Protein AF-A0A5E3WUZ2-F1 (afdb_monomer_lite)

Radius of gyration: 31.48 Å; chains: 1; bounding box: 68×45×105 Å

Secondary structure (DSSP, 8-state):
---------S----HHHHHHHHHH-HHHHHHHHHHHHHHHHHS--HHHHHHHHHSHHHHHHHTTTTGGGS-HHHHHHHHHTTHHHHHHHHHH-GGGGGS-HHHHHHHHHHHHHHHHHHHH-S-HHHHHHHHHHHTTHHHHHHHHTHHHHHHSTTHHHHHHHHHHHHHHHHHHHTTSS---HHHHHHHHHHHHHHHHHS-GGGS-THHHHHHHHHHTS-TTSS--HHHHHHHHSTT-HHHHHHHHHH-HHHHHHHHHHHHHHHHHHHHTT-S-HHHHHHHHHHHHHHHHHHHHHHTT-TTSTTHHHHHHHHHHHHHHHHHHHHTTSSPPPS-HHHHHHHHHTTSGGGHHHHHHHHHHHHHH--BTTB-THHHHS-HHHHHHHHHHHHHHHHHSTTT--HHHHHHHHHHHHHS-TTTS-HHHHHHHHHHHHHHHHHHHHHHHHHHHHHTTTSHHHHHHHHHHHHHHHHHHHTTHHHHHHSHHHHHHHHTTS-S-TTSHHHHT---SSPPEEPTTTS--EESSHHHHHHHHHHSSHHHHHTTS---

Sequence (543 aa):
MQTLQSTPTPYRTDYAAAIHEILTDPSAAVRLFANLYRAAIIAKDEPAYDLLRGCAVCVALEHVELGLSIRQAGIANLSATGLLGLLCGFFTEPQILDLPADIVDVAFAAIGKFAILIRNFGDDETKSQALNTIRTEPIRTLWNSRRHVLCAPSGPLLLRTLNLLTTYRRRFAVSQSDFSTAAVLEDVHIYFFCWIHMTEEQGTSEQPLNSLVELVRPKDEVWDGERVFALFSDDSQVMRMIIEEHGEEAILRRIRIATDVTASDIARGRHTILHACFDRSLMISTLIRLLALVHGSKKFSGVAGDLLCSQLRLQDMIRQCQRGSIQKPRNPTFEMIHRDMAYMSCWSSISTVLTTIYITDQQAGTPGTFLVLSPDRFSSVLKRGLELLFEELFLLSERHLEDLVTIFDQHPSTSAPGQFLTSFKDVVGLRLWSLSVAALRGLASKQKTSPAGALAGSLAQSLHDWGHASGLGALVANRSELDARIAHYCSWRGCAHFYREPTERALSTCRGCGQVWYCGKECQRLDWRQGGHREACRRLNGP

Foldseek 3Di:
DPDPPDPDDPAPPPLVVLLVVCVVPVLVLLVLLLVLVCCCQVVVDPVSLVVNCRGSLLSNLVPCVCVVVCPLVSLLSNLVSCSLLSLLVCLLDLSLLVHDLVSNLSSLSSQLSNLVVLVPHDDPVSNVSSLVSLQPRNLVSCVVSVVSLLVGPNNQSSLVSSLSSLLSNQVVCLVPPDDDPVSLLSSLLSLVSSLLRHDPVPVCSLVSVVSNVVSQQHPVRQGPLVSVCCCQPLPHPSLVVVCVVQNPVSLLVSLLVLVVVLLVCVVVVVDDVPPSCVSVVVSNVVSLSSVVSSVDDPVCRVVVSVLSVQLSVLVVVQVCCVVVVDPHDPDSVCSSLLVCLLDPVCLVSVLVVQVSQQVVDDDDLARSSPVRDDLLRVLSSVLSLLVCCLQCVVPDDLVSLVSLLSNLVSHALVRHPLSNLQSNCVRNHLVSLVSSLVSLCVQLVVPVPDSSSVSSVSNSVRSQRSCVSSVSNVCVVPVVNVCVQQQQAAPQPPDPRNRPDGHPDGFDADPQQSPGGHNDPVSVVCCCVPVCVVVVSVVRGPD

Structure (mmCIF, N/CA/C/O backbone):
data_AF-A0A5E3WUZ2-F1
#
_entry.id   AF-A0A5E3WUZ2-F1
#
loop_
_atom_site.group_PDB
_atom_site.id
_atom_site.type_symbol
_atom_site.label_atom_id
_atom_site.label_alt_id
_atom_site.label_comp_id
_atom_site.label_asym_id
_atom_site.label_entity_id
_atom_site.label_seq_id
_atom_site.pdbx_PDB_ins_code
_atom_site.Cartn_x
_atom_site.Cartn_y
_atom_site.Cartn_z
_atom_site.occupancy
_atom_site.B_iso_or_equiv
_atom_site.auth_seq_id
_atom_site.auth_comp_id
_atom_site.auth_asym_id
_atom_site.auth_atom_id
_atom_site.pdbx_PDB_model_num
ATOM 1 N N . MET A 1 1 ? -31.725 3.396 48.697 1.00 40.38 1 MET A N 1
ATOM 2 C CA . MET A 1 1 ? -30.279 3.100 48.823 1.00 40.38 1 MET A CA 1
ATOM 3 C C . MET A 1 1 ? -29.887 2.948 50.295 1.00 40.38 1 MET A C 1
ATOM 5 O O . MET A 1 1 ? -29.050 3.682 50.793 1.00 40.38 1 MET A O 1
ATOM 9 N N . GLN A 1 2 ? -30.490 1.997 51.005 1.00 39.25 2 GLN A N 1
ATOM 10 C CA . GLN A 1 2 ? -30.033 1.553 52.324 1.00 39.25 2 GLN A CA 1
ATOM 11 C C . GLN A 1 2 ? -30.062 0.022 52.299 1.00 39.25 2 GLN A C 1
ATOM 13 O O . GLN A 1 2 ? -30.941 -0.533 51.650 1.00 39.25 2 GLN A O 1
ATOM 18 N N . THR A 1 3 ? -29.056 -0.588 52.935 1.00 39.69 3 THR A N 1
ATOM 19 C CA . THR A 1 3 ? -28.674 -2.018 52.979 1.00 39.69 3 THR A CA 1
ATOM 20 C C . THR A 1 3 ? -27.962 -2.606 51.752 1.00 39.69 3 THR A C 1
ATOM 22 O O . THR A 1 3 ? -28.436 -3.548 51.130 1.00 39.69 3 THR A O 1
ATOM 25 N N . LEU A 1 4 ? -26.753 -2.104 51.484 1.00 36.62 4 LEU A N 1
ATOM 26 C CA . LEU A 1 4 ? -25.618 -2.900 50.993 1.00 36.62 4 LEU A CA 1
ATOM 27 C C . LEU A 1 4 ? -24.421 -2.591 51.909 1.00 36.62 4 LEU A C 1
ATOM 29 O O . LEU A 1 4 ? -23.546 -1.803 51.577 1.00 36.62 4 LEU A O 1
ATOM 33 N N . GLN A 1 5 ? -24.445 -3.137 53.127 1.00 35.53 5 GLN A N 1
ATOM 34 C CA . GLN A 1 5 ? -23.299 -3.152 54.043 1.00 35.53 5 GLN A CA 1
ATOM 35 C C . GLN A 1 5 ? -22.758 -4.582 54.103 1.00 35.53 5 GLN A C 1
ATOM 37 O O . GLN A 1 5 ? -22.911 -5.288 55.094 1.00 35.53 5 GLN A O 1
ATOM 42 N N . SER A 1 6 ? -22.158 -5.027 53.005 1.00 38.78 6 SER A N 1
ATOM 43 C CA . SER A 1 6 ? -21.204 -6.134 53.013 1.00 38.78 6 SER A CA 1
ATOM 44 C C . SER A 1 6 ? -19.863 -5.543 52.606 1.00 38.78 6 SER A C 1
ATOM 46 O O . SER A 1 6 ? -19.772 -4.880 51.575 1.00 38.78 6 SER A O 1
ATOM 48 N N . THR A 1 7 ? -18.854 -5.726 53.449 1.00 36.59 7 THR A N 1
ATOM 49 C CA . THR A 1 7 ? -17.474 -5.296 53.212 1.00 36.59 7 THR A CA 1
ATOM 50 C C . THR A 1 7 ? -16.989 -5.716 51.814 1.00 36.59 7 THR A C 1
ATOM 52 O O . THR A 1 7 ? -17.305 -6.828 51.383 1.00 36.59 7 THR A O 1
ATOM 55 N N . PRO A 1 8 ? -16.226 -4.871 51.092 1.00 39.47 8 PRO A N 1
ATOM 56 C CA . PRO A 1 8 ? -15.699 -5.237 49.785 1.00 39.47 8 PRO A CA 1
ATOM 57 C C . PRO A 1 8 ? -14.697 -6.382 49.960 1.00 39.47 8 PRO A C 1
ATOM 59 O O . PRO A 1 8 ? -13.639 -6.215 50.565 1.00 39.47 8 PRO A O 1
ATOM 62 N N . THR A 1 9 ? -15.046 -7.573 49.475 1.00 42.91 9 THR A N 1
ATOM 63 C CA . THR A 1 9 ? -14.107 -8.694 49.370 1.00 42.91 9 THR A CA 1
ATOM 64 C C . THR A 1 9 ? -13.031 -8.354 48.338 1.00 42.91 9 THR A C 1
ATOM 66 O O . THR A 1 9 ? -13.385 -7.889 47.251 1.00 42.91 9 THR A O 1
ATOM 69 N N . PRO A 1 10 ? -11.741 -8.595 48.629 1.00 41.47 10 PRO A N 1
ATOM 70 C CA . PRO A 1 10 ? -10.659 -8.296 47.702 1.00 41.47 10 PRO A CA 1
ATOM 71 C C . PRO A 1 10 ? -10.828 -9.158 46.448 1.00 41.47 10 PRO A C 1
ATOM 73 O O . PRO A 1 10 ? -10.849 -10.380 46.550 1.00 41.47 10 PRO A O 1
ATOM 76 N N . TYR A 1 11 ? -11.006 -8.495 45.301 1.00 50.78 11 TYR A N 1
ATOM 77 C CA . TYR A 1 11 ? -10.991 -9.021 43.932 1.00 50.78 11 TYR A CA 1
ATOM 78 C C . TYR A 1 11 ? -11.573 -10.435 43.759 1.00 50.78 11 TYR A C 1
ATOM 80 O O . TYR A 1 11 ? -10.875 -11.439 43.912 1.00 50.78 11 TYR A O 1
ATOM 88 N N . ARG A 1 12 ? -12.847 -10.525 43.344 1.00 53.69 12 ARG A N 1
ATOM 89 C CA . ARG A 1 12 ? -13.395 -11.764 42.772 1.00 53.69 12 ARG A CA 1
ATOM 90 C C . ARG A 1 12 ? -12.553 -12.162 41.552 1.00 53.69 12 ARG A C 1
ATOM 92 O O . ARG A 1 12 ? -12.786 -11.693 40.448 1.00 53.69 12 ARG A O 1
ATOM 99 N N . THR A 1 13 ? -11.597 -13.057 41.760 1.00 61.25 13 THR A N 1
ATOM 100 C CA . THR A 1 13 ? -10.906 -13.810 40.700 1.00 61.25 13 THR A CA 1
ATOM 101 C C . THR A 1 13 ? -11.731 -15.014 40.237 1.00 61.25 13 THR A C 1
ATOM 103 O O . THR A 1 13 ? -11.333 -15.736 39.328 1.00 61.25 13 THR A O 1
ATOM 106 N N . ASP A 1 14 ? -12.904 -15.235 40.838 1.00 79.38 14 ASP A N 1
ATOM 107 C CA . ASP A 1 14 ? -13.815 -16.305 40.451 1.00 79.38 14 ASP A CA 1
ATOM 108 C C . ASP A 1 14 ? -14.670 -15.893 39.241 1.00 79.38 14 ASP A C 1
ATOM 110 O O . ASP A 1 14 ? -15.811 -15.431 39.352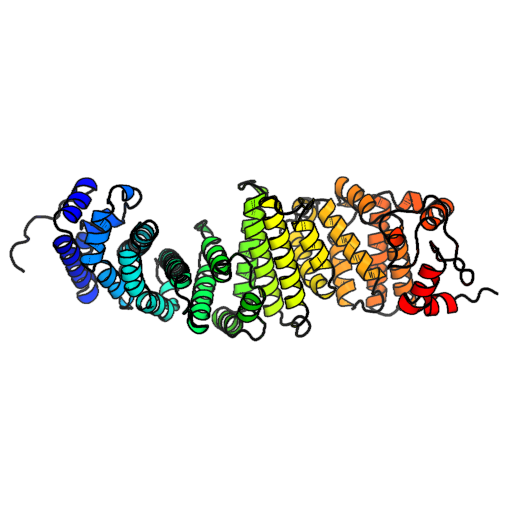 1.00 79.38 14 ASP A O 1
ATOM 114 N N . TYR A 1 15 ? -14.085 -16.060 38.055 1.00 78.38 15 TYR A N 1
ATOM 115 C CA . TYR A 1 15 ? -14.745 -15.826 36.769 1.00 78.38 15 TYR A CA 1
ATOM 116 C C . TYR A 1 15 ? -16.000 -16.682 36.584 1.00 78.38 15 TYR A C 1
ATOM 118 O O . TYR A 1 15 ? -16.967 -16.231 35.969 1.00 78.38 15 TYR A O 1
ATOM 126 N N . ALA A 1 16 ? -16.007 -17.907 37.119 1.00 79.94 16 ALA A N 1
ATOM 127 C CA . ALA A 1 16 ? -17.151 -18.802 37.003 1.00 79.94 16 ALA A CA 1
ATOM 128 C C . ALA A 1 16 ? -18.348 -18.248 37.783 1.00 79.94 16 ALA A C 1
ATOM 130 O O . ALA A 1 16 ? -19.467 -18.252 37.265 1.00 79.94 16 ALA A O 1
ATOM 131 N N . ALA A 1 17 ? -18.109 -17.687 38.972 1.00 84.12 17 ALA A N 1
ATOM 132 C CA . ALA A 1 17 ? -19.141 -17.006 39.748 1.00 84.12 17 ALA A CA 1
ATOM 133 C C . ALA A 1 17 ? -19.683 -15.755 39.033 1.00 84.12 17 ALA A C 1
ATOM 135 O O . ALA A 1 17 ? -20.897 -15.558 38.996 1.00 84.12 17 ALA A O 1
ATOM 136 N N . ALA A 1 18 ? -18.816 -14.940 38.421 1.00 81.25 18 ALA A N 1
ATOM 137 C CA . ALA A 1 18 ? -19.242 -13.758 37.662 1.00 81.25 18 ALA A CA 1
ATOM 138 C C . ALA A 1 18 ? -20.106 -14.128 36.442 1.00 81.25 18 ALA A C 1
ATOM 140 O O . ALA A 1 18 ? -21.169 -13.542 36.226 1.00 81.25 18 ALA A O 1
ATOM 141 N N . ILE A 1 19 ? -19.694 -15.143 35.674 1.00 79.94 19 ILE A N 1
ATOM 142 C CA . ILE A 1 19 ? -20.475 -15.655 34.539 1.00 79.94 19 ILE A CA 1
ATOM 143 C C . ILE A 1 19 ? -21.808 -16.229 35.026 1.00 79.94 19 ILE A C 1
ATOM 145 O O . ILE A 1 19 ? -22.848 -15.939 34.439 1.00 79.94 19 ILE A O 1
ATOM 149 N N . HIS A 1 20 ? -21.801 -17.009 36.109 1.00 86.06 20 HIS A N 1
ATOM 150 C CA . HIS A 1 20 ? -23.021 -17.566 36.686 1.00 86.06 20 HIS A CA 1
ATOM 151 C C . HIS A 1 20 ? -23.999 -16.464 37.117 1.00 86.06 20 HIS A C 1
ATOM 153 O O . HIS A 1 20 ? -25.190 -16.558 36.826 1.00 86.06 20 HIS A O 1
ATOM 159 N N . GLU A 1 21 ? -23.514 -15.404 37.767 1.00 85.31 21 GLU A N 1
ATOM 160 C CA . GLU A 1 21 ? -24.330 -14.255 38.175 1.00 85.31 21 GLU A CA 1
ATOM 161 C C . GLU A 1 21 ? -24.980 -13.561 36.971 1.00 85.31 21 GLU A C 1
ATOM 163 O O . GLU A 1 21 ? -26.196 -13.359 36.965 1.00 85.31 21 GLU A O 1
ATOM 168 N N . ILE A 1 22 ? -24.202 -13.296 35.914 1.00 84.56 22 ILE A N 1
ATOM 169 C CA . ILE A 1 22 ? -24.721 -12.721 34.665 1.00 84.56 22 ILE A CA 1
ATOM 170 C C . ILE A 1 22 ? -25.775 -13.626 34.034 1.00 84.56 22 ILE A C 1
ATOM 172 O O . ILE A 1 22 ? -26.795 -13.132 33.570 1.00 84.56 22 ILE A O 1
ATOM 176 N N . LEU A 1 23 ? -25.542 -14.938 33.982 1.00 84.38 23 LEU A N 1
ATOM 177 C CA . LEU A 1 23 ? -26.480 -15.873 33.359 1.00 84.38 23 LEU A CA 1
ATOM 178 C C . LEU A 1 23 ? -27.753 -16.073 34.193 1.00 84.38 23 LEU A C 1
ATOM 180 O O . LEU A 1 23 ? -28.793 -16.396 33.622 1.00 84.38 23 LEU A O 1
ATOM 184 N N . THR A 1 24 ? -27.679 -15.873 35.512 1.00 91.44 24 THR A N 1
ATOM 185 C CA . THR A 1 24 ? -28.819 -16.025 36.430 1.00 91.44 24 THR A CA 1
ATOM 186 C C . THR A 1 24 ? -29.769 -14.831 36.350 1.00 91.44 24 THR A C 1
ATOM 188 O O . THR A 1 24 ? -30.975 -15.027 36.224 1.00 91.44 24 THR A O 1
ATOM 191 N N . ASP A 1 25 ? -29.245 -13.601 36.392 1.00 92.25 25 ASP A N 1
ATOM 192 C CA . ASP A 1 25 ? -30.039 -12.380 36.202 1.00 92.25 25 ASP A CA 1
ATOM 193 C C . ASP A 1 25 ? -29.244 -11.323 35.409 1.00 92.25 25 ASP A C 1
ATOM 195 O O . ASP A 1 25 ? -28.655 -10.395 35.983 1.00 92.25 25 ASP A O 1
ATOM 199 N N . PRO A 1 26 ? -29.257 -11.423 34.065 1.00 89.06 26 PRO A N 1
ATOM 200 C CA . PRO A 1 26 ? -28.571 -10.479 33.189 1.00 89.06 26 PRO A CA 1
ATOM 201 C C . PRO A 1 26 ? -29.011 -9.031 33.436 1.00 89.06 26 PRO A C 1
ATOM 203 O O . PRO A 1 26 ? -28.208 -8.102 33.361 1.00 89.06 26 PRO A O 1
ATOM 206 N N . SER A 1 27 ? -30.292 -8.823 33.760 1.00 91.06 27 SER A N 1
ATOM 207 C CA . SER A 1 27 ? -30.853 -7.485 33.939 1.00 91.06 27 SER A CA 1
ATOM 208 C C . SER A 1 27 ? -30.369 -6.838 35.233 1.00 91.06 27 SER A C 1
ATOM 210 O O . SER A 1 27 ? -30.067 -5.644 35.239 1.00 91.06 27 SER A O 1
ATOM 212 N N . ALA A 1 28 ? -30.278 -7.591 36.334 1.00 91.06 28 ALA A N 1
ATOM 213 C CA . ALA A 1 28 ? -29.711 -7.079 37.580 1.00 91.06 28 ALA A CA 1
ATOM 214 C C . ALA A 1 28 ? -28.223 -6.758 37.438 1.00 91.06 28 ALA A C 1
ATOM 216 O O . ALA A 1 28 ? -27.813 -5.672 37.850 1.00 91.06 28 ALA A O 1
ATOM 217 N N . ALA A 1 29 ? -27.448 -7.641 36.800 1.00 89.62 29 ALA A N 1
ATOM 218 C CA . ALA A 1 29 ? -26.023 -7.422 36.567 1.00 89.62 29 ALA A CA 1
ATOM 219 C C . ALA A 1 29 ? -25.770 -6.143 35.746 1.00 89.62 29 ALA A C 1
ATOM 221 O O . ALA A 1 29 ? -24.947 -5.305 36.121 1.00 89.62 29 ALA A O 1
ATOM 222 N N . VAL A 1 30 ? -26.538 -5.938 34.671 1.00 90.00 30 VAL A N 1
ATOM 223 C CA . VAL A 1 30 ? -26.413 -4.756 33.803 1.00 90.00 30 VAL A CA 1
ATOM 224 C C . VAL A 1 30 ? -26.904 -3.482 34.490 1.00 90.00 30 VAL A C 1
ATOM 226 O O . VAL A 1 30 ? -26.260 -2.442 34.363 1.00 90.00 30 VAL A O 1
ATOM 229 N N . ARG A 1 31 ? -27.983 -3.541 35.285 1.00 91.69 31 ARG A N 1
ATOM 230 C CA . ARG A 1 31 ? -28.416 -2.399 36.114 1.00 91.69 31 ARG A CA 1
ATOM 231 C C . ARG A 1 31 ? -27.372 -2.020 37.163 1.00 91.69 31 ARG A C 1
ATOM 233 O O . ARG A 1 31 ? -27.152 -0.831 37.382 1.00 91.69 31 ARG A O 1
ATOM 240 N N . LEU A 1 32 ? -26.743 -3.001 37.814 1.00 91.50 32 LEU A N 1
ATOM 241 C CA . LEU A 1 32 ? -25.681 -2.752 38.789 1.00 91.50 32 LEU A CA 1
ATOM 242 C C . LEU A 1 32 ? -24.494 -2.061 38.116 1.00 91.50 32 LEU A C 1
ATOM 244 O O . LEU A 1 32 ? -24.075 -1.003 38.575 1.00 91.50 32 LEU A O 1
ATOM 248 N N . PHE A 1 33 ? -24.024 -2.607 36.994 1.00 90.12 33 PHE A N 1
ATOM 249 C CA . PHE A 1 33 ? -22.966 -2.004 36.188 1.00 90.12 33 PHE A CA 1
ATOM 250 C C . PHE A 1 33 ? -23.315 -0.568 35.757 1.00 90.12 33 PHE A C 1
ATOM 252 O O . PHE A 1 33 ? -22.515 0.340 35.961 1.00 90.12 33 PHE A O 1
ATOM 259 N N . ALA A 1 34 ? -24.538 -0.325 35.266 1.00 89.81 34 ALA A N 1
ATOM 260 C CA . ALA A 1 34 ? -25.011 1.012 34.895 1.00 89.81 34 ALA A CA 1
ATOM 261 C C . ALA A 1 34 ? -24.979 2.008 36.064 1.00 89.81 34 ALA A C 1
ATOM 263 O O . ALA A 1 34 ? -24.571 3.157 35.896 1.00 89.81 34 ALA A O 1
ATOM 264 N N . ASN A 1 35 ? -25.423 1.579 37.246 1.00 90.12 35 ASN A N 1
ATOM 265 C CA . ASN A 1 35 ? -25.467 2.428 38.434 1.00 90.12 35 ASN A CA 1
ATOM 266 C C . ASN A 1 35 ? -24.064 2.739 38.957 1.00 90.12 35 ASN A C 1
ATOM 268 O O . ASN A 1 35 ? -23.781 3.896 39.259 1.00 90.12 35 ASN A O 1
ATOM 272 N N . LEU A 1 36 ? -23.194 1.726 39.030 1.00 89.06 36 LEU A N 1
ATOM 273 C CA . LEU A 1 36 ? -21.798 1.891 39.436 1.00 89.06 36 LEU A CA 1
ATOM 274 C C . LEU A 1 36 ? -21.062 2.819 38.477 1.00 89.06 36 LEU A C 1
ATOM 276 O O . LEU A 1 36 ? -20.379 3.733 38.920 1.00 89.06 36 LEU A O 1
ATOM 280 N N . TYR A 1 37 ? -21.280 2.656 37.174 1.00 85.25 37 TYR A N 1
ATOM 281 C CA . TYR A 1 37 ? -20.710 3.540 36.170 1.00 85.25 37 TYR A CA 1
ATOM 282 C C . TYR A 1 37 ? -21.200 4.985 36.319 1.00 85.25 37 TYR A C 1
ATOM 284 O O . TYR A 1 37 ? -20.397 5.911 36.324 1.00 85.25 37 TYR A O 1
ATOM 292 N N . ARG A 1 38 ? -22.511 5.211 36.478 1.00 86.62 38 ARG A N 1
ATOM 293 C CA . ARG A 1 38 ? -23.041 6.572 36.674 1.00 86.62 38 ARG A CA 1
ATOM 294 C C . ARG A 1 38 ? -22.487 7.221 37.940 1.00 86.62 38 ARG A C 1
ATOM 296 O O . ARG A 1 38 ? -22.192 8.409 37.912 1.00 86.62 38 ARG A O 1
ATOM 303 N N . ALA A 1 39 ? -22.338 6.465 39.027 1.00 87.12 39 ALA A N 1
ATOM 304 C CA . ALA A 1 39 ? -21.715 6.962 40.253 1.00 87.12 39 ALA A CA 1
ATOM 305 C C . ALA A 1 39 ? -20.235 7.315 40.025 1.00 87.12 39 ALA A C 1
ATOM 307 O O . ALA A 1 39 ? -19.801 8.414 40.363 1.00 87.12 39 ALA A O 1
ATOM 308 N N . ALA A 1 40 ? -19.500 6.428 39.356 1.00 82.88 40 ALA A N 1
ATOM 309 C CA . ALA A 1 40 ? -18.113 6.630 38.964 1.00 82.88 40 ALA A CA 1
ATOM 310 C C . ALA A 1 40 ? -17.927 7.895 38.103 1.00 82.88 40 ALA A C 1
ATOM 312 O O . ALA A 1 40 ? -17.093 8.733 38.421 1.00 82.88 40 ALA A O 1
ATOM 313 N N . ILE A 1 41 ? -18.730 8.088 37.052 1.00 79.56 41 ILE A N 1
ATOM 314 C CA . ILE A 1 41 ? -18.558 9.215 36.119 1.00 79.56 41 ILE A CA 1
ATOM 315 C C . ILE A 1 41 ? -19.184 10.506 36.626 1.00 79.56 41 ILE A C 1
ATOM 317 O O . ILE A 1 41 ? -18.517 11.536 36.714 1.00 79.56 41 ILE A O 1
ATOM 321 N N . ILE A 1 42 ? -20.487 10.473 36.903 1.00 79.50 42 ILE A N 1
ATOM 322 C CA . ILE A 1 42 ? -21.269 11.693 37.126 1.00 79.50 42 ILE A CA 1
ATOM 323 C C . ILE A 1 42 ? -20.941 12.264 38.503 1.00 79.50 42 ILE A C 1
ATOM 325 O O . ILE A 1 42 ? -20.814 13.478 38.653 1.00 79.50 42 ILE A O 1
ATOM 329 N N . ALA A 1 43 ? -20.788 11.393 39.506 1.00 82.25 43 ALA A N 1
ATOM 330 C CA . ALA A 1 43 ? -20.494 11.812 40.872 1.00 82.25 43 ALA A CA 1
ATOM 331 C C . ALA A 1 43 ? -18.992 11.835 41.197 1.00 82.25 43 ALA A C 1
ATOM 333 O O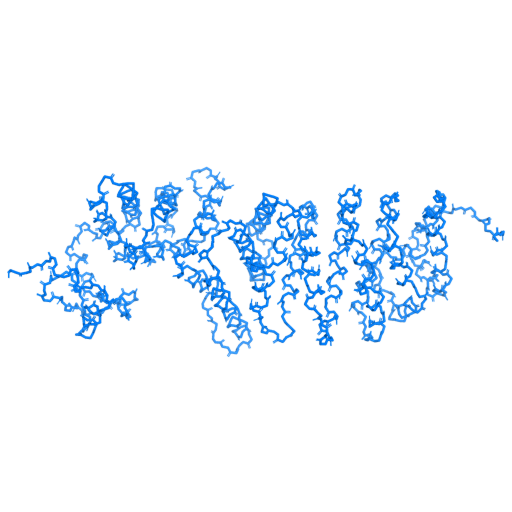 . ALA A 1 43 ? -18.634 12.351 42.254 1.00 82.25 43 ALA A O 1
ATOM 334 N N . LYS A 1 44 ? -18.125 11.322 40.305 1.00 82.69 44 LYS A N 1
ATOM 335 C CA . LYS A 1 44 ? -16.680 11.150 40.552 1.00 82.69 44 LYS A CA 1
ATOM 336 C C . LYS A 1 44 ? -16.403 10.396 41.863 1.00 82.69 44 LYS A C 1
ATOM 338 O O . LYS A 1 44 ? -15.488 10.745 42.604 1.00 82.69 44 LYS A O 1
ATOM 343 N N . ASP A 1 45 ? -17.234 9.397 42.164 1.00 87.31 45 ASP A N 1
ATOM 344 C CA . ASP A 1 45 ? -17.183 8.618 43.404 1.00 87.31 45 ASP A CA 1
ATOM 345 C C . ASP A 1 45 ? -16.096 7.535 43.311 1.00 87.31 45 ASP A C 1
ATOM 347 O O . ASP A 1 45 ? -16.291 6.510 42.659 1.00 87.31 45 ASP A O 1
ATOM 351 N N . GLU A 1 46 ? -14.938 7.764 43.939 1.00 85.69 46 GLU A N 1
ATOM 352 C CA . GLU A 1 46 ? -13.792 6.841 43.885 1.00 85.69 46 GLU A CA 1
ATOM 353 C C . GLU A 1 46 ? -14.130 5.392 44.296 1.00 85.69 46 GLU A C 1
ATOM 355 O O . GLU A 1 46 ? -13.813 4.474 43.537 1.00 85.69 46 GLU A O 1
ATOM 360 N N . PRO A 1 47 ? -14.838 5.143 45.416 1.00 90.31 47 PRO A N 1
ATOM 361 C CA . PRO A 1 47 ? -15.342 3.813 45.765 1.00 90.31 47 PRO A CA 1
ATOM 362 C C . PRO A 1 47 ? -16.150 3.115 44.664 1.00 90.31 47 PRO A C 1
ATOM 364 O O . PRO A 1 47 ? -16.130 1.884 44.561 1.00 90.31 47 PRO A O 1
ATOM 367 N N . ALA A 1 48 ? -16.875 3.870 43.833 1.00 87.06 48 ALA A N 1
ATOM 368 C CA . ALA A 1 48 ? -17.637 3.293 42.735 1.00 87.06 48 ALA A CA 1
ATOM 369 C C . ALA A 1 48 ? -16.724 2.722 41.641 1.00 87.06 48 ALA A C 1
ATOM 371 O O . ALA A 1 48 ? -17.131 1.768 40.978 1.00 87.06 48 ALA A O 1
ATOM 372 N N . TYR A 1 49 ? -15.494 3.226 41.481 1.00 83.50 49 TYR A N 1
ATOM 373 C CA . TYR A 1 49 ? -14.514 2.673 40.542 1.00 83.50 49 TYR A CA 1
ATOM 374 C C . TYR A 1 49 ? -14.074 1.262 40.935 1.00 83.50 49 TYR A C 1
ATOM 376 O O . TYR A 1 49 ? -14.104 0.353 40.101 1.00 83.50 49 TYR A O 1
ATOM 384 N N . ASP A 1 50 ? -13.748 1.053 42.211 1.00 85.50 50 ASP A N 1
ATOM 385 C CA . ASP A 1 50 ? -13.350 -0.263 42.721 1.00 85.50 50 ASP A CA 1
ATOM 386 C C . ASP A 1 50 ? -14.492 -1.279 42.589 1.00 85.50 50 ASP A C 1
ATOM 388 O O . ASP A 1 50 ? -14.296 -2.418 42.151 1.00 85.50 50 ASP A O 1
ATOM 392 N N . LEU A 1 51 ? -15.718 -0.850 42.906 1.00 89.00 51 LEU A N 1
ATOM 393 C CA . LEU A 1 51 ? -16.912 -1.677 42.748 1.00 89.00 51 LEU A CA 1
ATOM 394 C C . LEU A 1 51 ? -17.218 -1.975 41.277 1.00 89.00 51 LEU A C 1
ATOM 396 O O . LEU A 1 51 ? -17.610 -3.097 40.952 1.00 89.00 51 LEU A O 1
ATOM 400 N N . LEU A 1 52 ? -17.035 -0.997 40.386 1.00 86.06 52 LEU A N 1
ATOM 401 C CA . LEU A 1 52 ? -17.218 -1.174 38.948 1.00 86.06 52 LEU A CA 1
ATOM 402 C C . LEU A 1 52 ? -16.242 -2.223 38.416 1.00 86.06 52 LEU A C 1
ATOM 404 O O . LEU A 1 52 ? -16.664 -3.132 37.702 1.00 86.06 52 LEU A O 1
ATOM 408 N N . ARG A 1 53 ? -14.969 -2.155 38.815 1.00 84.00 53 ARG A N 1
ATOM 409 C CA . ARG A 1 53 ? -13.936 -3.126 38.432 1.00 84.00 53 ARG A CA 1
ATOM 410 C C . ARG A 1 53 ? -14.277 -4.544 38.888 1.00 84.00 53 ARG A C 1
ATOM 412 O O . ARG A 1 53 ? -14.112 -5.494 38.132 1.00 84.00 53 ARG A O 1
ATOM 419 N N . GLY A 1 54 ? -14.801 -4.682 40.106 1.00 85.56 54 GLY A N 1
ATOM 420 C CA . GLY A 1 54 ? -15.184 -5.973 40.680 1.00 85.56 54 GLY A CA 1
ATOM 421 C C . GLY A 1 54 ? -16.552 -6.507 40.243 1.00 85.56 54 GLY A C 1
ATOM 422 O O . GLY A 1 54 ? -16.902 -7.631 40.614 1.00 85.56 54 GLY A O 1
ATOM 423 N N . CYS A 1 55 ? -17.354 -5.735 39.504 1.00 88.31 55 CYS A N 1
ATOM 424 C CA . CYS A 1 55 ? -18.699 -6.172 39.143 1.00 88.31 55 CYS A CA 1
ATOM 425 C C . CYS A 1 55 ? -18.660 -7.311 38.113 1.00 88.31 55 CYS A C 1
ATOM 427 O O . CYS A 1 55 ? -17.763 -7.389 37.270 1.00 88.31 55 CYS A O 1
ATOM 429 N N . ALA A 1 56 ? -19.671 -8.184 38.151 1.00 86.38 56 ALA A N 1
ATOM 430 C CA . ALA A 1 56 ? -19.710 -9.381 37.315 1.00 86.38 56 ALA A CA 1
ATOM 431 C C . ALA A 1 56 ? -19.555 -9.066 35.816 1.00 86.38 56 ALA A C 1
ATOM 433 O O . ALA A 1 56 ? -18.842 -9.780 35.115 1.00 86.38 56 ALA A O 1
ATOM 434 N N . VAL A 1 57 ? -20.167 -7.970 35.343 1.00 84.75 57 VAL A N 1
ATOM 435 C CA . VAL A 1 57 ? -20.096 -7.517 33.943 1.00 84.75 57 VAL A CA 1
ATOM 436 C C . VAL A 1 57 ? -18.660 -7.175 33.536 1.00 84.75 57 VAL A C 1
ATOM 438 O O . VAL A 1 57 ? -18.195 -7.693 32.524 1.00 84.75 57 VAL A O 1
ATOM 441 N N . CYS A 1 58 ? -17.934 -6.372 34.323 1.00 83.31 58 CYS A N 1
ATOM 442 C CA . CYS A 1 58 ? -16.532 -6.040 34.040 1.00 83.31 58 CYS A CA 1
ATOM 443 C C . CYS A 1 58 ? -15.646 -7.285 34.049 1.00 83.31 58 CYS A C 1
ATOM 445 O O . CYS A 1 58 ? -14.943 -7.539 33.074 1.00 83.31 58 CYS A O 1
ATOM 447 N N . VAL A 1 59 ? -15.751 -8.107 35.097 1.00 84.06 59 VAL A N 1
ATOM 448 C CA . VAL A 1 59 ? -14.950 -9.331 35.255 1.00 84.06 59 VAL A CA 1
ATOM 449 C C . VAL A 1 59 ? -15.172 -10.305 34.089 1.00 84.06 59 VAL A C 1
ATOM 451 O O . VAL A 1 59 ? -14.219 -10.869 33.548 1.00 84.06 59 VAL A O 1
ATOM 454 N N . ALA A 1 60 ? -16.420 -10.480 33.644 1.00 79.25 60 ALA A N 1
ATOM 455 C CA . ALA A 1 60 ? -16.731 -11.333 32.498 1.00 79.25 60 ALA A CA 1
ATOM 456 C C . ALA A 1 60 ? -16.198 -10.762 31.173 1.00 79.25 60 ALA A C 1
ATOM 458 O O . ALA A 1 60 ? -15.725 -11.511 30.315 1.00 79.25 60 ALA A O 1
ATOM 459 N N . LEU A 1 61 ? -16.242 -9.438 31.006 1.00 74.75 61 LEU A N 1
ATOM 460 C CA . LEU A 1 61 ? -15.733 -8.756 29.816 1.00 74.75 61 LEU A CA 1
ATOM 461 C C . LEU A 1 61 ? -14.198 -8.692 29.787 1.00 74.75 61 LEU A C 1
ATOM 463 O O . LEU A 1 61 ? -13.599 -8.683 28.712 1.00 74.75 61 LEU A O 1
ATOM 467 N N . GLU A 1 62 ? -13.512 -8.736 30.925 1.00 76.94 62 GLU A N 1
ATOM 468 C CA . GLU A 1 62 ? -12.051 -8.855 30.974 1.00 76.94 62 GLU A CA 1
ATOM 469 C C . GLU A 1 62 ? -11.551 -10.213 30.435 1.00 76.94 62 GLU A C 1
ATOM 471 O O . GLU A 1 62 ? -10.482 -10.270 29.825 1.00 76.94 62 GLU A O 1
ATOM 476 N N . HIS A 1 63 ? -12.363 -11.273 30.487 1.00 75.69 63 HIS A N 1
ATOM 477 C CA . HIS A 1 63 ? -11.943 -12.644 30.156 1.00 75.69 63 HIS A CA 1
ATOM 478 C C . HIS A 1 63 ? -12.699 -13.289 28.986 1.00 75.69 63 HIS A C 1
ATOM 480 O O . HIS A 1 63 ? -13.054 -14.464 29.020 1.00 75.69 63 HIS A O 1
ATOM 486 N N . VAL A 1 64 ? -12.908 -12.559 27.890 1.00 57.78 64 VAL A N 1
ATOM 487 C CA . VAL A 1 64 ? -13.649 -13.083 26.722 1.00 57.78 64 VAL A CA 1
ATOM 488 C C . VAL A 1 64 ? -12.980 -14.264 26.003 1.00 57.78 64 VAL A C 1
ATOM 490 O O . VAL A 1 64 ? -13.675 -15.003 25.311 1.00 57.78 64 VAL A O 1
ATOM 493 N N . GLU A 1 65 ? -11.700 -14.563 26.241 1.00 57.44 65 GLU A N 1
ATOM 494 C CA . GLU A 1 65 ? -11.117 -15.846 25.802 1.00 57.44 65 GLU A CA 1
ATOM 495 C C . GLU A 1 65 ? -11.751 -17.062 26.513 1.00 57.44 65 GLU A C 1
ATOM 497 O O . GLU A 1 65 ? -11.881 -18.127 25.912 1.00 57.44 65 GLU A O 1
ATOM 502 N N . LEU A 1 66 ? -12.270 -16.889 27.736 1.00 54.06 66 LEU A N 1
ATOM 503 C CA . LEU A 1 66 ? -13.157 -17.853 28.405 1.00 54.06 66 LEU A CA 1
ATOM 504 C C . LEU A 1 66 ? -14.627 -17.697 27.964 1.00 54.06 66 LEU A C 1
ATOM 506 O O . LEU A 1 66 ? -15.443 -18.588 28.191 1.00 54.06 66 LEU A O 1
ATOM 510 N N . GLY A 1 67 ? -14.967 -16.602 27.280 1.00 50.47 67 GLY A N 1
ATOM 511 C CA . GLY A 1 67 ? -16.301 -16.225 26.796 1.00 50.47 67 GLY A CA 1
ATOM 512 C C . GLY A 1 67 ? -16.873 -17.087 25.667 1.00 50.47 67 GLY A C 1
ATOM 513 O O . GLY A 1 67 ? -18.064 -16.985 25.392 1.00 50.47 67 GLY A O 1
ATOM 514 N N . LEU A 1 68 ? -16.102 -18.021 25.094 1.00 53.31 68 LEU A N 1
ATOM 515 C CA . LEU A 1 68 ? -16.675 -19.135 24.315 1.00 53.31 68 LEU A CA 1
ATOM 516 C C . LEU A 1 68 ? -17.660 -19.982 25.151 1.00 53.31 68 LEU A C 1
ATOM 518 O O . LEU A 1 68 ? -18.476 -20.715 24.594 1.00 53.31 68 LEU A O 1
ATOM 522 N N . SER A 1 69 ? -17.610 -19.865 26.485 1.00 55.72 69 SER A N 1
ATOM 523 C CA . SER A 1 69 ? -18.570 -20.476 27.409 1.00 55.72 69 SER A CA 1
ATOM 524 C C . SER A 1 69 ? -19.865 -19.676 27.609 1.00 55.72 69 SER A C 1
ATOM 526 O O . SER A 1 69 ? -20.864 -20.265 28.034 1.00 55.72 69 SER A O 1
ATOM 528 N N . ILE A 1 70 ? -19.910 -18.382 27.248 1.00 65.56 70 ILE A N 1
ATOM 529 C CA . ILE A 1 70 ? -21.174 -17.641 27.142 1.00 65.56 70 ILE A CA 1
ATOM 530 C C . ILE A 1 70 ? -21.879 -18.194 25.903 1.00 65.56 70 ILE A C 1
ATOM 532 O O . ILE A 1 70 ? -21.657 -17.764 24.772 1.00 65.56 70 ILE A O 1
ATOM 536 N N . ARG A 1 71 ? -22.698 -19.228 26.127 1.00 66.75 71 ARG A N 1
ATOM 537 C CA . ARG A 1 71 ? -23.502 -19.882 25.089 1.00 66.75 71 ARG A CA 1
ATOM 538 C C . ARG A 1 71 ? -24.340 -18.848 24.346 1.00 66.75 71 ARG A C 1
ATOM 540 O O . ARG A 1 71 ? -24.620 -17.772 24.867 1.00 66.75 71 ARG A O 1
ATOM 547 N N . GLN A 1 72 ? -24.839 -19.225 23.171 1.00 66.56 72 GLN A N 1
ATOM 548 C CA . GLN A 1 72 ? -25.643 -18.333 22.337 1.00 66.56 72 GLN A CA 1
ATOM 549 C C . GLN A 1 72 ? -26.787 -17.622 23.097 1.00 66.56 72 GLN A C 1
ATOM 551 O O . GLN A 1 72 ? -27.016 -16.432 22.902 1.00 66.56 72 GLN A O 1
ATOM 556 N N . ALA A 1 73 ? -27.442 -18.317 24.031 1.00 65.31 73 ALA A N 1
ATOM 557 C CA . ALA A 1 73 ? -28.492 -17.744 24.874 1.00 65.31 73 ALA A CA 1
ATOM 558 C C . ALA A 1 73 ? -28.014 -16.570 25.756 1.00 65.31 73 ALA A C 1
ATOM 560 O O . ALA A 1 73 ? -28.767 -15.632 25.993 1.00 65.31 73 ALA A O 1
ATOM 561 N N . GLY A 1 74 ? -26.758 -16.581 26.214 1.00 79.00 74 GLY A N 1
ATOM 562 C CA . GLY A 1 74 ? -26.194 -15.513 27.040 1.00 79.00 74 GLY A CA 1
ATOM 563 C C . GLY A 1 74 ? -26.002 -14.204 26.274 1.00 79.00 74 GLY A C 1
ATOM 564 O O . GLY A 1 74 ? -26.294 -13.144 26.815 1.00 79.00 74 GLY A O 1
ATOM 565 N N . ILE A 1 75 ? -25.586 -14.266 25.002 1.00 78.50 75 ILE A N 1
ATOM 566 C CA . ILE A 1 75 ? -25.424 -13.067 24.160 1.00 78.50 75 ILE A CA 1
ATOM 567 C C . ILE A 1 75 ? -26.786 -12.444 23.847 1.00 78.50 75 ILE A C 1
ATOM 569 O O . ILE A 1 75 ? -26.939 -11.238 24.012 1.00 78.50 75 ILE A O 1
ATOM 573 N N . ALA A 1 76 ? -27.781 -13.249 23.459 1.00 79.75 76 ALA A N 1
ATOM 574 C CA . ALA A 1 76 ? -29.136 -12.752 23.205 1.00 79.75 76 ALA A CA 1
ATOM 575 C C . ALA A 1 76 ? -29.731 -12.077 24.452 1.00 79.75 76 ALA A C 1
ATOM 577 O O . ALA A 1 76 ? -30.243 -10.961 24.373 1.00 79.75 76 ALA A O 1
ATOM 578 N N . ASN A 1 77 ? -29.571 -12.704 25.623 1.00 83.00 77 ASN A N 1
ATOM 579 C CA . ASN A 1 77 ? -30.027 -12.140 26.890 1.00 83.00 77 ASN A CA 1
ATOM 580 C C . ASN A 1 77 ? -29.296 -10.833 27.233 1.00 83.00 77 ASN A C 1
ATOM 582 O O . ASN A 1 77 ? -29.941 -9.850 27.583 1.00 83.00 77 ASN A O 1
ATOM 586 N N . LEU A 1 78 ? -27.968 -10.780 27.093 1.00 82.50 78 LEU A N 1
ATOM 587 C CA . LEU A 1 78 ? -27.189 -9.561 27.329 1.00 82.50 78 LEU A CA 1
ATOM 588 C C . LEU A 1 78 ? -27.560 -8.436 26.356 1.00 82.50 78 LEU A C 1
ATOM 590 O O . LEU A 1 78 ? -27.706 -7.293 26.785 1.00 82.50 78 LEU A O 1
ATOM 594 N N . SER A 1 79 ? -27.783 -8.738 25.079 1.00 80.94 79 SER A N 1
ATOM 595 C CA . SER A 1 79 ? -28.287 -7.759 24.111 1.00 80.94 79 SER A CA 1
ATOM 596 C C . SER A 1 79 ? -29.670 -7.231 24.513 1.00 80.94 79 SER A C 1
ATOM 598 O O . SER A 1 79 ? -29.889 -6.019 24.496 1.00 80.94 79 SER A O 1
ATOM 600 N N . ALA A 1 80 ? -30.574 -8.109 24.967 1.00 84.88 80 ALA A N 1
ATOM 601 C CA . ALA A 1 80 ? -31.924 -7.740 25.400 1.00 84.88 80 ALA A CA 1
ATOM 602 C C . ALA A 1 80 ? -31.952 -6.851 26.659 1.00 84.88 80 ALA A C 1
ATOM 604 O O . ALA A 1 80 ? -32.868 -6.049 26.823 1.00 84.88 80 ALA A O 1
ATOM 605 N N . THR A 1 81 ? -30.941 -6.932 27.532 1.00 86.62 81 THR A N 1
ATOM 606 C CA . THR A 1 81 ? -30.845 -6.060 28.725 1.00 86.62 81 THR A CA 1
ATOM 607 C C . THR A 1 81 ? -30.510 -4.601 28.414 1.00 86.62 81 THR A C 1
ATOM 609 O O . THR A 1 81 ? -30.538 -3.761 29.315 1.00 86.62 81 THR A O 1
ATOM 612 N N . GLY A 1 82 ? -30.149 -4.285 27.167 1.00 85.00 82 GLY A N 1
ATOM 613 C CA . GLY A 1 82 ? -29.674 -2.956 26.799 1.00 85.00 82 GLY A CA 1
ATOM 614 C C . GLY A 1 82 ? -28.224 -2.679 27.206 1.00 85.00 82 GLY A C 1
ATOM 615 O O . GLY A 1 82 ? -27.810 -1.524 27.138 1.00 85.00 82 GLY A O 1
ATOM 616 N N . LEU A 1 83 ? -27.433 -3.701 27.578 1.00 85.44 83 LEU A N 1
ATOM 617 C CA . LEU A 1 83 ? -26.007 -3.540 27.900 1.00 85.44 83 LEU A CA 1
ATOM 618 C C . LEU A 1 83 ? -25.253 -2.820 26.782 1.00 85.44 83 LEU A C 1
ATOM 620 O O . LEU A 1 83 ? -24.459 -1.932 27.060 1.00 85.44 83 LEU A O 1
ATOM 624 N N . LEU A 1 84 ? -25.522 -3.156 25.520 1.00 81.38 84 LEU A N 1
ATOM 625 C CA . LEU A 1 84 ? -24.883 -2.471 24.403 1.00 81.38 84 LEU A CA 1
ATOM 626 C C . LEU A 1 84 ? -25.305 -1.007 24.300 1.00 81.38 84 LEU A C 1
ATOM 628 O O . LEU A 1 84 ? -24.461 -0.166 24.044 1.00 81.38 84 LEU A O 1
ATOM 632 N N . GLY A 1 85 ? -26.583 -0.688 24.517 1.00 83.81 85 GLY A N 1
ATOM 633 C CA . GLY A 1 85 ? -27.058 0.698 24.515 1.00 83.81 85 GLY A CA 1
ATOM 634 C C . GLY A 1 85 ? -26.420 1.514 25.633 1.00 83.81 85 GLY A C 1
ATOM 635 O O . GLY A 1 85 ? -26.001 2.644 25.409 1.00 83.81 85 GLY A O 1
ATOM 636 N N . LEU A 1 86 ? -26.277 0.906 26.809 1.00 84.62 86 LEU A N 1
ATOM 637 C CA . LEU A 1 86 ? -25.572 1.475 27.948 1.00 84.62 86 LEU A CA 1
ATOM 638 C C . LEU A 1 86 ? -24.089 1.705 27.625 1.00 84.62 86 LEU A C 1
ATOM 640 O O . LEU A 1 86 ? -23.612 2.830 27.734 1.00 84.62 86 LEU A O 1
ATOM 644 N N . LEU A 1 87 ? -23.397 0.660 27.163 1.00 83.25 87 LEU A N 1
ATOM 645 C CA . LEU A 1 87 ? -22.009 0.737 26.727 1.00 83.25 87 LEU A CA 1
ATOM 646 C C . LEU A 1 87 ? -21.846 1.778 25.622 1.00 83.25 87 LEU A C 1
ATOM 648 O O . LEU A 1 87 ? -20.909 2.538 25.676 1.00 83.25 87 LEU A O 1
ATOM 652 N N . CYS A 1 88 ? -22.742 1.887 24.646 1.00 80.50 88 CYS A N 1
ATOM 653 C CA . CYS A 1 88 ? -22.669 2.916 23.611 1.00 80.50 88 CYS A CA 1
ATOM 654 C C . CYS A 1 88 ? -22.914 4.326 24.171 1.00 80.50 88 CYS A C 1
ATOM 656 O O . CYS A 1 88 ? -22.204 5.252 23.785 1.00 80.50 88 CYS A O 1
ATOM 658 N N . GLY A 1 89 ? -23.859 4.489 25.103 1.00 80.81 89 GLY A N 1
ATOM 659 C CA . GLY A 1 89 ? -24.136 5.762 25.775 1.00 80.81 89 GLY A CA 1
ATOM 660 C C . GLY A 1 89 ? -22.917 6.311 26.517 1.00 80.81 89 GLY A C 1
ATOM 661 O O . GLY A 1 89 ? -22.647 7.506 26.470 1.00 80.81 89 GLY A O 1
ATOM 662 N N . PHE A 1 90 ? -22.095 5.429 27.078 1.00 79.12 90 PHE A N 1
ATOM 663 C CA . PHE A 1 90 ? -20.829 5.797 27.715 1.00 79.12 90 PHE A CA 1
ATOM 664 C C . PHE A 1 90 ? -19.872 6.538 26.776 1.00 79.12 90 PHE A C 1
ATOM 666 O O . PHE A 1 90 ? -19.129 7.416 27.192 1.00 79.12 90 PHE A O 1
ATOM 673 N N . PHE A 1 91 ? -19.916 6.218 25.487 1.00 72.81 91 PHE A N 1
ATOM 674 C CA . PHE A 1 91 ? -19.019 6.779 24.480 1.00 72.81 91 PHE A CA 1
ATOM 675 C C . PHE A 1 91 ? -19.583 8.069 23.903 1.00 72.81 91 PHE A C 1
ATOM 677 O O . PHE A 1 91 ? -18.848 8.804 23.252 1.00 72.81 91 PHE A O 1
ATOM 684 N N . THR A 1 92 ? -20.870 8.338 24.141 1.00 76.75 92 THR A N 1
ATOM 685 C CA . THR A 1 92 ? -21.507 9.608 23.788 1.00 76.75 92 THR A CA 1
ATOM 686 C C . THR A 1 92 ? -21.199 10.719 24.792 1.00 76.75 92 THR A C 1
ATOM 688 O O . THR A 1 92 ? -21.403 11.888 24.480 1.00 76.75 92 THR A O 1
ATOM 691 N N . GLU A 1 93 ? -20.653 10.382 25.966 1.00 82.62 93 GLU A N 1
ATOM 692 C CA . GLU A 1 93 ? -20.249 11.342 26.993 1.00 82.62 93 GLU A CA 1
ATOM 693 C C . GLU A 1 93 ? -18.740 11.635 26.886 1.00 82.62 93 GLU A C 1
ATOM 695 O O . GLU A 1 93 ? -17.921 10.775 27.212 1.00 82.62 93 GLU A O 1
ATOM 700 N N . PRO A 1 94 ? -18.317 12.848 26.469 1.00 74.62 94 PRO A N 1
ATOM 701 C CA . PRO A 1 94 ? -16.895 13.188 26.341 1.00 74.62 94 PRO A CA 1
ATOM 702 C C . PRO A 1 94 ? -16.103 13.029 27.647 1.00 74.62 94 PRO A C 1
ATOM 704 O O . PRO A 1 94 ? -14.902 12.776 27.607 1.00 74.62 94 PRO A O 1
ATOM 707 N N . GLN A 1 95 ? -16.791 13.133 28.791 1.00 83.62 95 GLN A N 1
ATOM 708 C CA . GLN A 1 95 ? -16.221 13.025 30.137 1.00 83.62 95 GLN A CA 1
ATOM 709 C C . GLN A 1 95 ? -15.648 11.639 30.443 1.00 83.62 95 GLN A C 1
ATOM 711 O O . GLN A 1 95 ? -14.852 11.511 31.369 1.00 83.62 95 GLN A O 1
ATOM 716 N N . ILE A 1 96 ? -15.999 10.601 29.671 1.00 82.19 96 ILE A N 1
ATOM 717 C CA . ILE A 1 96 ? -15.393 9.276 29.850 1.00 82.19 96 ILE A CA 1
ATOM 718 C C . ILE A 1 96 ? -13.871 9.324 29.671 1.00 82.19 96 ILE A C 1
ATOM 720 O O . ILE A 1 96 ? -13.154 8.565 30.312 1.00 82.19 96 ILE A O 1
ATOM 724 N N . LEU A 1 97 ? -13.368 10.238 28.834 1.00 82.25 97 LEU A N 1
ATOM 725 C CA . LEU A 1 97 ? -11.935 10.406 28.593 1.00 82.25 97 LEU A CA 1
ATOM 726 C C . LEU A 1 97 ? -11.211 11.107 29.755 1.00 82.25 97 LEU A C 1
ATOM 728 O O . LEU A 1 97 ? -9.984 11.069 29.796 1.00 82.25 97 LEU A O 1
ATOM 732 N N . ASP A 1 98 ? -11.953 11.704 30.694 1.00 82.88 98 ASP A N 1
ATOM 733 C CA . ASP A 1 98 ? -11.412 12.346 31.898 1.00 82.88 98 ASP A CA 1
ATOM 734 C C . ASP A 1 98 ? -11.264 11.365 33.077 1.00 82.88 98 ASP A C 1
ATOM 736 O O . ASP A 1 98 ? -10.779 11.744 34.147 1.00 82.88 98 ASP A O 1
ATOM 740 N N . LEU A 1 99 ? -11.708 10.114 32.918 1.00 82.38 99 LEU A N 1
ATOM 741 C CA . LEU A 1 99 ? -11.590 9.090 33.954 1.00 82.38 99 LEU A CA 1
ATOM 742 C C . LEU A 1 99 ? -10.162 8.544 34.075 1.00 82.38 99 LEU A C 1
ATOM 744 O O . LEU A 1 99 ? -9.380 8.611 33.121 1.00 82.38 99 LEU A O 1
ATOM 748 N N . PRO A 1 100 ? -9.830 7.915 35.219 1.00 84.38 100 PRO A N 1
ATOM 749 C CA . PRO A 1 100 ? -8.621 7.113 35.335 1.00 84.38 100 PRO A CA 1
ATOM 750 C C . PRO A 1 100 ? -8.510 6.074 34.207 1.00 84.38 100 PRO A C 1
ATOM 752 O O . PRO A 1 100 ? -9.490 5.429 33.822 1.00 84.38 100 PRO A O 1
ATOM 755 N N . ALA A 1 101 ? -7.293 5.930 33.679 1.00 83.06 101 ALA A N 1
ATOM 756 C CA . ALA A 1 101 ? -7.000 5.138 32.486 1.00 83.06 101 ALA A CA 1
ATOM 757 C C . ALA A 1 101 ? -7.457 3.678 32.600 1.00 83.06 101 ALA A C 1
ATOM 759 O O . ALA A 1 101 ? -7.927 3.102 31.627 1.00 83.06 101 ALA A O 1
ATOM 760 N N . ASP A 1 102 ? -7.387 3.086 33.791 1.00 79.88 102 ASP A N 1
ATOM 761 C CA . ASP A 1 102 ? -7.789 1.701 34.011 1.00 79.88 102 ASP A CA 1
ATOM 762 C C . ASP A 1 102 ? -9.302 1.480 33.859 1.00 79.88 102 ASP A C 1
ATOM 764 O O . ASP A 1 102 ? -9.717 0.432 33.370 1.00 79.88 102 ASP A O 1
ATOM 768 N N . ILE A 1 103 ? -10.139 2.465 34.188 1.00 79.38 103 ILE A N 1
ATOM 769 C CA . ILE A 1 103 ? -11.596 2.379 33.981 1.00 79.38 103 ILE A CA 1
ATOM 770 C C . ILE A 1 103 ? -11.948 2.559 32.509 1.00 79.38 103 ILE A C 1
ATOM 772 O O . ILE A 1 103 ? -12.776 1.815 31.972 1.00 79.38 103 ILE A O 1
ATOM 776 N N . VAL A 1 104 ? -11.307 3.534 31.855 1.00 82.75 104 VAL A N 1
ATOM 777 C CA . VAL A 1 104 ? -11.417 3.720 30.404 1.00 82.75 104 VAL A CA 1
ATOM 778 C C . VAL A 1 104 ? -11.026 2.418 29.714 1.00 82.75 104 VAL A C 1
ATOM 780 O O . VAL A 1 104 ? -11.763 1.916 28.866 1.00 82.75 104 VAL A O 1
ATOM 783 N N . ASP A 1 105 ? -9.935 1.796 30.146 1.00 82.06 105 ASP A N 1
ATOM 784 C CA . ASP A 1 105 ? -9.454 0.569 29.538 1.00 82.06 105 ASP A CA 1
ATOM 785 C C . ASP A 1 105 ? -10.448 -0.586 29.664 1.00 82.06 105 ASP A C 1
ATOM 787 O O . ASP A 1 105 ? -10.722 -1.278 28.678 1.00 82.06 105 ASP A O 1
ATOM 791 N N . VAL A 1 106 ? -11.060 -0.751 30.838 1.00 79.06 106 VAL A N 1
ATOM 792 C CA . VAL A 1 106 ? -12.095 -1.768 31.066 1.00 79.06 106 VAL A CA 1
ATOM 793 C C . VAL A 1 106 ? -13.315 -1.529 30.175 1.00 79.06 106 VAL A C 1
ATOM 795 O O . VAL A 1 106 ? -13.776 -2.463 29.515 1.00 79.06 106 VAL A O 1
ATOM 798 N N . ALA A 1 107 ? -13.815 -0.293 30.090 1.00 80.31 107 ALA A N 1
ATOM 799 C CA . ALA A 1 107 ? -14.988 0.038 29.278 1.00 80.31 107 ALA A CA 1
ATOM 800 C C . ALA A 1 107 ? -14.745 -0.183 27.771 1.00 80.31 107 ALA A C 1
ATOM 802 O O . ALA A 1 107 ? -15.603 -0.718 27.058 1.00 80.31 107 ALA A O 1
ATOM 803 N N . PHE A 1 108 ? -13.560 0.177 27.277 1.00 80.38 108 PHE A N 1
ATOM 804 C CA . PHE A 1 108 ? -13.196 0.014 25.868 1.00 80.38 108 PHE A CA 1
ATOM 805 C C . PHE A 1 108 ? -12.898 -1.442 25.509 1.00 80.38 108 PHE A C 1
ATOM 807 O O . PHE A 1 108 ? -13.379 -1.937 24.483 1.00 80.38 108 PHE A O 1
ATOM 814 N N . ALA A 1 109 ? -12.191 -2.166 26.381 1.00 79.44 109 ALA A N 1
ATOM 815 C CA . ALA A 1 109 ? -11.995 -3.602 26.228 1.00 79.44 109 ALA A CA 1
ATOM 816 C C . ALA A 1 109 ? -13.339 -4.346 26.214 1.00 79.44 109 ALA A C 1
ATOM 818 O O . ALA A 1 109 ? -13.541 -5.231 25.377 1.00 79.44 109 ALA A O 1
ATOM 819 N N . ALA A 1 110 ? -14.272 -3.950 27.084 1.00 79.94 110 ALA A N 1
ATOM 820 C CA . ALA A 1 110 ? -15.629 -4.473 27.141 1.00 79.94 110 ALA A CA 1
ATOM 821 C C . ALA A 1 110 ? -16.373 -4.327 25.811 1.00 79.94 110 ALA A C 1
ATOM 823 O O . ALA A 1 110 ? -16.854 -5.327 25.273 1.00 79.94 110 ALA A O 1
ATOM 824 N N . ILE A 1 111 ? -16.415 -3.121 25.237 1.00 81.81 111 ILE A N 1
ATOM 825 C CA . ILE A 1 111 ? -17.046 -2.905 23.929 1.00 81.81 111 ILE A CA 1
ATOM 826 C C . ILE A 1 111 ? -16.371 -3.720 22.840 1.00 81.81 111 ILE A C 1
ATOM 828 O O . ILE A 1 111 ? -17.056 -4.402 22.075 1.00 81.81 111 ILE A O 1
ATOM 832 N N . GLY A 1 112 ? -15.042 -3.645 22.744 1.00 78.81 112 GLY A N 1
ATOM 833 C CA . GLY A 1 112 ? -14.327 -4.311 21.665 1.00 78.81 112 GLY A CA 1
ATOM 834 C C . GLY A 1 112 ? -14.587 -5.815 21.674 1.00 78.81 112 GLY A C 1
ATOM 835 O O . GLY A 1 112 ? -14.895 -6.416 20.642 1.00 78.81 112 GLY A O 1
ATOM 836 N N . LYS A 1 113 ? -14.570 -6.419 22.862 1.00 80.69 113 LYS A N 1
ATOM 837 C CA . LYS A 1 113 ? -14.854 -7.841 23.029 1.00 80.69 113 LYS A CA 1
ATOM 838 C C . LYS A 1 113 ? -16.326 -8.185 22.820 1.00 80.69 113 LYS A C 1
ATOM 840 O O . LYS A 1 113 ? -16.611 -9.198 22.186 1.00 80.69 113 LYS A O 1
ATOM 845 N N . PHE A 1 114 ? -17.257 -7.346 23.269 1.00 80.06 114 PHE A N 1
ATOM 846 C CA . PHE A 1 114 ? -18.681 -7.546 23.000 1.00 80.06 114 PHE A CA 1
ATOM 847 C C . PHE A 1 114 ? -18.981 -7.487 21.493 1.00 80.06 114 PHE A C 1
ATOM 849 O O . PHE A 1 114 ? -19.696 -8.338 20.967 1.00 80.06 114 PHE A O 1
ATOM 856 N N . ALA A 1 115 ? -18.343 -6.569 20.763 1.00 78.44 115 ALA A N 1
ATOM 857 C CA . ALA A 1 115 ? -18.435 -6.500 19.308 1.00 78.44 115 ALA A CA 1
ATOM 858 C C . ALA A 1 115 ? -17.860 -7.762 18.628 1.00 78.44 115 ALA A C 1
ATOM 860 O O . ALA A 1 115 ? -18.442 -8.271 17.668 1.00 78.44 115 ALA A O 1
ATOM 861 N N . ILE A 1 116 ? -16.767 -8.328 19.161 1.00 79.44 116 ILE A N 1
ATOM 862 C CA . ILE A 1 116 ? -16.227 -9.633 18.732 1.00 79.44 116 ILE A CA 1
ATOM 863 C C . ILE A 1 116 ? -17.201 -10.783 18.999 1.00 79.44 116 ILE A C 1
ATOM 865 O O . ILE A 1 116 ? -17.370 -11.642 18.132 1.00 79.44 116 ILE A O 1
ATOM 869 N N . LEU A 1 117 ? -17.878 -10.798 20.146 1.00 79.50 117 LEU A N 1
ATOM 870 C CA . LEU A 1 117 ? -18.889 -11.812 20.452 1.00 79.50 117 LEU A CA 1
ATOM 871 C C . LEU A 1 117 ? -20.074 -11.736 19.482 1.00 79.50 117 LEU A C 1
ATOM 873 O O . LEU A 1 117 ? -20.451 -12.757 18.907 1.00 79.50 117 LEU A O 1
ATOM 877 N N . ILE A 1 118 ? -20.599 -10.534 19.222 1.00 78.50 118 ILE A N 1
ATOM 878 C CA . ILE A 1 118 ? -21.683 -10.317 18.247 1.00 78.50 118 ILE A CA 1
ATOM 879 C C . ILE A 1 118 ? -21.275 -10.796 16.850 1.00 78.50 118 ILE A C 1
ATOM 881 O O . ILE A 1 118 ? -22.069 -11.431 16.156 1.00 78.50 118 ILE A O 1
ATOM 885 N N . ARG A 1 119 ? -20.027 -10.541 16.432 1.00 77.88 119 ARG A N 1
ATOM 886 C CA . ARG A 1 119 ? -19.502 -10.998 15.133 1.00 77.88 119 ARG A CA 1
ATOM 887 C C . ARG A 1 119 ? -19.666 -12.491 14.927 1.00 77.88 119 ARG A C 1
ATOM 889 O O . ARG A 1 119 ? -20.045 -12.929 13.844 1.00 77.88 119 ARG A O 1
ATOM 896 N N . ASN A 1 120 ? -19.304 -13.244 15.957 1.00 79.62 120 ASN A N 1
ATOM 897 C CA . ASN A 1 120 ? -19.256 -14.696 15.920 1.00 79.62 120 ASN A CA 1
ATOM 898 C C . ASN A 1 120 ? -20.624 -15.314 16.248 1.00 79.62 120 ASN A C 1
ATOM 900 O O . ASN A 1 120 ? -20.769 -16.534 16.207 1.00 79.62 120 ASN A O 1
ATOM 904 N N . PHE A 1 121 ? -21.624 -14.488 16.568 1.00 80.81 121 PHE A N 1
ATOM 905 C CA . PHE A 1 121 ? -22.977 -14.935 16.847 1.00 80.81 121 PHE A CA 1
ATOM 906 C C . PHE A 1 121 ? -23.653 -15.483 15.583 1.00 80.81 121 PHE A C 1
ATOM 908 O O . PHE A 1 121 ? -23.313 -15.094 14.471 1.00 80.81 121 PHE A O 1
ATOM 915 N N . GLY A 1 122 ? -24.583 -16.427 15.722 1.00 80.19 122 GLY A N 1
ATOM 916 C CA . GLY A 1 122 ? -25.243 -17.064 14.573 1.00 80.19 122 GLY A CA 1
ATOM 917 C C . GLY A 1 122 ? -26.505 -16.345 14.100 1.00 80.19 122 GLY A C 1
ATOM 918 O O . GLY A 1 122 ? -26.853 -16.458 12.933 1.00 80.19 122 GLY A O 1
ATOM 919 N N . ASP A 1 123 ? -27.169 -15.604 14.987 1.00 85.44 123 ASP A N 1
ATOM 920 C CA . ASP A 1 123 ? -28.474 -15.000 14.722 1.00 85.44 123 ASP A CA 1
ATOM 921 C C . ASP A 1 123 ? -28.350 -13.581 14.143 1.00 85.44 123 ASP A C 1
ATOM 923 O O . ASP A 1 123 ? -27.716 -12.692 14.722 1.00 85.44 123 ASP A O 1
ATOM 927 N N . ASP A 1 124 ? -28.949 -13.394 12.969 1.00 84.38 124 ASP A N 1
ATOM 928 C CA . ASP A 1 124 ? -28.872 -12.165 12.183 1.00 84.38 124 ASP A CA 1
ATOM 929 C C . ASP A 1 124 ? -29.741 -11.036 12.755 1.00 84.38 124 ASP A C 1
ATOM 931 O O . ASP A 1 124 ? -29.409 -9.860 12.558 1.00 84.38 124 ASP A O 1
ATOM 935 N N . GLU A 1 125 ? -30.796 -11.356 13.514 1.00 84.94 125 GLU A N 1
ATOM 936 C CA . GLU A 1 125 ? -31.644 -10.352 14.165 1.00 84.94 125 GLU A CA 1
ATOM 937 C C . GLU A 1 125 ? -30.889 -9.659 15.304 1.00 84.94 125 GLU A C 1
ATOM 939 O O . GLU A 1 125 ? -30.728 -8.434 15.287 1.00 84.94 125 GLU A O 1
ATOM 944 N N . THR A 1 126 ? -30.321 -10.433 16.236 1.00 81.12 126 THR A N 1
ATOM 945 C CA . THR A 1 126 ? -29.512 -9.893 17.341 1.00 81.12 126 THR A CA 1
ATOM 946 C C . THR A 1 126 ? -28.304 -9.118 16.822 1.00 81.12 126 THR A C 1
ATOM 948 O O . THR A 1 126 ? -27.976 -8.054 17.353 1.00 81.12 126 THR A O 1
ATOM 951 N N . LYS A 1 127 ? -27.649 -9.606 15.756 1.00 82.81 127 LYS A N 1
ATOM 952 C CA . LYS A 1 127 ? -26.587 -8.851 15.074 1.00 82.81 127 LYS A CA 1
ATOM 953 C C . LYS A 1 127 ? -27.104 -7.509 14.578 1.00 82.81 127 LYS A C 1
ATOM 955 O O . LYS A 1 127 ? -26.509 -6.485 14.898 1.00 82.81 127 LYS A O 1
ATOM 960 N N . SER A 1 128 ? -28.202 -7.501 13.825 1.00 82.19 128 SER A N 1
ATOM 961 C CA . SER A 1 128 ? -28.784 -6.280 13.252 1.00 82.19 128 SER A CA 1
ATOM 962 C C . SER A 1 128 ? -29.171 -5.267 14.329 1.00 82.19 128 SER A C 1
ATOM 964 O O . SER A 1 128 ? -28.864 -4.080 14.197 1.00 82.19 128 SER A O 1
ATOM 966 N N . GLN A 1 129 ? -29.777 -5.729 15.425 1.00 80.38 129 GLN A N 1
ATOM 967 C CA . GLN A 1 129 ? -30.124 -4.882 16.564 1.00 80.38 129 GLN A CA 1
ATOM 968 C C . GLN A 1 129 ? -28.873 -4.283 17.212 1.00 80.38 129 GLN A C 1
ATOM 970 O O . GLN A 1 129 ? -28.803 -3.067 17.402 1.00 80.38 129 GLN A O 1
ATOM 975 N N . ALA A 1 130 ? -27.864 -5.114 17.480 1.00 78.25 130 ALA A N 1
ATOM 976 C CA . ALA A 1 130 ? -26.615 -4.655 18.063 1.00 78.25 130 ALA A CA 1
ATOM 977 C C . ALA A 1 130 ? -25.907 -3.619 17.176 1.00 78.25 130 ALA A C 1
ATOM 979 O O . ALA A 1 130 ? -25.373 -2.612 17.641 1.00 78.25 130 ALA A O 1
ATOM 980 N N . LEU A 1 131 ? -25.952 -3.825 15.865 1.00 74.62 131 LEU A N 1
ATOM 981 C CA . LEU A 1 131 ? -25.346 -2.914 14.907 1.00 74.62 131 LEU A CA 1
ATOM 982 C C . LEU A 1 131 ? -26.059 -1.585 14.827 1.00 74.62 131 LEU A C 1
ATOM 984 O O . LEU A 1 131 ? -25.378 -0.572 14.749 1.00 74.62 131 LEU A O 1
ATOM 988 N N . ASN A 1 132 ? -27.389 -1.568 14.880 1.00 78.69 132 ASN A N 1
ATOM 989 C CA . ASN A 1 132 ? -28.139 -0.318 14.946 1.00 78.69 132 ASN A CA 1
ATOM 990 C C . ASN A 1 132 ? -27.758 0.497 16.187 1.00 78.69 132 ASN A C 1
ATOM 992 O O . ASN A 1 132 ? -27.705 1.720 16.110 1.00 78.69 132 ASN A O 1
ATOM 996 N N . THR A 1 133 ? -27.413 -0.165 17.295 1.00 76.06 133 THR A N 1
ATOM 997 C CA . THR A 1 133 ? -26.895 0.507 18.494 1.00 76.06 133 THR A CA 1
ATOM 998 C C . THR A 1 133 ? -25.475 1.059 18.297 1.00 76.06 133 THR A C 1
ATOM 1000 O O . THR A 1 133 ? -25.188 2.174 18.725 1.00 76.06 133 THR A O 1
ATOM 1003 N N . ILE A 1 134 ? -24.592 0.329 17.603 1.00 73.19 134 ILE A N 1
ATOM 1004 C CA . ILE A 1 134 ? -23.197 0.749 17.344 1.00 73.19 134 ILE A CA 1
ATOM 1005 C C . ILE A 1 134 ? -23.094 1.791 16.208 1.00 73.19 134 ILE A C 1
ATOM 1007 O O . ILE A 1 134 ? -22.129 2.556 16.159 1.00 73.19 134 ILE A O 1
ATOM 1011 N N . ARG A 1 135 ? -24.062 1.824 15.279 1.00 68.38 135 ARG A N 1
ATOM 1012 C CA . ARG A 1 135 ? -23.895 2.332 13.902 1.00 68.38 135 ARG A CA 1
ATOM 1013 C C . ARG A 1 135 ? -23.414 3.774 13.773 1.00 68.38 135 ARG A C 1
ATOM 1015 O O . ARG A 1 135 ? -22.755 4.077 12.779 1.00 68.38 135 ARG A O 1
ATOM 1022 N N . THR A 1 136 ? -23.758 4.666 14.698 1.00 65.88 136 THR A N 1
ATOM 1023 C CA . THR A 1 136 ? -23.530 6.105 14.484 1.00 65.88 136 THR A CA 1
ATOM 1024 C C . THR A 1 136 ? -22.999 6.848 15.699 1.00 65.88 136 THR A C 1
ATOM 1026 O O . THR A 1 136 ? -21.973 7.507 15.579 1.00 65.88 136 THR A O 1
ATOM 1029 N N . GLU A 1 137 ? -23.634 6.750 16.861 1.00 73.38 137 GLU A N 1
ATOM 1030 C CA . GLU A 1 137 ? -23.330 7.654 17.982 1.00 73.38 137 GLU A CA 1
ATOM 1031 C C . GLU A 1 137 ? -21.950 7.428 18.641 1.00 73.38 137 GLU A C 1
ATOM 1033 O O . GLU A 1 137 ? -21.197 8.398 18.771 1.00 73.38 137 GLU A O 1
ATOM 1038 N N . PRO A 1 138 ? -21.527 6.190 18.979 1.00 78.12 138 PRO A N 1
ATOM 1039 C CA . PRO A 1 138 ? -20.234 5.966 19.638 1.00 78.12 138 PRO A CA 1
ATOM 1040 C C . PRO A 1 138 ? -19.046 6.313 18.744 1.00 78.12 138 PRO A C 1
ATOM 1042 O O . PRO A 1 138 ? -18.126 7.008 19.165 1.00 78.12 138 PRO A O 1
ATOM 1045 N N . ILE A 1 139 ? -19.073 5.849 17.489 1.00 82.12 139 ILE A N 1
ATOM 1046 C CA . ILE A 1 139 ? -17.989 6.082 16.527 1.00 82.12 139 ILE A CA 1
ATOM 1047 C C . ILE A 1 139 ? -17.862 7.578 16.249 1.00 82.12 139 ILE A C 1
ATOM 1049 O O . ILE A 1 139 ? -16.762 8.120 16.323 1.00 82.12 139 ILE A O 1
ATOM 1053 N N . ARG A 1 140 ? -18.986 8.261 15.997 1.00 82.19 140 ARG A N 1
ATOM 1054 C CA . ARG A 1 140 ? -18.993 9.698 15.720 1.00 82.19 140 ARG A CA 1
ATOM 1055 C C . ARG A 1 140 ? -18.552 10.513 16.930 1.00 82.19 140 ARG A C 1
ATOM 1057 O O . ARG A 1 140 ? -17.815 11.478 16.759 1.00 82.19 140 ARG A O 1
ATOM 1064 N N . THR A 1 141 ? -18.941 10.127 18.145 1.00 81.75 141 THR A N 1
ATOM 1065 C CA . THR A 1 141 ? -18.495 10.836 19.351 1.00 81.75 141 THR A CA 1
ATOM 1066 C C . THR A 1 141 ? -17.004 10.642 19.601 1.00 81.75 141 THR A C 1
ATOM 1068 O O . THR A 1 141 ? -16.295 11.630 19.788 1.00 81.75 141 THR A O 1
ATOM 1071 N N . LEU A 1 142 ? -16.495 9.408 19.513 1.00 81.06 142 LEU A N 1
ATOM 1072 C CA . LEU A 1 142 ? -15.055 9.144 19.593 1.00 81.06 142 LEU A CA 1
ATOM 1073 C C . LEU A 1 142 ? -14.278 9.927 18.534 1.00 81.06 142 LEU A C 1
ATOM 1075 O O . LEU A 1 142 ? -13.247 10.529 18.833 1.00 81.06 142 LEU A O 1
ATOM 1079 N N . TRP A 1 143 ? -14.795 9.953 17.307 1.00 86.94 143 TRP A N 1
ATOM 1080 C CA . TRP A 1 143 ? -14.201 10.678 16.193 1.00 86.94 143 TRP A CA 1
ATOM 1081 C C . TRP A 1 143 ? -14.200 12.199 16.401 1.00 86.94 143 TRP A C 1
ATOM 1083 O O . TRP A 1 143 ? -13.199 12.879 16.152 1.00 86.94 143 TRP A O 1
ATOM 1093 N N . ASN A 1 144 ? -15.295 12.756 16.914 1.00 85.38 144 ASN A N 1
ATOM 1094 C CA . ASN A 1 144 ? -15.378 14.176 17.256 1.00 85.38 144 ASN A CA 1
ATOM 1095 C C . ASN A 1 144 ? -14.437 14.530 18.421 1.00 85.38 144 ASN A C 1
ATOM 1097 O O . ASN A 1 144 ? -13.863 15.618 18.440 1.00 85.38 144 ASN A O 1
ATOM 1101 N N . SER A 1 145 ? -14.208 13.586 19.336 1.00 84.69 145 SER A N 1
ATOM 1102 C CA . SER A 1 145 ? -13.305 13.714 20.486 1.00 84.69 145 SER A CA 1
ATOM 1103 C C . SER A 1 145 ? -11.872 13.251 20.202 1.00 84.69 145 SER A C 1
ATOM 1105 O O . SER A 1 145 ? -11.062 13.157 21.123 1.00 84.69 145 SER A O 1
ATOM 1107 N N . ARG A 1 146 ? -11.508 12.996 18.940 1.00 88.94 146 ARG A N 1
ATOM 1108 C CA . ARG A 1 146 ? -10.239 12.343 18.574 1.00 88.94 146 ARG A CA 1
ATOM 1109 C C . ARG A 1 146 ? -8.973 13.051 19.071 1.00 88.94 146 ARG A C 1
ATOM 1111 O O . ARG A 1 146 ? -7.987 12.393 19.368 1.00 88.94 146 ARG A O 1
ATOM 1118 N N . ARG A 1 147 ? -8.990 14.378 19.247 1.00 85.75 147 ARG A N 1
ATOM 1119 C CA . ARG A 1 147 ? -7.862 15.103 19.871 1.00 85.75 147 ARG A CA 1
ATOM 1120 C C . ARG A 1 147 ? -7.654 14.702 21.334 1.00 85.75 147 ARG A C 1
ATOM 1122 O O . ARG A 1 147 ? -6.519 14.507 21.745 1.00 85.75 147 ARG A O 1
ATOM 1129 N N . HIS A 1 148 ? -8.737 14.531 22.091 1.00 83.38 148 HIS A N 1
ATOM 1130 C CA . HIS A 1 148 ? -8.675 14.037 23.467 1.00 83.38 148 HIS A CA 1
ATOM 1131 C C . HIS A 1 148 ? -8.226 12.575 23.499 1.00 83.38 148 HIS A C 1
ATOM 1133 O O . HIS A 1 148 ? -7.412 12.216 24.339 1.00 83.38 148 HIS A O 1
ATOM 1139 N N . VAL A 1 149 ? -8.668 11.762 22.529 1.00 85.06 149 VAL A N 1
ATOM 1140 C CA . VAL A 1 149 ? -8.210 10.372 22.369 1.00 85.06 149 VAL A CA 1
ATOM 1141 C C . VAL A 1 149 ? -6.685 10.286 22.240 1.00 85.06 149 VAL A C 1
ATOM 1143 O O . VAL A 1 149 ? -6.082 9.419 22.861 1.00 85.06 149 VAL A O 1
ATOM 1146 N N . LEU A 1 150 ? -6.050 11.185 21.479 1.00 84.44 150 LEU A N 1
ATOM 1147 C CA . LEU A 1 150 ? -4.588 11.190 21.320 1.00 84.44 150 LEU A CA 1
ATOM 1148 C C . LEU A 1 150 ? -3.836 11.614 22.582 1.00 84.44 150 LEU A C 1
ATOM 1150 O O . LEU A 1 150 ? -2.726 11.145 22.811 1.00 84.44 150 LEU A O 1
ATOM 1154 N N . CYS A 1 151 ? -4.422 12.505 23.379 1.00 85.19 151 CYS A N 1
ATOM 1155 C CA . CYS A 1 151 ? -3.805 13.004 24.607 1.00 85.19 151 CYS A CA 1
ATOM 1156 C C . CYS A 1 151 ? -4.087 12.114 25.827 1.00 85.19 151 CYS A C 1
ATOM 1158 O O . CYS A 1 151 ? -3.427 12.267 26.854 1.00 85.19 151 CYS A O 1
ATOM 1160 N N . ALA A 1 152 ? -5.071 11.216 25.742 1.00 84.12 152 ALA A N 1
ATOM 1161 C CA . ALA A 1 152 ? -5.443 10.338 26.839 1.00 84.12 152 ALA A CA 1
ATOM 1162 C C . ALA A 1 152 ? -4.349 9.282 27.095 1.00 84.12 152 ALA A C 1
ATOM 1164 O O . ALA A 1 152 ? -3.817 8.713 26.137 1.00 84.12 152 ALA A O 1
ATOM 1165 N N . PRO A 1 153 ? -4.063 8.927 28.363 1.00 84.75 153 PRO A N 1
ATOM 1166 C CA . PRO A 1 153 ? -3.143 7.832 28.684 1.00 84.75 153 PRO A CA 1
ATOM 1167 C C . PRO A 1 153 ? -3.534 6.503 28.010 1.00 84.75 153 PRO A C 1
ATOM 1169 O O . PRO A 1 153 ? -2.673 5.750 27.564 1.00 84.75 153 PRO A O 1
ATOM 1172 N N . SER A 1 154 ? -4.841 6.261 27.858 1.00 83.88 154 SER A N 1
ATOM 1173 C CA . SER A 1 154 ? -5.422 5.094 27.177 1.00 83.88 154 SER A CA 1
ATOM 1174 C C . SER A 1 154 ? -5.453 5.198 25.645 1.00 83.88 154 SER A C 1
ATOM 1176 O O . SER A 1 154 ? -6.009 4.320 24.979 1.00 83.88 154 SER A O 1
ATOM 1178 N N . GLY A 1 155 ? -4.870 6.247 25.053 1.00 87.06 155 GLY A N 1
ATOM 1179 C CA . GLY A 1 155 ? -4.922 6.553 23.617 1.00 87.06 155 GLY A CA 1
ATOM 1180 C C . GLY A 1 155 ? -4.753 5.346 22.684 1.00 87.06 155 GLY A C 1
ATOM 1181 O O . GLY A 1 155 ? -5.606 5.127 21.823 1.00 87.06 155 GLY A O 1
ATOM 1182 N N . PRO A 1 156 ? -3.737 4.483 22.864 1.00 86.81 156 PRO A N 1
ATOM 1183 C CA . PRO A 1 156 ? -3.564 3.310 22.008 1.00 86.81 156 PRO A CA 1
ATOM 1184 C C . PRO A 1 156 ? -4.739 2.316 22.038 1.00 86.81 156 PRO A C 1
ATOM 1186 O O . PRO A 1 156 ? -5.125 1.774 20.998 1.00 86.81 156 PRO A O 1
ATOM 1189 N N . LEU A 1 157 ? -5.342 2.077 23.206 1.00 83.50 157 LEU A N 1
ATOM 1190 C CA . LEU A 1 157 ? -6.508 1.200 23.331 1.00 83.50 157 LEU A CA 1
ATOM 1191 C C . LEU A 1 157 ? -7.762 1.843 22.726 1.00 83.50 157 LEU A C 1
ATOM 1193 O O . LEU A 1 157 ? -8.544 1.161 22.053 1.00 83.50 157 LEU A O 1
ATOM 1197 N N . LEU A 1 158 ? -7.923 3.155 22.912 1.00 85.06 158 LEU A N 1
ATOM 1198 C CA . LEU A 1 158 ? -8.990 3.941 22.292 1.00 85.06 158 LEU A CA 1
ATOM 1199 C C . LEU A 1 158 ? -8.915 3.843 20.759 1.00 85.06 158 LEU A C 1
ATOM 1201 O O . LEU A 1 158 ? -9.918 3.541 20.112 1.00 85.06 158 LEU A O 1
ATOM 1205 N N . LEU A 1 159 ? -7.719 4.002 20.179 1.00 87.81 159 LEU A N 1
ATOM 1206 C CA . LEU A 1 159 ? -7.484 3.869 18.736 1.00 87.81 159 LEU A CA 1
ATOM 1207 C C . LEU A 1 159 ? -7.778 2.453 18.224 1.00 87.81 159 LEU A C 1
ATOM 1209 O O . LEU A 1 159 ? -8.415 2.306 17.179 1.00 87.81 159 LEU A O 1
ATOM 1213 N N . ARG A 1 160 ? -7.370 1.408 18.958 1.00 84.62 160 ARG A N 1
ATOM 1214 C CA . ARG A 1 160 ? -7.693 0.009 18.616 1.00 84.62 160 ARG A CA 1
ATOM 1215 C C . ARG A 1 160 ? -9.196 -0.249 18.623 1.00 84.62 160 ARG A C 1
ATOM 1217 O O . ARG A 1 160 ? -9.711 -0.907 17.720 1.00 84.62 160 ARG A O 1
ATOM 1224 N N . THR A 1 161 ? -9.894 0.271 19.626 1.00 84.44 161 THR A N 1
ATOM 1225 C CA . THR A 1 161 ? -11.345 0.104 19.758 1.00 84.44 161 THR A CA 1
ATOM 1226 C C . THR A 1 161 ? -12.079 0.860 18.661 1.00 84.44 161 THR A C 1
ATOM 1228 O O . THR A 1 161 ? -12.972 0.298 18.032 1.00 84.44 161 THR A O 1
ATOM 1231 N N . LEU A 1 162 ? -11.660 2.093 18.367 1.00 87.31 162 LEU A N 1
ATOM 1232 C CA . LEU A 1 162 ? -12.198 2.886 17.267 1.00 87.31 162 LEU A CA 1
ATOM 1233 C C . LEU A 1 162 ? -12.015 2.165 15.921 1.00 87.31 162 LEU A C 1
ATOM 1235 O O . LEU A 1 162 ? -12.980 2.020 15.168 1.00 87.31 162 LEU A O 1
ATOM 1239 N N . ASN A 1 163 ? -10.821 1.625 15.659 1.00 86.56 163 ASN A N 1
ATOM 1240 C CA . ASN A 1 163 ? -10.550 0.812 14.474 1.00 86.56 163 ASN A CA 1
ATOM 1241 C C . ASN A 1 163 ? -11.490 -0.404 14.390 1.00 86.56 163 ASN A C 1
ATOM 1243 O O . ASN A 1 163 ? -12.148 -0.624 13.375 1.00 86.56 163 ASN A O 1
ATOM 1247 N N . LEU A 1 164 ? -11.600 -1.163 15.483 1.00 84.56 164 LEU A N 1
ATOM 1248 C CA . LEU A 1 164 ? -12.427 -2.365 15.562 1.00 84.56 164 LEU A CA 1
ATOM 1249 C C . LEU A 1 164 ? -13.917 -2.068 15.331 1.00 84.56 164 LEU A C 1
ATOM 1251 O O . LEU A 1 164 ? -14.575 -2.774 14.566 1.00 84.56 164 LEU A O 1
ATOM 1255 N N . LEU A 1 165 ? -14.449 -1.021 15.966 1.00 84.69 165 LEU A N 1
ATOM 1256 C CA . LEU A 1 165 ? -15.837 -0.588 15.799 1.00 84.69 165 LEU A CA 1
ATOM 1257 C C . LEU A 1 165 ? -16.129 -0.154 14.362 1.00 84.69 165 LEU A C 1
ATOM 1259 O O . LEU A 1 165 ? -17.173 -0.510 13.816 1.00 84.69 165 LEU A O 1
ATOM 1263 N N . THR A 1 166 ? -15.185 0.538 13.727 1.00 86.88 166 THR A N 1
ATOM 1264 C CA . THR A 1 166 ? -15.274 0.938 12.314 1.00 86.88 166 THR A CA 1
ATOM 1265 C C . THR A 1 166 ? -15.293 -0.293 11.400 1.00 86.88 166 THR A C 1
ATOM 1267 O O . THR A 1 166 ? -16.135 -0.398 10.503 1.00 86.88 166 THR A O 1
ATOM 1270 N N . THR A 1 167 ? -14.461 -1.303 11.686 1.00 84.31 167 THR A N 1
ATOM 1271 C CA . THR A 1 167 ? -14.477 -2.597 10.970 1.00 84.31 167 THR A CA 1
ATOM 1272 C C . THR A 1 167 ? -15.807 -3.312 11.109 1.00 84.31 167 THR A C 1
ATOM 1274 O O . THR A 1 167 ? -16.322 -3.859 10.126 1.00 84.31 167 THR A O 1
ATOM 1277 N N . TYR A 1 168 ? -16.405 -3.262 12.297 1.00 81.25 168 TYR A N 1
ATOM 1278 C CA . TYR A 1 168 ? -17.731 -3.816 12.517 1.00 81.25 168 TYR A CA 1
ATOM 1279 C C . TYR A 1 168 ? -18.813 -3.077 11.756 1.00 81.25 168 TYR A C 1
ATOM 1281 O O . TYR A 1 168 ? -19.534 -3.712 10.982 1.00 81.25 168 TYR A O 1
ATOM 1289 N N . ARG A 1 169 ? -18.890 -1.751 11.915 1.00 83.56 169 ARG A N 1
ATOM 1290 C CA . ARG A 1 169 ? -19.837 -0.903 11.185 1.00 83.56 169 ARG A CA 1
ATOM 1291 C C . ARG A 1 169 ? -19.830 -1.253 9.700 1.00 83.56 169 ARG A C 1
ATOM 1293 O O . ARG A 1 169 ? -20.891 -1.470 9.115 1.00 83.56 169 ARG A O 1
ATOM 1300 N N . ARG A 1 170 ? -18.637 -1.406 9.118 1.00 77.25 170 ARG A N 1
ATOM 1301 C CA . ARG A 1 170 ? -18.494 -1.730 7.703 1.00 77.25 170 ARG A CA 1
ATOM 1302 C C . ARG A 1 170 ? -18.997 -3.118 7.342 1.00 77.25 170 ARG A C 1
ATOM 1304 O O . ARG A 1 170 ? -19.894 -3.208 6.505 1.00 77.25 170 ARG A O 1
ATOM 1311 N N . ARG A 1 171 ? -18.420 -4.186 7.915 1.00 76.38 171 ARG A N 1
ATOM 1312 C CA . ARG A 1 171 ? -18.677 -5.579 7.479 1.00 76.38 171 ARG A CA 1
ATOM 1313 C C . ARG A 1 171 ? -20.162 -5.903 7.403 1.00 76.38 171 ARG A C 1
ATOM 1315 O O . ARG A 1 171 ? -20.594 -6.619 6.503 1.00 76.38 171 ARG A O 1
ATOM 1322 N N . PHE A 1 172 ? -20.939 -5.330 8.307 1.00 71.81 172 PHE A N 1
ATOM 1323 C CA . PHE A 1 172 ? -22.366 -5.566 8.339 1.00 71.81 172 PHE A CA 1
ATOM 1324 C C . PHE A 1 172 ? -23.176 -4.651 7.441 1.00 71.81 172 PHE A C 1
ATOM 1326 O O . PHE A 1 172 ? -24.134 -5.120 6.829 1.00 71.81 172 PHE A O 1
ATOM 1333 N N . ALA A 1 173 ? -22.800 -3.385 7.285 1.00 70.06 173 ALA A N 1
ATOM 1334 C CA . ALA A 1 173 ? -23.525 -2.531 6.361 1.00 70.06 173 ALA A CA 1
ATOM 1335 C C . ALA A 1 173 ? -23.203 -2.839 4.883 1.00 70.06 173 ALA A C 1
ATOM 1337 O O . ALA A 1 173 ? -23.962 -2.424 4.024 1.00 70.06 173 ALA A O 1
ATOM 1338 N N . VAL A 1 174 ? -22.220 -3.699 4.560 1.00 58.88 174 VAL A N 1
ATOM 1339 C CA . VAL A 1 174 ? -22.129 -4.332 3.219 1.00 58.88 174 VAL A CA 1
ATOM 1340 C C . VAL A 1 174 ? -23.279 -5.336 2.962 1.00 58.88 174 VAL A C 1
ATOM 1342 O O . VAL A 1 174 ? -23.489 -5.777 1.835 1.00 58.88 174 VAL A O 1
ATOM 1345 N N . SER A 1 175 ? -24.046 -5.749 3.980 1.00 60.72 175 SER A N 1
ATOM 1346 C CA . SER A 1 175 ? -25.274 -6.550 3.792 1.00 60.72 175 SER A CA 1
ATOM 1347 C C . SER A 1 175 ? -26.483 -5.756 3.322 1.00 60.72 175 SER A C 1
ATOM 1349 O O . SER A 1 175 ? -27.390 -6.350 2.748 1.00 60.72 175 SER A O 1
ATOM 1351 N N . GLN A 1 176 ? -26.455 -4.437 3.476 1.00 55.09 176 GLN A N 1
ATOM 1352 C CA . GLN A 1 176 ? -27.525 -3.546 3.058 1.00 55.09 176 GLN A CA 1
ATOM 1353 C C . GLN A 1 176 ? -26.986 -2.675 1.919 1.00 55.09 176 GLN A C 1
ATOM 1355 O O . GLN A 1 176 ? -25.872 -2.170 1.993 1.00 55.09 176 GLN A O 1
ATOM 1360 N N . SER A 1 177 ? -27.738 -2.499 0.839 1.00 56.72 177 SER A N 1
ATOM 1361 C CA . SER A 1 177 ? -27.339 -1.727 -0.353 1.00 56.72 177 SER A CA 1
ATOM 1362 C C . SER A 1 177 ? -27.044 -0.235 -0.103 1.00 56.72 177 SER A C 1
ATOM 1364 O O . SER A 1 177 ? -26.696 0.488 -1.033 1.00 56.72 177 SER A O 1
ATOM 1366 N N . ASP A 1 178 ? -27.137 0.232 1.143 1.00 54.50 178 ASP A N 1
ATOM 1367 C CA . ASP A 1 178 ? -27.403 1.628 1.489 1.00 54.50 178 ASP A CA 1
ATOM 1368 C C . ASP A 1 178 ? -26.238 2.295 2.231 1.00 54.50 178 ASP A C 1
ATOM 1370 O O . ASP A 1 178 ? -26.416 2.962 3.253 1.00 54.50 178 ASP A O 1
ATOM 1374 N N . PHE A 1 179 ? -25.012 2.147 1.727 1.00 61.78 179 PHE A N 1
ATOM 1375 C CA . PHE A 1 179 ? -23.930 3.017 2.185 1.00 61.78 179 PHE A CA 1
ATOM 1376 C C . PHE A 1 179 ? -23.917 4.308 1.374 1.00 61.78 179 PHE A C 1
ATOM 1378 O O . PHE A 1 179 ? -23.565 4.309 0.192 1.00 61.78 179 PHE A O 1
ATOM 1385 N N . SER A 1 180 ? -24.236 5.424 2.032 1.00 73.19 180 SER A N 1
ATOM 1386 C CA . SER A 1 180 ? -23.958 6.740 1.468 1.00 73.19 180 SER A CA 1
ATOM 1387 C C . SER A 1 180 ? -22.446 6.916 1.304 1.00 73.19 180 SER A C 1
ATOM 1389 O O . SER A 1 180 ? -21.653 6.455 2.131 1.00 73.19 180 SER A O 1
ATOM 1391 N N . THR A 1 181 ? -22.032 7.618 0.250 1.00 72.62 181 THR A N 1
ATOM 1392 C CA . THR A 1 181 ? -20.624 7.977 0.023 1.00 72.62 181 THR A CA 1
ATOM 1393 C C . THR A 1 181 ? -20.015 8.654 1.256 1.00 72.62 181 THR A C 1
ATOM 1395 O O . THR A 1 181 ? -18.879 8.368 1.610 1.00 72.62 181 THR A O 1
ATOM 1398 N N . ALA A 1 182 ? -20.795 9.471 1.971 1.00 76.38 182 ALA A N 1
ATOM 1399 C CA . ALA A 1 182 ? -20.361 10.170 3.179 1.00 76.38 182 ALA A CA 1
ATOM 1400 C C . ALA A 1 182 ? -19.921 9.229 4.316 1.00 76.38 182 ALA A C 1
ATOM 1402 O O . ALA A 1 182 ? -18.897 9.478 4.945 1.00 76.38 182 ALA A O 1
ATOM 1403 N N . ALA A 1 183 ? -20.647 8.136 4.565 1.00 78.38 183 ALA A N 1
ATOM 1404 C CA . ALA A 1 183 ? -20.293 7.211 5.642 1.00 78.38 183 ALA A CA 1
ATOM 1405 C C . ALA A 1 183 ? -19.041 6.378 5.305 1.00 78.38 183 ALA A C 1
ATOM 1407 O O . ALA A 1 183 ? -18.241 6.086 6.190 1.00 78.38 183 ALA A O 1
ATOM 1408 N N . VAL A 1 184 ? -18.821 6.070 4.020 1.00 80.50 184 VAL A N 1
ATOM 1409 C CA . VAL A 1 184 ? -17.568 5.443 3.564 1.00 80.50 184 VAL A CA 1
ATOM 1410 C C . VAL A 1 184 ? -16.385 6.396 3.741 1.00 80.50 184 VAL A C 1
ATOM 1412 O O . VAL A 1 184 ? -15.328 5.966 4.190 1.00 80.50 184 VAL A O 1
ATOM 1415 N N . LEU A 1 185 ? -16.554 7.685 3.424 1.00 81.06 185 LEU A N 1
ATOM 1416 C CA . LEU A 1 185 ? -15.508 8.697 3.617 1.00 81.06 185 LEU A CA 1
ATOM 1417 C C . LEU A 1 185 ? -15.124 8.841 5.098 1.00 81.06 185 LEU A C 1
ATOM 1419 O O . LEU A 1 185 ? -13.939 8.885 5.418 1.00 81.06 185 LEU A O 1
ATOM 1423 N N . GLU A 1 186 ? -16.113 8.850 5.995 1.00 84.75 186 GLU A N 1
ATOM 1424 C CA . GLU A 1 186 ? -15.876 8.878 7.443 1.00 84.75 186 GLU A CA 1
ATOM 1425 C C . GLU A 1 186 ? -15.122 7.623 7.922 1.00 84.75 186 GLU A C 1
ATOM 1427 O O . GLU A 1 186 ? -14.147 7.749 8.659 1.00 84.75 186 GLU A O 1
ATOM 1432 N N . ASP A 1 187 ? -15.510 6.423 7.461 1.00 86.00 187 ASP A N 1
ATOM 1433 C CA . ASP A 1 187 ? -14.777 5.181 7.759 1.00 86.00 187 ASP A CA 1
ATOM 1434 C C . ASP A 1 187 ? -13.309 5.266 7.302 1.00 86.00 187 ASP A C 1
ATOM 1436 O O . ASP A 1 187 ? -12.406 4.916 8.063 1.00 86.00 187 ASP A O 1
ATOM 1440 N N . VAL A 1 188 ? -13.055 5.748 6.075 1.00 83.00 188 VAL A N 1
ATOM 1441 C CA . VAL A 1 188 ? -11.689 5.928 5.548 1.00 83.00 188 VAL A CA 1
ATOM 1442 C C . VAL A 1 188 ? -10.879 6.848 6.461 1.00 83.00 188 VAL A C 1
ATOM 1444 O O . VAL A 1 188 ? -9.739 6.522 6.799 1.00 83.00 188 VAL A O 1
ATOM 1447 N N . HIS A 1 189 ? -11.457 7.977 6.880 1.00 83.75 189 HIS A N 1
ATOM 1448 C CA . HIS A 1 189 ? -10.782 8.912 7.780 1.00 83.75 189 HIS A CA 1
ATOM 1449 C C . HIS A 1 189 ? -10.445 8.296 9.123 1.00 83.75 189 HIS A C 1
ATOM 1451 O O . HIS A 1 189 ? -9.314 8.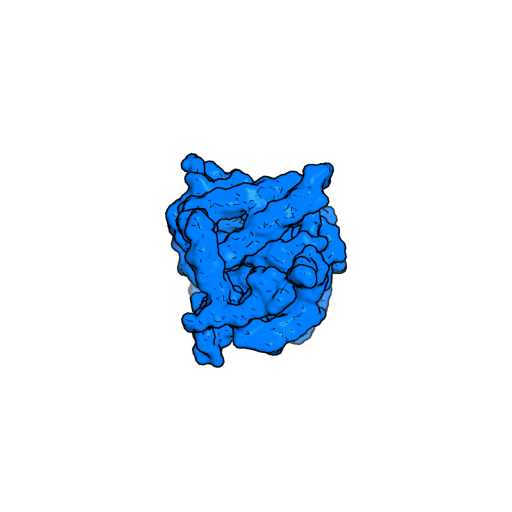448 9.583 1.00 83.75 189 HIS A O 1
ATOM 1457 N N . ILE A 1 190 ? -11.384 7.565 9.715 1.00 87.62 190 ILE A N 1
ATOM 1458 C CA . ILE A 1 190 ? -11.154 6.898 10.991 1.00 87.62 190 ILE A CA 1
ATOM 1459 C C . ILE A 1 190 ? -10.012 5.885 10.872 1.00 87.62 190 ILE A C 1
ATOM 1461 O O . ILE A 1 190 ? -9.098 5.896 11.698 1.00 87.62 190 ILE A O 1
ATOM 1465 N N . TYR A 1 191 ? -10.007 5.050 9.829 1.00 87.19 191 TYR A N 1
ATOM 1466 C CA . TYR A 1 191 ? -8.920 4.092 9.623 1.00 87.19 191 TYR A CA 1
ATOM 1467 C C . TYR A 1 191 ? -7.569 4.762 9.438 1.00 87.19 191 TYR A C 1
ATOM 1469 O O . TYR A 1 191 ? -6.578 4.306 10.010 1.00 87.19 191 TYR A O 1
ATOM 1477 N N . PHE A 1 192 ? -7.524 5.837 8.656 1.00 82.94 192 PHE A N 1
ATOM 1478 C CA . PHE A 1 192 ? -6.283 6.549 8.399 1.00 82.94 192 PHE A CA 1
ATOM 1479 C C . PHE A 1 192 ? -5.739 7.218 9.661 1.00 82.94 192 PHE A C 1
ATOM 1481 O O . PHE A 1 192 ? -4.551 7.118 9.961 1.00 82.94 192 PHE A O 1
ATOM 1488 N N . PHE A 1 193 ? -6.624 7.828 10.446 1.00 87.00 193 PHE A N 1
ATOM 1489 C CA . PHE A 1 193 ? -6.293 8.398 11.743 1.00 87.00 193 PHE A CA 1
ATOM 1490 C C . PHE A 1 193 ? -5.754 7.337 12.710 1.00 87.00 193 PHE A C 1
ATOM 1492 O O . PHE A 1 193 ? -4.675 7.509 13.278 1.00 87.00 193 PHE A O 1
ATOM 1499 N N . CYS A 1 194 ? -6.453 6.205 12.852 1.00 88.50 194 CYS A N 1
ATOM 1500 C CA . CYS A 1 194 ? -5.975 5.077 13.652 1.00 88.50 194 CYS A CA 1
ATOM 1501 C C . CYS A 1 194 ? -4.605 4.591 13.162 1.00 88.50 194 CYS A C 1
ATOM 1503 O O . CYS A 1 194 ? -3.703 4.368 13.966 1.00 88.50 194 CYS A O 1
ATOM 1505 N N . TRP A 1 195 ? -4.420 4.470 11.848 1.00 86.44 195 TRP A N 1
ATOM 1506 C CA . TRP A 1 195 ? -3.157 4.038 11.264 1.00 86.44 195 TRP A CA 1
ATOM 1507 C C . TRP A 1 195 ? -2.002 5.003 11.562 1.00 86.44 195 TRP A C 1
ATOM 1509 O O . TRP A 1 195 ? -0.921 4.531 11.923 1.00 86.44 195 TRP A O 1
ATOM 1519 N N . ILE A 1 196 ? -2.216 6.320 11.460 1.00 83.75 196 ILE A N 1
ATOM 1520 C CA . ILE A 1 196 ? -1.200 7.337 11.772 1.00 83.75 196 ILE A CA 1
ATOM 1521 C C . ILE A 1 196 ? -0.776 7.273 13.233 1.00 83.75 196 ILE A C 1
ATOM 1523 O O . ILE A 1 196 ? 0.421 7.298 13.520 1.00 83.75 196 ILE A O 1
ATOM 1527 N N . HIS A 1 197 ? -1.746 7.189 14.142 1.00 85.12 197 HIS A N 1
ATOM 1528 C CA . HIS A 1 197 ? -1.497 7.425 15.564 1.00 85.12 197 HIS A CA 1
ATOM 1529 C C . HIS A 1 197 ? -1.226 6.163 16.383 1.00 85.12 197 HIS A C 1
ATOM 1531 O O . HIS A 1 197 ? -0.750 6.259 17.512 1.00 85.12 197 HIS A O 1
ATOM 1537 N N . MET A 1 198 ? -1.487 4.965 15.854 1.00 84.94 198 MET A N 1
ATOM 1538 C CA . MET A 1 198 ? -1.143 3.728 16.563 1.00 84.94 198 MET A CA 1
ATOM 1539 C C . MET A 1 198 ? 0.379 3.524 16.620 1.00 84.94 198 MET A C 1
ATOM 1541 O O . MET A 1 198 ? 1.052 3.515 15.595 1.00 84.94 198 MET A O 1
ATOM 1545 N N . THR A 1 199 ? 0.950 3.316 17.804 1.00 72.19 199 THR A N 1
ATOM 1546 C CA . THR A 1 199 ? 2.402 3.125 17.966 1.00 72.19 199 THR A CA 1
ATOM 1547 C C . THR A 1 199 ? 2.882 1.756 17.461 1.00 72.19 199 THR A C 1
ATOM 1549 O O . THR A 1 199 ? 2.109 0.802 17.340 1.00 72.19 199 THR A O 1
ATOM 1552 N N . GLU A 1 200 ? 4.175 1.651 17.135 1.00 62.22 200 GLU A N 1
ATOM 1553 C CA . GLU A 1 200 ? 4.814 0.401 16.682 1.00 62.22 200 GLU A CA 1
ATOM 1554 C C . GLU A 1 200 ? 4.947 -0.657 17.781 1.00 62.22 200 GLU A C 1
ATOM 1556 O O . GLU A 1 200 ? 4.840 -1.848 17.488 1.00 62.22 200 GLU A O 1
ATOM 1561 N N . GLU A 1 201 ? 5.121 -0.238 19.042 1.00 57.78 201 GLU A N 1
ATOM 1562 C CA . GLU A 1 201 ? 5.332 -1.116 20.212 1.00 57.78 201 GLU A CA 1
ATOM 1563 C C . GLU A 1 201 ? 4.227 -2.165 20.401 1.00 57.78 201 GLU A C 1
ATOM 1565 O O . GLU A 1 201 ? 4.367 -3.134 21.141 1.00 57.78 201 GLU A O 1
ATOM 1570 N N . GLN A 1 202 ? 3.115 -1.982 19.704 1.00 55.16 202 GLN A N 1
ATOM 1571 C CA . GLN A 1 202 ? 1.909 -2.757 19.852 1.00 55.16 202 GLN A CA 1
ATOM 1572 C C . GLN A 1 202 ? 1.751 -3.910 18.858 1.00 55.16 202 GLN A C 1
ATOM 1574 O O . GLN A 1 202 ? 0.791 -4.665 19.003 1.00 55.16 202 GLN A O 1
ATOM 1579 N N . GLY A 1 203 ? 2.618 -4.046 17.843 1.00 59.25 203 GLY A N 1
ATOM 1580 C CA . GLY A 1 203 ? 2.515 -5.114 16.830 1.00 59.25 203 GLY A CA 1
ATOM 1581 C C . GLY A 1 203 ? 1.200 -5.116 16.028 1.00 59.25 203 GLY A C 1
ATOM 1582 O O . GLY A 1 203 ? 0.923 -6.054 15.290 1.00 59.25 203 GLY A O 1
ATOM 1583 N N . THR A 1 204 ? 0.374 -4.075 16.179 1.00 61.72 204 THR A N 1
ATOM 1584 C CA . THR A 1 204 ? -0.981 -3.964 15.613 1.00 61.72 204 THR A CA 1
ATOM 1585 C C . THR A 1 204 ? -1.107 -2.852 14.572 1.00 61.72 204 THR A C 1
ATOM 1587 O O . THR A 1 204 ? -2.217 -2.555 14.140 1.00 61.72 204 THR A O 1
ATOM 1590 N N . SER A 1 205 ? -0.006 -2.215 14.159 1.00 63.91 205 SER A N 1
ATOM 1591 C CA . SER A 1 205 ? -0.025 -1.109 13.184 1.00 63.91 205 SER A CA 1
ATOM 1592 C C . SER A 1 205 ? -0.546 -1.524 11.802 1.00 63.91 205 SER A C 1
ATOM 1594 O O . SER A 1 205 ? -1.080 -0.685 11.079 1.00 63.91 205 SER A O 1
ATOM 1596 N N . GLU A 1 206 ? -0.458 -2.811 11.451 1.00 67.06 206 GLU A N 1
ATOM 1597 C CA . GLU A 1 206 ? -1.000 -3.346 10.196 1.00 67.06 206 GLU A CA 1
ATOM 1598 C C . GLU A 1 206 ? -2.534 -3.446 10.208 1.00 67.06 206 GLU A C 1
ATOM 1600 O O . GLU A 1 206 ? -3.169 -3.373 9.157 1.00 67.06 206 GLU A O 1
ATOM 1605 N N . GLN A 1 207 ? -3.162 -3.590 11.380 1.00 75.69 207 GLN A N 1
ATOM 1606 C CA . GLN A 1 207 ? -4.592 -3.887 11.469 1.00 75.69 207 GLN A CA 1
ATOM 1607 C C . GLN A 1 207 ? -5.482 -2.764 10.903 1.00 75.69 207 GLN A C 1
ATOM 1609 O O . GLN A 1 207 ? -6.391 -3.090 10.133 1.00 75.69 207 GLN A O 1
ATOM 1614 N N . PRO A 1 208 ? -5.258 -1.467 11.203 1.00 76.62 208 PRO A N 1
ATOM 1615 C CA . PRO A 1 208 ? -6.050 -0.396 10.604 1.00 76.62 208 PRO A CA 1
ATOM 1616 C C . PRO A 1 208 ? -5.880 -0.299 9.096 1.00 76.62 208 PRO A C 1
ATOM 1618 O O . PRO A 1 208 ? -6.848 -0.051 8.384 1.00 76.62 208 PRO A O 1
ATOM 1621 N N . LEU A 1 209 ? -4.675 -0.559 8.589 1.00 72.19 209 LEU A N 1
ATOM 1622 C CA . LEU A 1 209 ? -4.430 -0.504 7.157 1.00 72.19 209 LEU A CA 1
ATOM 1623 C C . LEU A 1 209 ? -5.061 -1.692 6.422 1.00 72.19 209 LEU A C 1
ATOM 1625 O O . LEU A 1 209 ? -5.672 -1.510 5.374 1.00 72.19 209 LEU A O 1
ATOM 1629 N N . ASN A 1 210 ? -5.002 -2.892 7.001 1.00 72.69 210 ASN A N 1
ATOM 1630 C CA . ASN A 1 210 ? -5.734 -4.048 6.486 1.00 72.69 210 ASN A CA 1
ATOM 1631 C C . ASN A 1 210 ? -7.246 -3.791 6.501 1.00 72.69 210 ASN A C 1
ATOM 1633 O O . ASN A 1 210 ? -7.947 -4.149 5.560 1.00 72.69 210 ASN A O 1
ATOM 1637 N N . SER A 1 211 ? -7.746 -3.111 7.534 1.00 78.19 211 SER A N 1
ATOM 1638 C CA . SER A 1 211 ? -9.161 -2.737 7.633 1.00 78.19 211 SER A CA 1
ATOM 1639 C C . SER A 1 211 ? -9.547 -1.676 6.595 1.00 78.19 211 SER A C 1
ATOM 1641 O O . SER A 1 211 ? -10.619 -1.762 5.996 1.00 78.19 211 SER A O 1
ATOM 1643 N N . LEU A 1 212 ? -8.647 -0.730 6.306 1.00 75.94 212 LEU A N 1
ATOM 1644 C CA . LEU A 1 212 ? -8.794 0.223 5.209 1.00 75.94 212 LEU A CA 1
ATOM 1645 C C . LEU A 1 212 ? -8.833 -0.494 3.856 1.00 75.94 212 LEU A C 1
ATOM 1647 O O . LEU A 1 212 ? -9.702 -0.217 3.040 1.00 75.94 212 LEU A O 1
ATOM 1651 N N . VAL A 1 213 ? -7.942 -1.458 3.630 1.00 70.62 213 VAL A N 1
ATOM 1652 C CA . VAL A 1 213 ? -7.931 -2.309 2.432 1.00 70.62 213 VAL A CA 1
ATOM 1653 C C . VAL A 1 213 ? -9.226 -3.120 2.301 1.00 70.62 213 VAL A C 1
ATOM 1655 O O . VAL A 1 213 ? -9.773 -3.249 1.205 1.00 70.62 213 VAL A O 1
ATOM 1658 N N . GLU A 1 214 ? -9.743 -3.666 3.403 1.00 74.12 214 GLU A N 1
ATOM 1659 C CA . GLU A 1 214 ? -11.033 -4.360 3.412 1.00 74.12 214 GLU A CA 1
ATOM 1660 C C . GLU A 1 214 ? -12.193 -3.409 3.083 1.00 74.12 214 GLU A C 1
ATOM 1662 O O . GLU A 1 214 ? -13.124 -3.813 2.387 1.00 74.12 214 GLU A O 1
ATOM 1667 N N . LEU A 1 215 ? -12.141 -2.148 3.530 1.00 70.56 215 LEU A N 1
ATOM 1668 C CA . LEU A 1 215 ? -13.186 -1.146 3.288 1.00 70.56 215 LEU A CA 1
ATOM 1669 C C . LEU A 1 215 ? -13.420 -0.904 1.793 1.00 70.56 215 LEU A C 1
ATOM 1671 O O . LEU A 1 215 ? -14.573 -0.790 1.354 1.00 70.56 215 LEU A O 1
ATOM 1675 N N . VAL A 1 216 ? -12.330 -0.845 1.027 1.00 63.56 216 VAL A N 1
ATOM 1676 C CA . VAL A 1 216 ? -12.360 -0.607 -0.418 1.00 63.56 216 VAL A CA 1
ATOM 1677 C C . VAL A 1 216 ? -12.617 -1.857 -1.263 1.00 63.56 216 VAL A C 1
ATOM 1679 O O . VAL A 1 216 ? -12.820 -1.743 -2.470 1.00 63.56 216 VAL A O 1
ATOM 1682 N N . ARG A 1 217 ? -12.686 -3.044 -0.653 1.00 63.62 217 ARG A N 1
ATOM 1683 C CA . ARG A 1 217 ? -13.000 -4.296 -1.350 1.00 63.62 217 ARG A CA 1
ATOM 1684 C C . ARG A 1 217 ? -14.526 -4.448 -1.533 1.00 63.62 217 ARG A C 1
ATOM 1686 O O . ARG A 1 217 ? -15.238 -4.545 -0.532 1.00 63.62 217 ARG A O 1
ATOM 1693 N N . PRO A 1 218 ? -15.068 -4.508 -2.767 1.00 56.69 218 PRO A N 1
ATOM 1694 C CA . PRO A 1 218 ? -16.487 -4.795 -2.983 1.00 56.69 218 PRO A CA 1
ATOM 1695 C C . PRO A 1 218 ? -16.853 -6.225 -2.571 1.00 56.69 218 PRO A C 1
ATOM 1697 O O . PRO A 1 218 ? -16.004 -7.122 -2.541 1.00 56.69 218 PRO A O 1
ATOM 1700 N N . LYS A 1 219 ? -18.141 -6.433 -2.275 1.00 56.03 219 LYS A N 1
ATOM 1701 C CA . LYS A 1 219 ? -18.695 -7.712 -1.808 1.00 56.03 219 LYS A CA 1
ATOM 1702 C C . LYS A 1 219 ? -18.640 -8.823 -2.864 1.00 56.03 219 LYS A C 1
ATOM 1704 O O . LYS A 1 219 ? -18.523 -9.987 -2.500 1.00 56.03 219 LYS A O 1
ATOM 1709 N N . ASP A 1 220 ? -18.634 -8.448 -4.142 1.00 56.81 220 ASP A N 1
ATOM 1710 C CA . ASP A 1 220 ? -18.761 -9.363 -5.286 1.00 56.81 220 ASP A CA 1
ATOM 1711 C C . ASP A 1 220 ? -17.396 -9.810 -5.845 1.00 56.81 220 ASP A C 1
ATOM 1713 O O . ASP A 1 220 ? -17.265 -10.191 -7.003 1.00 56.81 220 ASP A O 1
ATOM 1717 N N . GLU A 1 221 ? -16.356 -9.746 -5.008 1.00 53.88 221 GLU A N 1
ATOM 1718 C CA . GLU A 1 221 ? -14.973 -10.185 -5.255 1.00 53.88 221 GLU A CA 1
ATOM 1719 C C . GLU A 1 221 ? -14.190 -9.476 -6.373 1.00 53.88 221 GLU A C 1
ATOM 1721 O O . GLU A 1 221 ? -12.954 -9.544 -6.365 1.00 53.88 221 GLU A O 1
ATOM 1726 N N . VAL A 1 222 ? -14.857 -8.749 -7.269 1.00 53.72 222 VAL A N 1
ATOM 1727 C CA . VAL A 1 222 ? -14.217 -7.874 -8.253 1.00 53.72 222 VAL A CA 1
ATOM 1728 C C . VAL A 1 222 ? -13.874 -6.560 -7.568 1.00 53.72 222 VAL A C 1
ATOM 1730 O O . VAL A 1 222 ? -14.742 -5.837 -7.087 1.00 53.72 222 VAL A O 1
ATOM 1733 N N . TRP A 1 223 ? -12.581 -6.272 -7.477 1.00 55.03 223 TRP A N 1
ATOM 1734 C CA . TRP A 1 223 ? -12.092 -5.002 -6.962 1.00 55.03 223 TRP A CA 1
ATOM 1735 C C . TRP A 1 223 ? -12.547 -3.847 -7.855 1.00 55.03 223 TRP A C 1
ATOM 1737 O O . TRP A 1 223 ? -12.265 -3.839 -9.051 1.00 55.03 223 TRP A O 1
ATOM 1747 N N . ASP A 1 224 ? -13.181 -2.846 -7.251 1.00 57.47 224 ASP A N 1
ATOM 1748 C CA . ASP A 1 224 ? -13.549 -1.599 -7.912 1.00 57.47 224 ASP A CA 1
ATOM 1749 C C . ASP A 1 224 ? -12.450 -0.563 -7.654 1.00 57.47 224 ASP A C 1
ATOM 1751 O O . ASP A 1 224 ? -12.504 0.244 -6.722 1.00 57.47 224 ASP A O 1
ATOM 1755 N N . GLY A 1 225 ? -11.390 -0.649 -8.459 1.00 54.47 225 GLY A N 1
ATOM 1756 C CA . GLY A 1 225 ? -10.268 0.283 -8.390 1.00 54.47 225 GLY A CA 1
ATOM 1757 C C . GLY A 1 225 ? -10.672 1.730 -8.597 1.00 54.47 225 GLY A C 1
ATOM 1758 O O . GLY A 1 225 ? -10.094 2.610 -7.968 1.00 54.47 225 GLY A O 1
ATOM 1759 N N . GLU A 1 226 ? -11.681 1.990 -9.423 1.00 56.41 226 GLU A N 1
ATOM 1760 C CA . GLU A 1 226 ? -12.157 3.348 -9.677 1.00 56.41 226 GLU A CA 1
ATOM 1761 C C . GLU A 1 226 ? -12.736 3.974 -8.409 1.00 56.41 226 GLU A C 1
ATOM 1763 O O . GLU A 1 226 ? -12.484 5.144 -8.131 1.00 56.41 226 GLU A O 1
ATOM 1768 N N . ARG A 1 227 ? -13.418 3.188 -7.572 1.00 62.25 227 ARG A N 1
ATOM 1769 C CA . ARG A 1 227 ? -13.957 3.662 -6.291 1.00 62.25 227 ARG A CA 1
ATOM 1770 C C . ARG A 1 227 ? -12.869 3.967 -5.263 1.00 62.25 227 ARG A C 1
ATOM 1772 O O . ARG A 1 227 ? -12.969 4.960 -4.546 1.00 62.25 227 ARG A O 1
ATOM 1779 N N . VAL A 1 228 ? -11.806 3.163 -5.218 1.00 59.44 228 VAL A N 1
ATOM 1780 C CA . VAL A 1 228 ? -10.610 3.444 -4.395 1.00 59.44 228 VAL A CA 1
ATOM 1781 C C . VAL A 1 228 ? -9.894 4.688 -4.898 1.00 59.44 228 VAL A C 1
ATOM 1783 O O . VAL A 1 228 ? -9.525 5.560 -4.117 1.00 59.44 228 VAL A O 1
ATOM 1786 N N . PHE A 1 229 ? -9.726 4.790 -6.214 1.00 57.34 229 PHE A N 1
ATOM 1787 C CA . PHE A 1 229 ? -9.117 5.943 -6.855 1.00 57.34 229 PHE A CA 1
ATOM 1788 C C . PHE A 1 229 ? -9.918 7.214 -6.580 1.00 57.34 229 PHE A C 1
ATOM 1790 O O . PHE A 1 229 ? -9.335 8.220 -6.206 1.00 57.34 229 PHE A O 1
ATOM 1797 N N . ALA A 1 230 ? -11.246 7.168 -6.659 1.00 66.69 230 ALA A N 1
ATOM 1798 C CA . ALA A 1 230 ? -12.098 8.299 -6.315 1.00 66.69 230 ALA A CA 1
ATOM 1799 C C . ALA A 1 230 ? -11.911 8.733 -4.849 1.00 66.69 230 ALA A C 1
ATOM 1801 O O . ALA A 1 230 ? -11.839 9.931 -4.571 1.00 66.69 230 ALA A O 1
ATOM 1802 N N . LEU A 1 231 ? -11.762 7.772 -3.927 1.00 64.38 231 LEU A N 1
ATOM 1803 C CA . LEU A 1 231 ? -11.535 8.034 -2.500 1.00 64.38 231 LEU A CA 1
ATOM 1804 C C . LEU A 1 231 ? -10.161 8.640 -2.190 1.00 64.38 231 LEU A C 1
ATOM 1806 O O . LEU A 1 231 ? -10.063 9.379 -1.216 1.00 64.38 231 LEU A O 1
ATOM 1810 N N . PHE A 1 232 ? -9.133 8.349 -2.992 1.00 63.53 232 PHE A N 1
ATOM 1811 C CA . PHE A 1 232 ? -7.752 8.795 -2.752 1.00 63.53 232 PHE A CA 1
ATOM 1812 C C . PHE A 1 232 ? -7.167 9.680 -3.860 1.00 63.53 232 PHE A C 1
ATOM 1814 O O . PHE A 1 232 ? -5.979 9.956 -3.840 1.00 63.53 232 PHE A O 1
ATOM 1821 N N . SER A 1 233 ? -7.949 10.124 -4.841 1.00 66.31 233 SER A N 1
ATOM 1822 C CA . SER A 1 233 ? -7.463 11.011 -5.908 1.00 66.31 233 SER A CA 1
ATOM 1823 C C . SER A 1 233 ? -6.932 12.340 -5.349 1.00 66.31 233 SER A C 1
ATOM 1825 O O . SER A 1 233 ? -7.260 12.719 -4.222 1.00 66.31 233 SER A O 1
ATOM 1827 N N . ASP A 1 234 ? -6.144 13.072 -6.143 1.00 53.22 234 ASP A N 1
ATOM 1828 C CA . ASP A 1 234 ? -5.641 14.415 -5.790 1.00 53.22 234 ASP A CA 1
ATOM 1829 C C . ASP A 1 234 ? -6.785 15.388 -5.434 1.00 53.22 234 ASP A C 1
ATOM 1831 O O . ASP A 1 234 ? -6.638 16.278 -4.596 1.00 53.22 234 ASP A O 1
ATOM 1835 N N . ASP A 1 235 ? -7.962 15.177 -6.032 1.00 59.38 235 ASP A N 1
ATOM 1836 C CA . ASP A 1 235 ? -9.181 15.934 -5.747 1.00 59.38 235 ASP A CA 1
ATOM 1837 C C . ASP A 1 235 ? -10.026 15.345 -4.615 1.00 59.38 235 ASP A C 1
ATOM 1839 O O . ASP A 1 235 ? -11.059 15.922 -4.245 1.00 59.38 235 ASP A O 1
ATOM 1843 N N . SER A 1 236 ? -9.604 14.218 -4.037 1.00 70.12 236 SER A N 1
ATOM 1844 C CA . SER A 1 236 ? -10.344 13.584 -2.961 1.00 70.12 236 SER A CA 1
ATOM 1845 C C . SER A 1 236 ? -10.343 14.485 -1.734 1.00 70.12 236 SER A C 1
ATOM 1847 O O . SER A 1 236 ? -9.318 14.902 -1.186 1.00 70.12 236 SER A O 1
ATOM 1849 N N . GLN A 1 237 ? -11.553 14.777 -1.272 1.00 74.25 237 GLN A N 1
ATOM 1850 C CA . GLN A 1 237 ? -11.781 15.464 -0.009 1.00 74.25 237 GLN A CA 1
ATOM 1851 C C . GLN A 1 237 ? -11.074 14.746 1.151 1.00 74.25 237 GLN A C 1
ATOM 1853 O O . GLN A 1 237 ? -10.615 15.396 2.084 1.00 74.25 237 GLN A O 1
ATOM 1858 N N . VAL A 1 238 ? -10.936 13.419 1.058 1.00 71.56 238 VAL A N 1
ATOM 1859 C CA . VAL A 1 238 ? -10.278 12.592 2.067 1.00 71.56 238 VAL A CA 1
ATOM 1860 C C . VAL A 1 238 ? -8.817 12.978 2.236 1.00 71.56 238 VAL A C 1
ATOM 1862 O O . VAL A 1 238 ? -8.405 13.269 3.357 1.00 71.56 238 VAL A O 1
ATOM 1865 N N . MET A 1 239 ? -8.054 13.000 1.138 1.00 71.50 239 MET A N 1
ATOM 1866 C CA . MET A 1 239 ? -6.618 13.269 1.180 1.00 71.50 239 MET A CA 1
ATOM 1867 C C . MET A 1 239 ? -6.310 14.695 1.600 1.00 71.50 239 MET A C 1
ATOM 1869 O O . MET A 1 239 ? -5.417 14.893 2.418 1.00 71.50 239 MET A O 1
ATOM 1873 N N . ARG A 1 240 ? -7.085 15.675 1.118 1.00 76.00 240 ARG A N 1
ATOM 1874 C CA . ARG A 1 240 ? -6.951 17.061 1.585 1.00 76.00 240 ARG A CA 1
ATOM 1875 C C . ARG A 1 240 ? -7.156 17.158 3.091 1.00 76.00 240 ARG A C 1
ATOM 1877 O O . ARG A 1 240 ? -6.287 17.678 3.772 1.00 76.00 240 ARG A O 1
ATOM 1884 N N . MET A 1 241 ? -8.230 16.567 3.613 1.00 77.25 241 MET A N 1
ATOM 1885 C CA . MET A 1 241 ? -8.498 16.575 5.054 1.00 77.25 241 MET A CA 1
ATOM 1886 C C . MET A 1 241 ? -7.396 15.877 5.861 1.00 77.25 241 MET A C 1
ATOM 1888 O O . MET A 1 241 ? -6.995 16.373 6.907 1.00 77.25 241 MET A O 1
ATOM 1892 N N . ILE A 1 242 ? -6.870 14.755 5.366 1.00 77.00 242 ILE A N 1
ATOM 1893 C CA . ILE A 1 242 ? -5.760 14.031 5.997 1.00 77.00 242 ILE A CA 1
ATOM 1894 C C . ILE A 1 242 ? -4.486 14.889 6.050 1.00 77.00 242 ILE A C 1
ATOM 1896 O O . ILE A 1 242 ? -3.834 14.961 7.092 1.00 77.00 242 ILE A O 1
ATOM 1900 N N . ILE A 1 243 ? -4.123 15.523 4.931 1.00 77.44 243 ILE A N 1
ATOM 1901 C CA . ILE A 1 243 ? -2.922 16.361 4.821 1.00 77.44 243 ILE A CA 1
ATOM 1902 C C . ILE A 1 243 ? -3.080 17.626 5.667 1.00 77.44 243 ILE A C 1
ATOM 1904 O O . ILE A 1 243 ? -2.149 18.000 6.373 1.00 77.44 243 ILE A O 1
ATOM 1908 N N . GLU A 1 244 ? -4.255 18.255 5.643 1.00 81.62 244 GLU A N 1
ATOM 1909 C CA . GLU A 1 244 ? -4.581 19.414 6.477 1.00 81.62 244 GLU A CA 1
ATOM 1910 C C . GLU A 1 244 ? -4.516 19.078 7.973 1.00 81.62 244 GLU A C 1
ATOM 1912 O O . GLU A 1 244 ? -4.043 19.894 8.763 1.00 81.62 244 GLU A O 1
ATOM 1917 N N . GLU A 1 245 ? -4.967 17.884 8.377 1.00 81.75 245 GLU A N 1
ATOM 1918 C CA . GLU A 1 245 ? -5.009 17.493 9.789 1.00 81.75 245 GLU A CA 1
ATOM 1919 C C . GLU A 1 245 ? -3.649 17.032 10.335 1.00 81.75 245 GLU A C 1
ATOM 1921 O O . GLU A 1 245 ? -3.325 17.320 11.489 1.00 81.75 245 GLU A O 1
ATOM 1926 N N . HIS A 1 246 ? -2.851 16.313 9.541 1.00 81.06 246 HIS A N 1
ATOM 1927 C CA . HIS A 1 246 ? -1.623 15.671 10.029 1.00 81.06 246 HIS A CA 1
ATOM 1928 C C . HIS A 1 246 ? -0.332 16.282 9.480 1.00 81.06 246 HIS A C 1
ATOM 1930 O O . HIS A 1 246 ? 0.729 16.106 10.079 1.00 81.06 246 HIS A O 1
ATOM 1936 N N . GLY A 1 247 ? -0.409 17.020 8.375 1.00 81.06 247 GLY A N 1
ATOM 1937 C CA . GLY A 1 247 ? 0.751 17.481 7.628 1.00 81.06 247 GLY A CA 1
ATOM 1938 C C . GLY A 1 247 ? 1.390 16.371 6.789 1.00 81.06 247 GLY A C 1
ATOM 1939 O O . GLY A 1 247 ? 1.412 15.196 7.159 1.00 81.06 247 GLY A O 1
ATOM 1940 N N . GLU A 1 248 ? 1.955 16.768 5.650 1.00 76.50 248 GLU A N 1
ATOM 1941 C CA . GLU A 1 248 ? 2.677 15.893 4.716 1.00 76.50 248 GLU A CA 1
ATOM 1942 C C . GLU A 1 248 ? 3.792 15.103 5.422 1.00 76.50 248 GLU A C 1
ATOM 1944 O O . GLU A 1 248 ? 3.816 13.877 5.359 1.00 76.50 248 GLU A O 1
ATOM 1949 N N . GLU A 1 249 ? 4.638 15.773 6.203 1.00 72.06 249 GLU A N 1
ATOM 1950 C CA . GLU A 1 249 ? 5.795 15.150 6.859 1.00 72.06 249 GLU A CA 1
ATOM 1951 C C . GLU A 1 249 ? 5.421 14.019 7.835 1.00 72.06 249 GLU A C 1
ATOM 1953 O O . GLU A 1 249 ? 6.114 13.001 7.920 1.00 72.06 249 GLU A O 1
ATOM 1958 N N . ALA A 1 250 ? 4.310 14.154 8.569 1.00 75.94 250 ALA A N 1
ATOM 1959 C CA . ALA A 1 250 ? 3.856 13.109 9.487 1.00 75.94 250 ALA A CA 1
ATOM 1960 C C . ALA A 1 250 ? 3.397 11.858 8.724 1.00 75.94 250 ALA A C 1
ATOM 1962 O O . ALA A 1 250 ? 3.693 10.732 9.135 1.00 75.94 250 ALA A O 1
ATOM 1963 N N . ILE A 1 251 ? 2.729 12.059 7.585 1.00 74.94 251 ILE A N 1
ATOM 1964 C CA . ILE A 1 251 ? 2.298 10.984 6.688 1.00 74.94 251 ILE A CA 1
ATOM 1965 C C . ILE A 1 251 ? 3.526 10.281 6.100 1.00 74.94 251 ILE A C 1
ATOM 1967 O O . ILE A 1 251 ? 3.614 9.056 6.179 1.00 74.94 251 ILE A O 1
ATOM 1971 N N . LEU A 1 252 ? 4.507 11.036 5.591 1.00 68.81 252 LEU A N 1
ATOM 1972 C CA . LEU A 1 252 ? 5.764 10.495 5.051 1.00 68.81 252 LEU A CA 1
ATOM 1973 C C . LEU A 1 252 ? 6.511 9.652 6.089 1.00 68.81 252 LEU A C 1
ATOM 1975 O O . LEU A 1 252 ? 6.898 8.509 5.824 1.00 68.81 252 LEU A O 1
ATOM 1979 N N . ARG A 1 253 ? 6.663 10.189 7.305 1.00 75.69 253 ARG A N 1
ATOM 1980 C CA . ARG A 1 253 ? 7.297 9.480 8.420 1.00 75.69 253 ARG A CA 1
ATOM 1981 C C . ARG A 1 253 ? 6.581 8.167 8.714 1.00 75.69 253 ARG A C 1
ATOM 1983 O O . ARG A 1 253 ? 7.233 7.142 8.913 1.00 75.69 253 ARG A O 1
ATOM 1990 N N . ARG A 1 254 ? 5.248 8.180 8.715 1.00 77.75 254 ARG A N 1
ATOM 1991 C CA . ARG A 1 254 ? 4.454 6.983 8.992 1.00 77.75 254 ARG A CA 1
ATOM 1992 C C . ARG A 1 254 ? 4.553 5.937 7.886 1.00 77.75 254 ARG A C 1
ATOM 1994 O O . ARG A 1 254 ? 4.660 4.747 8.178 1.00 77.75 254 ARG A O 1
ATOM 2001 N N . ILE A 1 255 ? 4.561 6.379 6.632 1.00 70.62 255 ILE A N 1
ATOM 2002 C CA . ILE A 1 255 ? 4.792 5.527 5.463 1.00 70.62 255 ILE A CA 1
ATOM 2003 C C . ILE A 1 255 ? 6.138 4.809 5.582 1.00 70.62 255 ILE A C 1
ATOM 2005 O O . ILE A 1 255 ? 6.208 3.590 5.396 1.00 70.62 255 ILE A O 1
ATOM 2009 N N . ARG A 1 256 ? 7.191 5.550 5.939 1.00 67.44 256 ARG A N 1
ATOM 2010 C CA . ARG A 1 256 ? 8.533 4.997 6.137 1.00 67.44 256 ARG A CA 1
ATOM 2011 C C . ARG A 1 256 ? 8.541 3.923 7.222 1.00 67.44 256 ARG A C 1
ATOM 2013 O O . ARG A 1 256 ? 8.942 2.801 6.948 1.00 67.44 256 ARG A O 1
ATOM 2020 N N . ILE A 1 257 ? 7.978 4.231 8.389 1.00 71.88 257 ILE A N 1
ATOM 2021 C CA . ILE A 1 257 ? 7.811 3.284 9.501 1.00 71.88 257 ILE A CA 1
ATOM 2022 C C . ILE A 1 257 ? 7.131 1.982 9.049 1.00 71.88 257 ILE A C 1
ATOM 2024 O O . ILE A 1 257 ? 7.643 0.888 9.286 1.00 71.88 257 ILE A O 1
ATOM 2028 N N . ALA A 1 258 ? 5.986 2.078 8.366 1.00 69.38 258 ALA A N 1
ATOM 2029 C CA . ALA A 1 258 ? 5.243 0.899 7.918 1.00 69.38 258 ALA A CA 1
ATOM 2030 C C . ALA A 1 258 ? 6.047 0.053 6.910 1.00 69.38 258 ALA A C 1
ATOM 2032 O O . ALA A 1 258 ? 5.965 -1.182 6.908 1.00 69.38 258 ALA A O 1
ATOM 2033 N N . THR A 1 259 ? 6.852 0.718 6.080 1.00 64.94 259 THR A N 1
ATOM 2034 C CA . THR A 1 259 ? 7.747 0.078 5.108 1.00 64.94 259 THR A CA 1
ATOM 2035 C C . THR A 1 259 ? 8.910 -0.631 5.805 1.00 64.94 259 THR A C 1
ATOM 2037 O O . THR A 1 259 ? 9.199 -1.783 5.479 1.00 64.94 259 THR A O 1
ATOM 2040 N N . ASP A 1 260 ? 9.516 -0.001 6.812 1.00 65.44 260 ASP A N 1
ATOM 2041 C CA . ASP A 1 260 ? 10.639 -0.555 7.575 1.00 65.44 260 ASP A CA 1
ATOM 2042 C C . ASP A 1 260 ? 10.208 -1.786 8.393 1.00 65.44 260 ASP A C 1
ATOM 2044 O O . ASP A 1 260 ? 10.869 -2.828 8.353 1.00 65.44 260 ASP A O 1
ATOM 2048 N N . VAL A 1 261 ? 9.048 -1.722 9.064 1.00 67.44 261 VAL A N 1
ATOM 2049 C CA . VAL A 1 261 ? 8.454 -2.871 9.780 1.00 67.44 261 VAL A CA 1
ATOM 2050 C C . VAL A 1 261 ? 8.215 -4.038 8.822 1.00 67.44 261 VAL A C 1
ATOM 2052 O O . VAL A 1 261 ? 8.598 -5.178 9.100 1.00 67.44 261 VAL A O 1
ATOM 2055 N N . THR A 1 262 ? 7.649 -3.742 7.651 1.00 63.34 262 THR A N 1
ATOM 2056 C CA . THR A 1 262 ? 7.407 -4.730 6.596 1.00 63.34 262 THR A CA 1
ATOM 2057 C C . THR A 1 262 ? 8.691 -5.397 6.128 1.00 63.34 262 THR A C 1
ATOM 2059 O O . THR A 1 262 ? 8.745 -6.628 6.049 1.00 63.34 262 THR A O 1
ATOM 2062 N N . ALA A 1 263 ? 9.719 -4.602 5.827 1.00 59.06 263 ALA A N 1
ATOM 2063 C CA . ALA A 1 263 ? 11.017 -5.096 5.392 1.00 59.06 263 ALA A CA 1
ATOM 2064 C C . ALA A 1 263 ? 11.656 -5.983 6.471 1.00 59.06 263 ALA A C 1
ATOM 2066 O O . ALA A 1 263 ? 12.121 -7.086 6.177 1.00 59.06 263 ALA A O 1
ATOM 2067 N N . SER A 1 264 ? 11.588 -5.553 7.733 1.00 63.97 264 SER A N 1
ATOM 2068 C CA . SER A 1 264 ? 12.118 -6.293 8.879 1.00 63.97 264 SER A CA 1
ATOM 2069 C C . SER A 1 264 ? 11.433 -7.649 9.075 1.00 63.97 264 SER A C 1
ATOM 2071 O O . SER A 1 264 ? 12.088 -8.664 9.314 1.00 63.97 264 SER A O 1
ATOM 2073 N N . ASP A 1 265 ? 10.111 -7.709 8.934 1.00 60.81 265 ASP A N 1
ATOM 2074 C CA . ASP A 1 265 ? 9.364 -8.962 9.049 1.00 60.81 265 ASP A CA 1
ATOM 2075 C C . ASP A 1 265 ? 9.602 -9.923 7.881 1.00 60.81 265 ASP A C 1
ATOM 2077 O O . ASP A 1 265 ? 9.637 -11.138 8.097 1.00 60.81 265 ASP A O 1
ATOM 2081 N N . ILE A 1 266 ? 9.796 -9.390 6.667 1.00 57.72 266 ILE A N 1
ATOM 2082 C CA . ILE A 1 266 ? 10.223 -10.179 5.502 1.00 57.72 266 ILE A CA 1
ATOM 2083 C C . ILE A 1 266 ? 11.596 -10.795 5.781 1.00 57.72 266 ILE A C 1
ATOM 2085 O O . ILE A 1 266 ? 11.764 -12.003 5.617 1.00 57.72 266 ILE A O 1
ATOM 2089 N N . ALA A 1 267 ? 12.548 -9.996 6.274 1.00 60.47 267 ALA A N 1
ATOM 2090 C CA . ALA A 1 267 ? 13.894 -10.460 6.601 1.00 60.47 267 ALA A CA 1
ATOM 2091 C C . ALA A 1 267 ? 13.900 -11.548 7.692 1.00 60.47 267 ALA A C 1
ATOM 2093 O O . ALA A 1 267 ? 14.689 -12.487 7.627 1.00 60.47 267 ALA A O 1
ATOM 2094 N N . ARG A 1 268 ? 12.990 -11.467 8.673 1.00 71.12 268 ARG A N 1
ATOM 2095 C CA . ARG A 1 268 ? 12.856 -12.463 9.754 1.00 71.12 268 ARG A CA 1
ATOM 2096 C C . ARG A 1 268 ? 12.080 -13.727 9.355 1.00 71.12 268 ARG A C 1
ATOM 2098 O O . ARG A 1 268 ? 11.916 -14.609 10.195 1.00 71.12 268 ARG A O 1
ATOM 2105 N N . GLY A 1 269 ? 11.553 -13.817 8.131 1.00 64.19 269 GLY A N 1
ATOM 2106 C CA . GLY A 1 269 ? 10.813 -14.992 7.655 1.00 64.19 269 GLY A CA 1
ATOM 2107 C C . GLY A 1 269 ? 9.539 -15.308 8.451 1.00 64.19 269 GLY A C 1
ATOM 2108 O O . GLY A 1 269 ? 9.072 -16.445 8.431 1.00 64.19 269 GLY A O 1
ATOM 2109 N N . ARG A 1 270 ? 8.961 -14.326 9.163 1.00 58.47 270 ARG A N 1
ATOM 2110 C CA . ARG A 1 270 ? 7.834 -14.543 10.095 1.00 58.47 270 ARG A CA 1
ATOM 2111 C C . ARG A 1 270 ? 6.485 -14.818 9.419 1.00 58.47 270 ARG A C 1
ATOM 2113 O O . ARG A 1 270 ? 5.489 -15.005 10.109 1.00 58.47 270 ARG A O 1
ATOM 2120 N N . HIS A 1 271 ? 6.444 -14.906 8.089 1.00 51.25 271 HIS A N 1
ATOM 2121 C CA . HIS A 1 271 ? 5.225 -15.183 7.337 1.00 51.25 271 HIS A CA 1
ATOM 2122 C C . HIS A 1 271 ? 5.460 -16.145 6.173 1.00 51.25 271 HIS A C 1
ATOM 2124 O O . HIS A 1 271 ? 6.488 -16.102 5.497 1.00 51.25 271 HIS A O 1
ATOM 2130 N N . THR A 1 272 ? 4.460 -16.980 5.880 1.00 47.53 272 THR A N 1
ATOM 2131 C CA . THR A 1 272 ? 4.408 -17.722 4.620 1.00 47.53 272 THR A CA 1
ATOM 2132 C C . THR A 1 272 ? 4.335 -16.725 3.462 1.00 47.53 272 THR A C 1
ATOM 2134 O O . THR A 1 272 ? 3.431 -15.893 3.379 1.00 47.53 272 THR A O 1
ATOM 2137 N N . ILE A 1 273 ? 5.326 -16.813 2.571 1.00 45.22 273 ILE A N 1
ATOM 2138 C CA . ILE A 1 273 ? 5.686 -15.809 1.555 1.00 45.22 273 ILE A CA 1
ATOM 2139 C C . ILE A 1 273 ? 4.490 -15.328 0.715 1.00 45.22 273 ILE A C 1
ATOM 2141 O O . ILE A 1 273 ? 4.464 -14.178 0.299 1.00 45.22 273 ILE A O 1
ATOM 2145 N N . LEU A 1 274 ? 3.466 -16.156 0.477 1.00 37.19 274 LEU A N 1
ATOM 2146 C CA . LEU A 1 274 ? 2.357 -15.758 -0.391 1.00 37.19 274 LEU A CA 1
ATOM 2147 C C . LEU A 1 274 ? 1.389 -14.748 0.242 1.00 37.19 274 LEU A C 1
ATOM 2149 O O . LEU A 1 274 ? 1.147 -13.718 -0.374 1.00 37.19 274 LEU A O 1
ATOM 2153 N N . HIS A 1 275 ? 0.828 -14.996 1.429 1.00 43.12 275 HIS A N 1
ATOM 2154 C CA . HIS A 1 275 ? -0.221 -14.116 1.976 1.00 43.12 275 HIS A CA 1
ATOM 2155 C C . HIS A 1 275 ? 0.328 -12.750 2.415 1.00 43.12 275 HIS A C 1
ATOM 2157 O O . HIS A 1 275 ? -0.255 -11.722 2.077 1.00 43.12 275 HIS A O 1
ATOM 2163 N N . ALA A 1 276 ? 1.499 -12.727 3.059 1.00 44.16 276 ALA A N 1
ATOM 2164 C CA . ALA A 1 276 ? 2.131 -11.481 3.491 1.00 44.16 276 ALA A CA 1
ATOM 2165 C C . ALA A 1 276 ? 2.624 -10.619 2.319 1.00 44.16 276 ALA A C 1
ATOM 2167 O O . ALA A 1 276 ? 2.573 -9.397 2.407 1.00 44.16 276 ALA A O 1
ATOM 2168 N N . CYS A 1 277 ? 3.051 -11.210 1.195 1.00 42.22 277 CYS A N 1
ATOM 2169 C CA . CYS A 1 277 ? 3.431 -10.416 0.026 1.00 42.22 277 CYS A CA 1
ATOM 2170 C C . CYS A 1 277 ? 2.233 -9.708 -0.623 1.00 42.22 277 CYS A C 1
ATOM 2172 O O . CYS A 1 277 ? 2.413 -8.603 -1.127 1.00 42.22 277 CYS A O 1
ATOM 2174 N N . PHE A 1 278 ? 1.027 -10.288 -0.609 1.00 47.53 278 PHE A N 1
ATOM 2175 C CA . PHE A 1 278 ? -0.144 -9.666 -1.241 1.00 47.53 278 PHE A CA 1
ATOM 2176 C C . PHE A 1 278 ? -0.672 -8.470 -0.446 1.00 47.53 278 PHE A C 1
ATOM 2178 O O . PHE A 1 278 ? -0.745 -7.377 -1.011 1.00 47.53 278 PHE A O 1
ATOM 2185 N N . ASP A 1 279 ? -0.945 -8.637 0.849 1.00 50.91 279 ASP A N 1
ATOM 2186 C CA . ASP A 1 279 ? -1.468 -7.549 1.689 1.00 50.91 279 ASP A CA 1
ATOM 2187 C C . ASP A 1 279 ? -0.435 -6.421 1.847 1.00 50.91 279 ASP A C 1
ATOM 2189 O O . ASP A 1 279 ? -0.768 -5.237 1.761 1.00 50.91 279 ASP A O 1
ATOM 2193 N N . ARG A 1 280 ? 0.858 -6.767 1.929 1.00 54.12 280 ARG A N 1
ATOM 2194 C CA . ARG A 1 280 ? 1.926 -5.767 2.045 1.00 54.12 280 ARG A CA 1
ATOM 2195 C C . ARG A 1 280 ? 2.301 -5.102 0.725 1.00 54.12 280 ARG A C 1
ATOM 2197 O O . ARG A 1 280 ? 2.665 -3.935 0.740 1.00 54.12 280 ARG A O 1
ATOM 2204 N N . SER A 1 281 ? 2.172 -5.773 -0.423 1.00 51.50 281 SER A N 1
ATOM 2205 C CA . SER A 1 281 ? 2.328 -5.107 -1.731 1.00 51.50 281 SER A CA 1
ATOM 2206 C C . SER A 1 281 ? 1.235 -4.070 -1.973 1.00 51.50 281 SER A C 1
ATOM 2208 O O . SER A 1 281 ? 1.500 -3.017 -2.548 1.00 51.50 281 SER A O 1
ATOM 2210 N N . LEU A 1 282 ? 0.022 -4.342 -1.485 1.00 52.09 282 LEU A N 1
ATOM 2211 C CA . LEU A 1 282 ? -1.096 -3.416 -1.556 1.00 52.09 282 LEU A CA 1
ATOM 2212 C C . LEU A 1 282 ? -0.903 -2.244 -0.590 1.00 52.09 282 LEU A C 1
ATOM 2214 O O . LEU A 1 282 ? -1.136 -1.103 -0.982 1.00 52.09 282 LEU A O 1
ATOM 2218 N N . MET A 1 283 ? -0.400 -2.508 0.621 1.00 55.28 283 MET A N 1
ATOM 2219 C CA . MET A 1 283 ? 0.066 -1.466 1.537 1.00 55.28 283 MET A CA 1
ATOM 2220 C C . MET A 1 283 ? 1.137 -0.609 0.869 1.00 55.28 283 MET A C 1
ATOM 2222 O O . MET A 1 283 ? 0.920 0.578 0.704 1.00 55.28 283 MET A O 1
ATOM 2226 N N . ILE A 1 284 ? 2.239 -1.192 0.401 1.00 53.41 284 ILE A N 1
ATOM 2227 C CA . ILE A 1 284 ? 3.338 -0.461 -0.243 1.00 53.41 284 ILE A CA 1
ATOM 2228 C C . ILE A 1 284 ? 2.834 0.336 -1.455 1.00 53.41 284 ILE A C 1
ATOM 2230 O O . ILE A 1 284 ? 3.194 1.496 -1.596 1.00 53.41 284 ILE A O 1
ATOM 2234 N N . SER A 1 285 ? 1.945 -0.218 -2.285 1.00 55.75 285 SER A N 1
ATOM 2235 C CA . SER A 1 285 ? 1.316 0.510 -3.401 1.00 55.75 285 SER A CA 1
ATOM 2236 C C . SER A 1 285 ? 0.445 1.676 -2.918 1.00 55.75 285 SER A C 1
ATOM 2238 O O . SER A 1 285 ? 0.529 2.776 -3.460 1.00 55.75 285 SER A O 1
ATOM 2240 N N . THR A 1 286 ? -0.349 1.475 -1.865 1.00 58.12 286 THR A N 1
ATOM 2241 C CA . THR A 1 286 ? -1.167 2.525 -1.235 1.00 58.12 286 THR A CA 1
ATOM 2242 C C . THR A 1 286 ? -0.282 3.624 -0.654 1.00 58.12 286 THR A C 1
ATOM 2244 O O . THR A 1 286 ? -0.528 4.799 -0.898 1.00 58.12 286 THR A O 1
ATOM 2247 N N . LEU A 1 287 ? 0.799 3.255 0.031 1.00 56.88 287 LEU A N 1
ATOM 2248 C CA . LEU A 1 287 ? 1.786 4.178 0.576 1.00 56.88 287 LEU A CA 1
ATOM 2249 C C . LEU A 1 287 ? 2.499 4.950 -0.545 1.00 56.88 287 LEU A C 1
ATOM 2251 O O . LEU A 1 287 ? 2.559 6.168 -0.480 1.00 56.88 287 LEU A O 1
ATOM 2255 N N . ILE A 1 288 ? 2.942 4.289 -1.619 1.00 57.47 288 ILE A N 1
ATOM 2256 C CA . ILE A 1 288 ? 3.555 4.932 -2.797 1.00 57.47 288 ILE A CA 1
ATOM 2257 C C . ILE A 1 288 ? 2.583 5.908 -3.474 1.00 57.47 288 ILE A C 1
ATOM 2259 O O . ILE A 1 288 ? 3.000 6.976 -3.917 1.00 57.47 288 ILE A O 1
ATOM 2263 N N . ARG A 1 289 ? 1.288 5.581 -3.537 1.00 58.50 289 ARG A N 1
ATOM 2264 C CA . ARG A 1 289 ? 0.252 6.496 -4.042 1.00 58.50 289 ARG A CA 1
ATOM 2265 C C . ARG A 1 289 ? 0.087 7.700 -3.125 1.00 58.50 289 ARG A C 1
ATOM 2267 O O . ARG A 1 289 ? 0.095 8.814 -3.628 1.00 58.50 289 ARG A O 1
ATOM 2274 N N . LEU A 1 290 ? 0.006 7.493 -1.809 1.00 53.25 290 LEU A N 1
ATOM 2275 C CA . LEU A 1 290 ? -0.036 8.580 -0.825 1.00 53.25 290 LEU A CA 1
ATOM 2276 C C . LEU A 1 290 ? 1.180 9.502 -0.980 1.00 53.25 290 LEU A C 1
ATOM 2278 O O . LEU A 1 290 ? 0.995 10.708 -1.047 1.00 53.25 290 LEU A O 1
ATOM 2282 N N . LEU A 1 291 ? 2.387 8.947 -1.148 1.00 54.50 291 LEU A N 1
ATOM 2283 C CA . LEU A 1 291 ? 3.608 9.709 -1.449 1.00 54.50 291 LEU A CA 1
ATOM 2284 C C . LEU A 1 291 ? 3.493 10.511 -2.756 1.00 54.50 291 LEU A C 1
ATOM 2286 O O . LEU A 1 291 ? 3.872 11.678 -2.802 1.00 54.50 291 LEU A O 1
ATOM 2290 N N . ALA A 1 292 ? 2.979 9.895 -3.824 1.00 56.00 292 ALA A N 1
ATOM 2291 C CA . ALA A 1 292 ? 2.855 10.530 -5.136 1.00 56.00 292 ALA A CA 1
ATOM 2292 C C . ALA A 1 292 ? 1.820 11.671 -5.160 1.00 56.00 292 ALA A C 1
ATOM 2294 O O . ALA A 1 292 ? 2.062 12.689 -5.809 1.00 56.00 292 ALA A O 1
ATOM 2295 N N . LEU A 1 293 ? 0.703 11.503 -4.442 1.00 53.25 293 LEU A N 1
ATOM 2296 C CA . LEU A 1 293 ? -0.357 12.506 -4.272 1.00 53.25 293 LEU A CA 1
ATOM 2297 C C . LEU A 1 293 ? 0.136 13.682 -3.418 1.00 53.25 293 LEU A C 1
ATOM 2299 O O . LEU A 1 293 ? -0.006 14.843 -3.791 1.00 53.25 293 LEU A O 1
ATOM 2303 N N . VAL A 1 294 ? 0.780 13.371 -2.289 1.00 51.78 294 VAL A N 1
ATOM 2304 C CA . VAL A 1 294 ? 1.354 14.350 -1.357 1.00 51.78 294 VAL A CA 1
ATOM 2305 C C . VAL A 1 294 ? 2.411 15.224 -2.050 1.00 51.78 294 VAL A C 1
ATOM 2307 O O . VAL A 1 294 ? 2.381 16.442 -1.916 1.00 51.78 294 VAL A O 1
ATOM 2310 N N . HIS A 1 295 ? 3.252 14.642 -2.911 1.00 52.94 295 HIS A N 1
ATOM 2311 C CA . HIS A 1 295 ? 4.255 15.390 -3.680 1.00 52.94 295 HIS A CA 1
ATOM 2312 C C . HIS A 1 295 ? 3.730 16.088 -4.955 1.00 52.94 295 HIS A C 1
ATOM 2314 O O . HIS A 1 295 ? 4.519 16.663 -5.713 1.00 52.94 295 HIS A O 1
ATOM 2320 N N . GLY A 1 296 ? 2.414 16.087 -5.204 1.00 49.31 296 GLY A N 1
ATOM 2321 C CA . GLY A 1 296 ? 1.755 17.105 -6.030 1.00 49.31 296 GLY A CA 1
ATOM 2322 C C . GLY A 1 296 ? 2.207 17.210 -7.490 1.00 49.31 296 GLY A C 1
ATOM 2323 O O . GLY A 1 296 ? 2.233 18.305 -8.062 1.00 49.31 296 GLY A O 1
ATOM 2324 N N . SER A 1 297 ? 2.551 16.106 -8.149 1.00 46.91 297 SER A N 1
ATOM 2325 C CA . SER A 1 297 ? 2.811 16.166 -9.587 1.00 46.91 297 SER A CA 1
ATOM 2326 C C . SER A 1 297 ? 1.489 16.122 -10.366 1.00 46.91 297 SER A C 1
ATOM 2328 O O . SER A 1 297 ? 0.961 15.057 -10.681 1.00 46.91 297 SER A O 1
ATOM 2330 N N . LYS A 1 298 ? 0.995 17.306 -10.768 1.00 43.66 298 LYS A N 1
ATOM 2331 C CA . LYS A 1 298 ? -0.174 17.524 -11.659 1.00 43.66 298 LYS A CA 1
ATOM 2332 C C . LYS A 1 298 ? -0.163 16.709 -12.972 1.00 43.66 298 LYS A C 1
ATOM 2334 O O . LYS A 1 298 ? -1.128 16.761 -13.726 1.00 43.66 298 LYS A O 1
ATOM 2339 N N . LYS A 1 299 ? 0.920 15.985 -13.283 1.00 45.75 299 LYS A N 1
ATOM 2340 C CA . LYS A 1 299 ? 1.060 15.108 -14.456 1.00 45.75 299 LYS A CA 1
ATOM 2341 C C . LYS A 1 299 ? 0.651 13.644 -14.212 1.00 45.75 299 LYS A C 1
ATOM 2343 O O . LYS A 1 299 ? 0.610 12.892 -15.180 1.00 45.75 299 LYS A O 1
ATOM 2348 N N . PHE A 1 300 ? 0.351 13.223 -12.978 1.00 45.56 300 PHE A N 1
ATOM 2349 C CA . PHE A 1 300 ? 0.018 11.816 -12.675 1.00 45.56 300 PHE A CA 1
ATOM 2350 C C . PHE A 1 300 ? -1.475 11.467 -12.722 1.00 45.56 300 PHE A C 1
ATOM 2352 O O . PHE A 1 300 ? -1.807 10.282 -12.788 1.00 45.56 300 PHE A O 1
ATOM 2359 N N . SER A 1 301 ? -2.372 12.457 -12.737 1.00 46.19 301 SER A N 1
ATOM 2360 C CA . SER A 1 301 ? -3.817 12.254 -12.536 1.00 46.19 301 SER A CA 1
ATOM 2361 C C . SER A 1 301 ? -4.508 11.388 -13.602 1.00 46.19 301 SER A C 1
ATOM 2363 O O . SER A 1 301 ? -5.520 10.763 -13.303 1.00 46.19 301 SER A O 1
ATOM 2365 N N . GLY A 1 302 ? -3.948 11.279 -14.814 1.00 41.56 302 GLY A N 1
ATOM 2366 C CA . GLY A 1 302 ? -4.462 10.393 -15.872 1.00 41.56 302 GLY A CA 1
ATOM 2367 C C . GLY A 1 302 ? -3.860 8.980 -15.892 1.00 41.56 302 GLY A C 1
ATOM 2368 O O . GLY A 1 302 ? -4.527 8.033 -16.287 1.00 41.56 302 GLY A O 1
ATOM 2369 N N . VAL A 1 303 ? -2.611 8.811 -15.445 1.00 37.78 303 VAL A N 1
ATOM 2370 C CA . VAL A 1 303 ? -1.852 7.547 -15.586 1.00 37.78 303 VAL A CA 1
ATOM 2371 C C . VAL A 1 303 ? -2.016 6.641 -14.357 1.00 37.78 303 VAL A C 1
ATOM 2373 O O . VAL A 1 303 ? -1.967 5.417 -14.464 1.00 37.78 303 VAL A O 1
ATOM 2376 N N . ALA A 1 304 ? -2.292 7.221 -13.185 1.00 40.34 304 ALA A N 1
ATOM 2377 C CA . ALA A 1 304 ? -2.513 6.476 -11.944 1.00 40.34 304 ALA A CA 1
ATOM 2378 C C . ALA A 1 304 ? -3.793 5.604 -11.955 1.00 40.34 304 ALA A C 1
ATOM 2380 O O . ALA A 1 304 ? -3.847 4.585 -11.256 1.00 40.34 304 ALA A O 1
ATOM 2381 N N . GLY A 1 305 ? -4.798 5.968 -12.764 1.00 38.12 305 GLY A N 1
ATOM 2382 C CA . GLY A 1 305 ? -6.027 5.188 -12.962 1.00 38.12 305 GLY A CA 1
ATOM 2383 C C . GLY A 1 305 ? -5.798 3.909 -13.777 1.00 38.12 305 GLY A C 1
ATOM 2384 O O . GLY A 1 305 ? -6.195 2.823 -13.350 1.00 38.12 305 GLY A O 1
ATOM 2385 N N . ASP A 1 306 ? -5.065 4.009 -14.890 1.00 38.50 306 ASP A N 1
ATOM 2386 C CA . ASP A 1 306 ? -4.735 2.867 -15.758 1.00 38.50 306 ASP A CA 1
ATOM 2387 C C . ASP A 1 306 ? -3.802 1.862 -15.078 1.00 38.50 306 ASP A C 1
ATOM 2389 O O . ASP A 1 306 ? -3.965 0.650 -15.248 1.00 38.50 306 ASP A O 1
ATOM 2393 N N . LEU A 1 307 ? -2.872 2.354 -14.253 1.00 38.72 307 LEU A N 1
ATOM 2394 C CA . LEU A 1 307 ? -1.969 1.546 -13.433 1.00 38.72 307 LEU A CA 1
ATO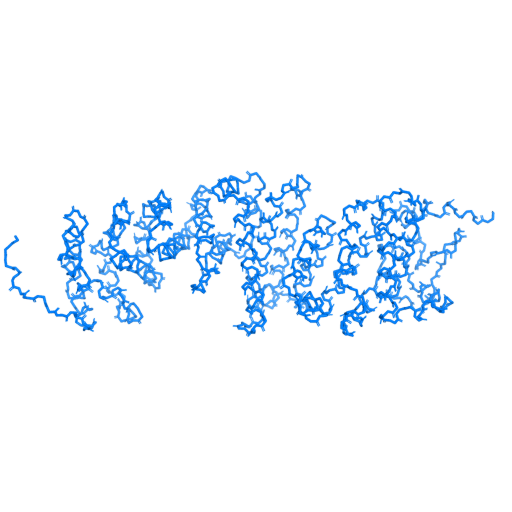M 2395 C C . LEU A 1 307 ? -2.743 0.701 -12.411 1.00 38.72 307 LEU A C 1
ATOM 2397 O O . LEU A 1 307 ? -2.532 -0.503 -12.287 1.00 38.72 307 LEU A O 1
ATOM 2401 N N . LEU A 1 308 ? -3.715 1.312 -11.724 1.00 39.38 308 LEU A N 1
ATOM 2402 C CA . LEU A 1 308 ? -4.588 0.622 -10.774 1.00 39.38 308 LEU A CA 1
ATOM 2403 C C . LEU A 1 308 ? -5.477 -0.416 -11.463 1.00 39.38 308 LEU A C 1
ATOM 2405 O O . LEU A 1 308 ? -5.549 -1.556 -11.012 1.00 39.38 308 LEU A O 1
ATOM 2409 N N . CYS A 1 309 ? -6.118 -0.052 -12.573 1.00 40.47 309 CYS A N 1
ATOM 2410 C CA . CYS A 1 309 ? -6.989 -0.953 -13.326 1.00 40.47 309 CYS A CA 1
ATOM 2411 C C . CYS A 1 309 ? -6.195 -2.159 -13.871 1.00 40.47 309 CYS A C 1
ATOM 2413 O O . CYS A 1 309 ? -6.631 -3.312 -13.810 1.00 40.47 309 CYS A O 1
ATOM 2415 N N . SER A 1 310 ? -4.961 -1.907 -14.302 1.00 40.59 310 SER A N 1
ATOM 2416 C CA . SER A 1 310 ? -3.974 -2.901 -14.717 1.00 40.59 310 SER A CA 1
ATOM 2417 C C . SER A 1 310 ? -3.513 -3.838 -13.596 1.00 40.59 310 SER A C 1
ATOM 2419 O O . SER A 1 310 ? -3.392 -5.046 -13.820 1.00 40.59 310 SER A O 1
ATOM 2421 N N . GLN A 1 311 ? -3.271 -3.299 -12.405 1.00 42.06 311 GLN A N 1
ATOM 2422 C CA . GLN A 1 311 ? -2.797 -4.011 -11.217 1.00 42.06 311 GLN A CA 1
ATOM 2423 C C . GLN A 1 311 ? -3.917 -4.851 -10.576 1.00 42.06 311 GLN A C 1
ATOM 2425 O O . GLN A 1 311 ? -3.686 -5.982 -10.146 1.00 42.06 311 GLN A O 1
ATOM 2430 N N . LEU A 1 312 ? -5.161 -4.366 -10.620 1.00 44.47 312 LEU A N 1
ATOM 2431 C CA . LEU A 1 312 ? -6.347 -5.082 -10.140 1.00 44.47 312 LEU A CA 1
ATOM 2432 C C . LEU A 1 312 ? -6.815 -6.181 -11.100 1.00 44.47 312 LEU A C 1
ATOM 2434 O O . LEU A 1 312 ? -7.146 -7.274 -10.643 1.00 44.47 312 LEU A O 1
ATOM 2438 N N . ARG A 1 313 ? -6.748 -5.960 -12.422 1.00 43.94 313 ARG A N 1
ATOM 2439 C CA . ARG A 1 313 ? -6.944 -7.030 -13.425 1.00 43.94 313 ARG A CA 1
ATOM 2440 C C . ARG A 1 313 ? -5.931 -8.156 -13.254 1.00 43.94 313 ARG A C 1
ATOM 2442 O O . ARG A 1 313 ? -6.261 -9.325 -13.423 1.00 43.94 313 ARG A O 1
ATOM 2449 N N . LEU A 1 314 ? -4.696 -7.810 -12.900 1.00 39.22 314 LEU A N 1
ATOM 2450 C CA . LEU A 1 314 ? -3.657 -8.792 -12.630 1.00 39.22 314 LEU A CA 1
ATOM 2451 C C . LEU A 1 314 ? -3.947 -9.570 -11.333 1.00 39.22 314 LEU A C 1
ATOM 2453 O O . LEU A 1 314 ? -3.832 -10.793 -11.335 1.00 39.22 314 LEU A O 1
ATOM 2457 N N . GLN A 1 315 ? -4.407 -8.906 -10.264 1.00 43.78 315 GLN A N 1
ATOM 2458 C CA . GLN A 1 315 ? -4.894 -9.566 -9.039 1.00 43.78 315 GLN A CA 1
ATOM 2459 C C . GLN A 1 315 ? -6.072 -10.516 -9.283 1.00 43.78 315 GLN A C 1
ATOM 2461 O O . GLN A 1 315 ? -6.082 -11.620 -8.733 1.00 43.78 315 GLN A O 1
ATOM 2466 N N . ASP A 1 316 ? -7.027 -10.129 -10.127 1.00 45.06 316 ASP A N 1
ATOM 2467 C CA . ASP A 1 316 ? -8.138 -10.994 -10.527 1.00 45.06 316 ASP A CA 1
ATOM 2468 C C . ASP A 1 316 ? -7.639 -12.222 -11.309 1.00 45.06 316 ASP A C 1
ATOM 2470 O O . ASP A 1 316 ? -7.937 -13.358 -10.938 1.00 45.06 316 ASP A O 1
ATOM 2474 N N . MET A 1 317 ? -6.740 -12.030 -12.283 1.00 41.22 317 MET A N 1
ATOM 2475 C CA . MET A 1 317 ? -6.122 -13.137 -13.027 1.00 41.22 317 MET A CA 1
ATOM 2476 C C . MET A 1 317 ? -5.378 -14.136 -12.121 1.00 41.22 317 MET A C 1
ATOM 2478 O O . MET A 1 317 ? -5.427 -15.349 -12.334 1.00 41.22 317 MET A O 1
ATOM 2482 N N . ILE A 1 318 ? -4.702 -13.652 -11.078 1.00 39.88 318 ILE A N 1
ATOM 2483 C CA . ILE A 1 318 ? -3.978 -14.497 -10.112 1.00 39.88 318 ILE A CA 1
ATOM 2484 C C . ILE A 1 318 ? -4.937 -15.308 -9.255 1.00 39.88 318 ILE A C 1
ATOM 2486 O O . ILE A 1 318 ? -4.688 -16.487 -9.000 1.00 39.88 318 ILE A O 1
ATOM 2490 N N . ARG A 1 319 ? -6.039 -14.693 -8.820 1.00 46.03 319 ARG A N 1
ATOM 2491 C CA . ARG A 1 319 ? -7.062 -15.362 -8.013 1.00 46.03 319 ARG A CA 1
ATOM 2492 C C . ARG A 1 319 ? -7.825 -16.389 -8.834 1.00 46.03 319 ARG A C 1
ATOM 2494 O O . ARG A 1 319 ? -8.039 -17.498 -8.352 1.00 46.03 319 ARG A O 1
ATOM 2501 N N . GLN A 1 320 ? -8.160 -16.073 -10.080 1.00 44.97 320 GLN A N 1
ATOM 2502 C CA . GLN A 1 320 ? -8.706 -17.046 -11.020 1.00 44.97 320 GLN A CA 1
ATOM 2503 C C . GLN A 1 320 ? -7.709 -18.202 -11.257 1.00 44.97 320 GLN A C 1
ATOM 2505 O O . GLN A 1 320 ? -8.113 -19.360 -11.305 1.00 44.97 320 GLN A O 1
ATOM 2510 N N . CYS A 1 321 ? -6.394 -17.948 -11.279 1.00 40.53 321 CYS A N 1
ATOM 2511 C CA . CYS A 1 321 ? -5.391 -19.020 -11.344 1.00 40.53 321 CYS A CA 1
ATOM 2512 C C . CYS A 1 321 ? -5.305 -19.875 -10.075 1.00 40.53 321 CYS A C 1
ATOM 2514 O O . CYS A 1 321 ? -5.091 -21.084 -10.153 1.00 40.53 321 CYS A O 1
ATOM 2516 N N . GLN A 1 322 ? -5.471 -19.273 -8.896 1.00 42.56 322 GLN A N 1
ATOM 2517 C CA . GLN A 1 322 ? -5.508 -19.997 -7.620 1.00 42.56 322 GLN A CA 1
ATOM 2518 C C . GLN A 1 322 ? -6.754 -20.882 -7.492 1.00 42.56 322 GLN A C 1
ATOM 2520 O O . GLN A 1 322 ? -6.677 -21.948 -6.888 1.00 42.56 322 GLN A O 1
ATOM 2525 N N . ARG A 1 323 ? -7.868 -20.480 -8.112 1.00 50.62 323 ARG A N 1
ATOM 2526 C CA . ARG A 1 323 ? -9.107 -21.269 -8.212 1.00 50.62 323 ARG A CA 1
ATOM 2527 C C . ARG A 1 323 ? -9.066 -22.341 -9.312 1.00 50.62 323 ARG A C 1
ATOM 2529 O O . ARG A 1 323 ? -10.057 -23.031 -9.520 1.00 50.62 323 ARG A O 1
ATOM 2536 N N . GLY A 1 324 ? -7.950 -22.464 -10.038 1.00 56.72 324 GLY A N 1
ATOM 2537 C CA . GLY A 1 324 ? -7.820 -23.362 -11.192 1.00 56.72 324 GLY A CA 1
ATOM 2538 C C . GLY A 1 324 ? -8.616 -22.918 -12.426 1.00 56.72 324 GLY A C 1
ATOM 2539 O O . GLY A 1 324 ? -8.726 -23.676 -13.383 1.00 56.72 324 GLY A O 1
ATOM 2540 N N . SER A 1 325 ? -9.166 -21.701 -12.415 1.00 48.97 325 SER A N 1
ATOM 2541 C CA . SER A 1 325 ? -9.997 -21.133 -13.482 1.00 48.97 325 SER A CA 1
ATOM 2542 C C . SER A 1 325 ? -9.176 -20.663 -14.690 1.00 48.97 325 SER A C 1
ATOM 2544 O O . SER A 1 325 ? -9.710 -20.567 -15.789 1.00 48.97 325 SER A O 1
ATOM 2546 N N . ILE A 1 326 ? -7.879 -20.397 -14.501 1.00 43.81 326 ILE A N 1
ATOM 2547 C CA . ILE A 1 326 ? -6.896 -20.132 -15.564 1.00 43.81 326 ILE A CA 1
ATOM 2548 C C . ILE A 1 326 ? -5.511 -20.680 -15.182 1.00 43.81 326 ILE A C 1
ATOM 2550 O O . ILE A 1 326 ? -5.247 -21.029 -14.031 1.00 43.81 326 ILE A O 1
ATOM 2554 N N . GLN A 1 327 ? -4.622 -20.809 -16.167 1.00 43.78 327 GLN A N 1
ATOM 2555 C CA . GLN A 1 327 ? -3.289 -21.395 -16.004 1.00 43.78 327 GLN A CA 1
ATOM 2556 C C . GLN A 1 327 ? -2.355 -20.457 -15.212 1.00 43.78 327 GLN A C 1
ATOM 2558 O O . GLN A 1 327 ? -2.187 -19.299 -15.588 1.00 43.78 327 GLN A O 1
ATOM 2563 N N . LYS A 1 328 ? -1.725 -20.957 -14.132 1.00 38.66 328 LYS A N 1
ATOM 2564 C CA . LYS A 1 328 ? -0.861 -20.180 -13.214 1.00 38.66 328 LYS A CA 1
ATOM 2565 C C . LYS A 1 328 ? 0.174 -19.311 -13.959 1.00 38.66 328 LYS A C 1
ATOM 2567 O O . LYS A 1 328 ? 1.066 -19.879 -14.595 1.00 38.66 328 LYS A O 1
ATOM 2572 N N . PRO A 1 329 ? 0.158 -17.968 -13.820 1.00 40.34 329 PRO A N 1
ATOM 2573 C CA . PRO A 1 329 ? 1.266 -17.135 -14.263 1.00 40.34 329 PRO A CA 1
ATOM 2574 C C . PRO A 1 329 ? 2.504 -17.459 -13.425 1.00 40.34 329 PRO A C 1
ATOM 2576 O O . PRO A 1 329 ? 2.412 -17.680 -12.216 1.00 40.34 329 PRO A O 1
ATOM 2579 N N . ARG A 1 330 ? 3.677 -17.485 -14.068 1.00 43.88 330 ARG A N 1
ATOM 2580 C CA . ARG A 1 330 ? 4.936 -17.893 -13.423 1.00 43.88 330 ARG A CA 1
ATOM 2581 C C . ARG A 1 330 ? 5.347 -16.980 -12.261 1.00 43.88 330 ARG A C 1
ATOM 2583 O O . ARG A 1 330 ? 5.992 -17.477 -11.344 1.00 43.88 330 ARG A O 1
ATOM 2590 N N . ASN A 1 331 ? 4.960 -15.697 -12.251 1.00 48.25 331 ASN A N 1
ATOM 2591 C CA . ASN A 1 331 ? 5.130 -14.813 -11.092 1.00 48.25 331 ASN A CA 1
ATOM 2592 C C . ASN A 1 331 ? 4.302 -13.510 -11.222 1.00 48.25 331 ASN A C 1
ATOM 2594 O O . ASN A 1 331 ? 4.586 -12.690 -12.090 1.00 48.25 331 ASN A O 1
ATOM 2598 N N . PRO A 1 332 ? 3.298 -13.269 -10.372 1.00 40.88 332 PRO A N 1
ATOM 2599 C CA . PRO A 1 332 ? 2.451 -12.087 -10.505 1.00 40.88 332 PRO A CA 1
ATOM 2600 C C . PRO A 1 332 ? 3.008 -10.755 -10.010 1.00 40.88 332 PRO A C 1
ATOM 2602 O O . PRO A 1 332 ? 2.650 -9.707 -10.539 1.00 40.88 332 PRO A O 1
ATOM 2605 N N . THR A 1 333 ? 3.891 -10.769 -9.013 1.00 41.09 333 THR A N 1
ATOM 2606 C CA . THR A 1 333 ? 4.580 -9.552 -8.562 1.00 41.09 333 THR A CA 1
ATOM 2607 C C . THR A 1 333 ? 5.493 -9.018 -9.669 1.00 41.09 333 THR A C 1
ATOM 2609 O O . THR A 1 333 ? 5.666 -7.811 -9.799 1.00 41.09 333 THR A O 1
ATOM 2612 N N . PHE A 1 334 ? 6.026 -9.915 -10.505 1.00 42.81 334 PHE A N 1
ATOM 2613 C CA . PHE A 1 334 ? 6.804 -9.577 -11.694 1.00 42.81 334 PHE A CA 1
ATOM 2614 C C . PHE A 1 334 ? 5.951 -8.903 -12.773 1.00 42.81 334 PHE A C 1
ATOM 2616 O O . PHE A 1 334 ? 6.340 -7.844 -13.240 1.00 42.81 334 PHE A O 1
ATOM 2623 N N . GLU A 1 335 ? 4.775 -9.436 -13.119 1.00 45.84 335 GLU A N 1
ATOM 2624 C CA . GLU A 1 335 ? 3.870 -8.790 -14.090 1.00 45.84 335 GLU A CA 1
ATOM 2625 C C . GLU A 1 335 ? 3.389 -7.416 -13.604 1.00 45.84 335 GLU A C 1
ATOM 2627 O O . GLU A 1 335 ? 3.222 -6.506 -14.405 1.00 45.84 335 GLU A O 1
ATOM 2632 N N . MET A 1 336 ? 3.223 -7.237 -12.291 1.00 45.38 336 MET A N 1
ATOM 2633 C CA . MET A 1 336 ? 2.832 -5.964 -11.687 1.00 45.38 336 MET A CA 1
ATOM 2634 C C . MET A 1 336 ? 3.952 -4.932 -11.785 1.00 45.38 336 MET A C 1
ATOM 2636 O O . MET A 1 336 ? 3.749 -3.856 -12.324 1.00 45.38 336 MET A O 1
ATOM 2640 N N . ILE A 1 337 ? 5.152 -5.283 -11.317 1.00 45.91 337 ILE A N 1
ATOM 2641 C CA . ILE A 1 337 ? 6.324 -4.409 -11.389 1.00 45.91 337 ILE A CA 1
ATOM 2642 C C . ILE A 1 337 ? 6.674 -4.119 -12.854 1.00 45.91 337 ILE A C 1
ATOM 2644 O O . ILE A 1 337 ? 6.916 -2.974 -13.200 1.00 45.91 337 ILE A O 1
ATOM 2648 N N . HIS A 1 338 ? 6.627 -5.115 -13.738 1.00 47.22 338 HIS A N 1
ATOM 2649 C CA . HIS A 1 338 ? 6.894 -4.956 -15.168 1.00 47.22 338 HIS A CA 1
ATOM 2650 C C . HIS A 1 338 ? 5.838 -4.087 -15.872 1.00 47.22 338 HIS A C 1
ATOM 2652 O O . HIS A 1 338 ? 6.186 -3.277 -16.730 1.00 47.22 338 HIS A O 1
ATOM 2658 N N . ARG A 1 339 ? 4.550 -4.236 -15.528 1.00 48.41 339 ARG A N 1
ATOM 2659 C CA . ARG A 1 339 ? 3.462 -3.419 -16.089 1.00 48.41 339 ARG A CA 1
ATOM 2660 C C . ARG A 1 339 ? 3.474 -2.000 -15.519 1.00 48.41 339 ARG A C 1
ATOM 2662 O O . ARG A 1 339 ? 3.249 -1.062 -16.274 1.00 48.41 339 ARG A O 1
ATOM 2669 N N . ASP A 1 340 ? 3.823 -1.828 -14.248 1.00 49.56 340 ASP A N 1
ATOM 2670 C CA . ASP A 1 340 ? 3.896 -0.512 -13.617 1.00 49.56 340 ASP A CA 1
ATOM 2671 C C . ASP A 1 340 ? 5.163 0.258 -14.037 1.00 49.56 340 ASP A C 1
ATOM 2673 O O . ASP A 1 340 ? 5.122 1.464 -14.270 1.00 49.56 340 ASP A O 1
ATOM 2677 N N . MET A 1 341 ? 6.272 -0.454 -14.264 1.00 50.38 341 MET A N 1
ATOM 2678 C CA . MET A 1 341 ? 7.500 0.072 -14.881 1.00 50.38 341 MET A CA 1
ATOM 2679 C C . MET A 1 341 ? 7.357 0.357 -16.380 1.00 50.38 341 MET A C 1
ATOM 2681 O O . MET A 1 341 ? 8.275 0.905 -16.993 1.00 50.38 341 MET A O 1
ATOM 2685 N N . ALA A 1 342 ? 6.233 -0.005 -17.005 1.00 46.50 342 ALA A N 1
ATOM 2686 C CA . ALA A 1 342 ? 5.983 0.349 -18.397 1.00 46.50 342 ALA A CA 1
ATOM 2687 C C . ALA A 1 342 ? 5.770 1.860 -18.577 1.00 46.50 342 ALA A C 1
ATOM 2689 O O . ALA A 1 342 ? 6.050 2.372 -19.660 1.00 46.50 342 ALA A O 1
ATOM 2690 N N . TYR A 1 343 ? 5.336 2.563 -17.525 1.00 56.94 343 TYR A N 1
ATOM 2691 C CA . TYR A 1 343 ? 5.028 3.988 -17.563 1.00 56.94 343 TYR A CA 1
ATOM 2692 C C . TYR A 1 343 ? 6.209 4.822 -17.050 1.00 56.94 343 TYR A C 1
ATOM 2694 O O . TYR A 1 343 ? 6.589 4.727 -15.883 1.00 56.94 343 TYR A O 1
ATOM 2702 N N . MET A 1 344 ? 6.754 5.699 -17.906 1.00 53.28 344 MET A N 1
ATOM 2703 C CA . MET A 1 344 ? 7.844 6.638 -17.568 1.00 53.28 344 MET A CA 1
ATOM 2704 C C . MET A 1 344 ? 7.586 7.437 -16.283 1.00 53.28 344 MET A C 1
ATOM 2706 O O . MET A 1 344 ? 8.520 7.757 -15.553 1.00 53.28 344 MET A O 1
ATOM 2710 N N . SER A 1 345 ? 6.321 7.726 -15.973 1.00 56.44 345 SER A N 1
ATOM 2711 C CA . SER A 1 345 ? 5.922 8.467 -14.778 1.00 56.44 345 SER A CA 1
ATOM 2712 C C . SER A 1 345 ? 6.282 7.747 -13.473 1.00 56.44 345 SER A C 1
ATOM 2714 O O . SER A 1 345 ? 6.569 8.398 -12.479 1.00 56.44 345 SER A O 1
ATOM 2716 N N . CYS A 1 346 ? 6.329 6.415 -13.446 1.00 56.62 346 CYS A N 1
ATOM 2717 C CA . CYS A 1 346 ? 6.628 5.666 -12.222 1.00 56.62 346 CYS A CA 1
ATOM 2718 C C . CYS A 1 346 ? 8.123 5.662 -11.865 1.00 56.62 346 CYS A C 1
ATOM 2720 O O . CYS A 1 346 ? 8.488 5.249 -10.761 1.00 56.62 346 CYS A O 1
ATOM 2722 N N . TRP A 1 347 ? 8.990 6.137 -12.767 1.00 64.56 347 TRP A N 1
ATOM 2723 C CA . TRP A 1 347 ? 10.438 6.066 -12.592 1.00 64.56 347 TRP A CA 1
ATOM 2724 C C . TRP A 1 347 ? 10.938 6.858 -11.380 1.00 64.56 347 TRP A C 1
ATOM 2726 O O . TRP A 1 347 ? 11.726 6.330 -10.601 1.00 64.56 347 TRP A O 1
ATOM 2736 N N . SER A 1 348 ? 10.421 8.068 -11.147 1.00 60.34 348 SER A N 1
ATOM 2737 C CA . SER A 1 348 ? 10.811 8.881 -9.985 1.00 60.34 348 SER A CA 1
ATOM 2738 C C . SER A 1 348 ? 10.456 8.205 -8.658 1.00 60.34 348 SER A C 1
ATOM 2740 O O . SER A 1 348 ? 11.207 8.281 -7.688 1.00 60.34 348 SER A O 1
ATOM 2742 N N . SER A 1 349 ? 9.321 7.503 -8.608 1.00 57.03 349 SER A N 1
ATOM 2743 C CA . SER A 1 349 ? 8.895 6.753 -7.423 1.00 57.03 349 SER A CA 1
ATOM 2744 C C . SER A 1 349 ? 9.772 5.524 -7.197 1.00 57.03 349 SER A C 1
ATOM 2746 O O . SER A 1 349 ? 10.162 5.251 -6.067 1.00 57.03 349 SER A O 1
ATOM 2748 N N . ILE A 1 350 ? 10.133 4.811 -8.267 1.00 63.56 350 ILE A N 1
ATOM 2749 C CA . ILE A 1 350 ? 11.044 3.660 -8.194 1.00 63.56 350 ILE A CA 1
ATOM 2750 C C . ILE A 1 350 ? 12.435 4.109 -7.748 1.00 63.56 350 ILE A C 1
ATOM 2752 O O . ILE A 1 350 ? 12.995 3.502 -6.841 1.00 63.56 350 ILE A O 1
ATOM 2756 N N . SER A 1 351 ? 12.953 5.189 -8.335 1.00 67.00 351 SER A N 1
ATOM 2757 C CA . SER A 1 351 ? 14.211 5.826 -7.936 1.00 67.00 351 SER A CA 1
ATOM 2758 C C . SER A 1 351 ? 14.199 6.160 -6.448 1.00 67.00 351 SER A C 1
ATOM 2760 O O . SER A 1 351 ? 15.049 5.688 -5.699 1.00 67.00 351 SER A O 1
ATOM 2762 N N . THR A 1 352 ? 13.146 6.837 -5.982 1.00 62.31 352 THR A N 1
ATOM 2763 C CA . THR A 1 352 ? 12.981 7.197 -4.567 1.00 62.31 352 THR A CA 1
ATOM 2764 C C . THR A 1 352 ? 12.968 5.968 -3.658 1.00 62.31 352 THR A C 1
ATOM 2766 O O . THR A 1 352 ? 13.621 5.974 -2.616 1.00 62.31 352 THR A O 1
ATOM 2769 N N . VAL A 1 353 ? 12.270 4.895 -4.041 1.00 58.97 353 VAL A N 1
ATOM 2770 C CA . VAL A 1 353 ? 12.231 3.646 -3.263 1.00 58.97 353 VAL A CA 1
ATOM 2771 C C . VAL A 1 353 ? 13.611 2.990 -3.213 1.00 58.97 353 VAL A C 1
ATOM 2773 O O . VAL A 1 353 ? 14.072 2.640 -2.129 1.00 58.97 353 VAL A O 1
ATOM 2776 N N . LEU A 1 354 ? 14.294 2.860 -4.353 1.00 66.44 354 LEU A N 1
ATOM 2777 C CA . LEU A 1 354 ? 15.635 2.272 -4.423 1.00 66.44 354 LEU A CA 1
ATOM 2778 C C . LEU A 1 354 ? 16.650 3.082 -3.609 1.00 66.44 354 LEU A C 1
ATOM 2780 O O . LEU A 1 354 ? 17.416 2.504 -2.843 1.00 66.44 354 LEU A O 1
ATOM 2784 N N . THR A 1 355 ? 16.615 4.409 -3.716 1.00 65.88 355 THR A N 1
ATOM 2785 C CA . THR A 1 355 ? 17.471 5.308 -2.936 1.00 65.88 355 THR A CA 1
ATOM 2786 C C . THR A 1 355 ? 17.136 5.267 -1.448 1.00 65.88 355 THR A C 1
ATOM 2788 O O . THR A 1 355 ? 18.043 5.276 -0.621 1.00 65.88 355 THR A O 1
ATOM 2791 N N . THR A 1 356 ? 15.859 5.161 -1.078 1.00 57.84 356 THR A N 1
ATOM 2792 C CA . THR A 1 356 ? 15.465 5.022 0.333 1.00 57.84 356 THR A CA 1
ATOM 2793 C C . THR A 1 356 ? 16.014 3.726 0.915 1.00 57.84 356 THR A C 1
ATOM 2795 O O . THR A 1 356 ? 16.681 3.777 1.944 1.00 57.84 356 THR A O 1
ATOM 2798 N N . ILE A 1 357 ? 15.820 2.598 0.219 1.00 57.53 357 ILE A N 1
ATOM 2799 C CA . ILE A 1 357 ? 16.361 1.292 0.625 1.00 57.53 357 ILE A CA 1
ATOM 2800 C C . ILE A 1 357 ? 17.889 1.364 0.766 1.00 57.53 357 ILE A C 1
ATOM 2802 O O . ILE A 1 357 ? 18.444 0.869 1.748 1.00 57.53 357 ILE A O 1
ATOM 2806 N N . TYR A 1 358 ? 18.565 2.014 -0.187 1.00 66.31 358 TYR A N 1
ATOM 2807 C CA . TYR A 1 358 ? 20.009 2.230 -0.145 1.00 66.31 358 TYR A CA 1
ATOM 2808 C C . TYR A 1 358 ? 20.451 2.995 1.112 1.00 66.31 358 TYR A C 1
ATOM 2810 O O . TYR A 1 358 ? 21.388 2.572 1.785 1.00 66.31 358 TYR A O 1
ATOM 2818 N N . ILE A 1 359 ? 19.768 4.096 1.449 1.00 64.88 359 ILE A N 1
ATOM 2819 C CA . ILE A 1 359 ? 20.080 4.924 2.625 1.00 64.88 359 ILE A CA 1
ATOM 2820 C C . ILE A 1 359 ? 19.817 4.162 3.931 1.00 64.88 359 ILE A C 1
ATOM 2822 O O . ILE A 1 359 ? 20.569 4.318 4.891 1.00 64.88 359 ILE A O 1
ATOM 2826 N N . THR A 1 360 ? 18.754 3.357 3.992 1.00 49.53 360 THR A N 1
ATOM 2827 C CA . THR A 1 360 ? 18.347 2.664 5.224 1.00 49.53 360 THR A CA 1
ATOM 2828 C C . THR A 1 360 ? 19.178 1.431 5.552 1.00 49.53 360 THR A C 1
ATOM 2830 O O . THR A 1 360 ? 19.290 1.090 6.725 1.00 49.53 360 THR A O 1
ATOM 2833 N N . ASP A 1 361 ? 19.748 0.761 4.550 1.00 60.12 361 ASP A N 1
ATOM 2834 C CA . ASP A 1 361 ? 20.355 -0.565 4.718 1.00 60.12 361 ASP A CA 1
ATOM 2835 C C . ASP A 1 361 ? 21.817 -0.610 4.235 1.00 60.12 361 ASP A C 1
ATOM 2837 O O . ASP A 1 361 ? 22.279 -1.576 3.631 1.00 60.12 361 ASP A O 1
ATOM 2841 N N . GLN A 1 362 ? 22.586 0.452 4.504 1.00 61.00 362 GLN A N 1
ATOM 2842 C CA . GLN A 1 362 ? 24.039 0.404 4.323 1.00 61.00 362 GLN A CA 1
ATOM 2843 C C . GLN A 1 362 ? 24.676 -0.548 5.344 1.00 61.00 362 GLN A C 1
ATOM 2845 O O . GLN A 1 362 ? 25.021 -0.161 6.461 1.00 61.00 362 GLN A O 1
ATOM 2850 N N . GLN A 1 363 ? 24.894 -1.795 4.936 1.00 54.53 363 GLN A N 1
ATOM 2851 C CA . GLN A 1 363 ? 25.747 -2.738 5.653 1.00 54.53 363 GLN A CA 1
ATOM 2852 C C . GLN A 1 363 ? 27.090 -2.874 4.928 1.00 54.53 363 GLN A C 1
ATOM 2854 O O . GLN A 1 363 ? 27.132 -3.057 3.715 1.00 54.53 363 GLN A O 1
ATOM 2859 N N . ALA A 1 364 ? 28.186 -2.754 5.687 1.00 51.75 364 ALA A N 1
ATOM 2860 C CA . ALA A 1 364 ? 29.587 -3.036 5.336 1.00 51.75 364 ALA A CA 1
ATOM 2861 C C . ALA A 1 364 ? 29.898 -3.317 3.841 1.00 51.75 364 ALA A C 1
ATOM 2863 O O . ALA A 1 364 ? 30.270 -4.427 3.466 1.00 51.75 364 ALA A O 1
ATOM 2864 N N . GLY A 1 365 ? 29.786 -2.293 2.986 1.00 63.97 365 GLY A N 1
ATOM 2865 C CA . GLY A 1 365 ? 30.277 -2.327 1.602 1.00 63.97 365 GLY A CA 1
ATOM 2866 C C . GLY A 1 365 ? 29.367 -2.973 0.550 1.00 63.97 365 GLY A C 1
ATOM 2867 O O . GLY A 1 365 ? 29.772 -3.025 -0.609 1.00 63.97 365 GLY A O 1
ATOM 2868 N N . THR A 1 366 ? 28.155 -3.420 0.899 1.00 65.56 366 THR A N 1
ATOM 2869 C CA . THR A 1 366 ? 27.148 -3.868 -0.084 1.00 65.56 366 THR A CA 1
ATOM 2870 C C . THR A 1 366 ? 25.919 -2.957 -0.014 1.00 65.56 366 THR A C 1
ATOM 2872 O O . THR A 1 366 ? 25.335 -2.829 1.061 1.00 65.56 366 THR A O 1
ATOM 2875 N N . PRO A 1 367 ? 25.500 -2.322 -1.124 1.00 70.31 367 PRO A N 1
ATOM 2876 C CA . PRO A 1 367 ? 24.247 -1.574 -1.179 1.00 70.31 367 PRO A CA 1
ATOM 2877 C C . PRO A 1 367 ? 23.059 -2.412 -0.678 1.00 70.31 367 PRO A C 1
ATOM 2879 O O . PRO A 1 367 ? 22.806 -3.497 -1.204 1.00 70.31 367 PRO A O 1
ATOM 2882 N N . GLY A 1 368 ? 22.308 -1.911 0.307 1.00 63.75 368 GLY A N 1
ATOM 2883 C CA . GLY A 1 368 ? 21.195 -2.646 0.930 1.00 63.75 368 GLY A CA 1
ATOM 2884 C C . GLY A 1 368 ? 20.073 -3.054 -0.029 1.00 63.75 368 GLY A C 1
ATOM 2885 O O . GLY A 1 368 ? 19.385 -4.053 0.161 1.00 63.75 368 GLY A O 1
ATOM 2886 N N . THR A 1 369 ? 19.938 -2.373 -1.165 1.00 66.69 369 THR A N 1
ATOM 2887 C CA . THR A 1 369 ? 19.024 -2.792 -2.241 1.00 66.69 369 THR A CA 1
ATOM 2888 C C . THR A 1 369 ? 19.337 -4.181 -2.797 1.00 66.69 369 THR A C 1
ATOM 2890 O O . THR A 1 369 ? 18.404 -4.876 -3.196 1.00 66.69 369 THR A O 1
ATOM 2893 N N . PHE A 1 370 ? 20.602 -4.618 -2.798 1.00 72.69 370 PHE A N 1
ATOM 2894 C CA . PHE A 1 370 ? 20.976 -5.974 -3.206 1.00 72.69 370 PHE A CA 1
ATOM 2895 C C . PHE A 1 370 ? 20.583 -7.029 -2.166 1.00 72.69 370 PHE A C 1
ATOM 2897 O O . PHE A 1 370 ? 20.485 -8.208 -2.505 1.00 72.69 370 PHE A O 1
ATOM 2904 N N . LEU A 1 371 ? 20.355 -6.624 -0.913 1.00 63.78 371 LEU A N 1
ATOM 2905 C CA . LEU A 1 371 ? 19.836 -7.494 0.144 1.00 63.78 371 LEU A CA 1
ATOM 2906 C C . LEU A 1 371 ? 18.306 -7.589 0.073 1.00 63.78 371 LEU A C 1
ATOM 2908 O O . LEU A 1 371 ? 17.737 -8.657 0.296 1.00 63.78 371 LEU A O 1
ATOM 2912 N N . VAL A 1 372 ? 17.643 -6.483 -0.276 1.00 61.91 372 VAL A N 1
ATOM 2913 C CA . VAL A 1 372 ? 16.176 -6.379 -0.300 1.00 61.91 372 VAL A CA 1
ATOM 2914 C C . VAL A 1 372 ? 15.559 -6.898 -1.604 1.00 61.91 372 VAL A C 1
ATOM 2916 O O . VAL A 1 372 ? 14.491 -7.519 -1.589 1.00 61.91 372 VAL A O 1
ATOM 2919 N N . LEU A 1 373 ? 16.195 -6.654 -2.753 1.00 67.12 373 LEU A N 1
ATOM 2920 C CA . LEU A 1 373 ? 15.699 -7.098 -4.056 1.00 67.12 373 LEU A CA 1
ATOM 2921 C C . LEU A 1 373 ? 16.382 -8.391 -4.485 1.00 67.12 373 LEU A C 1
ATOM 2923 O O . LEU A 1 373 ? 17.583 -8.547 -4.335 1.00 67.12 373 LEU A O 1
ATOM 2927 N N . SER A 1 374 ? 15.636 -9.316 -5.090 1.00 75.25 374 SER A N 1
ATOM 2928 C CA . SER A 1 374 ? 16.264 -10.472 -5.731 1.00 75.25 374 SER A CA 1
ATOM 2929 C C . SER A 1 374 ? 17.019 -10.047 -7.004 1.00 75.25 374 SER A C 1
ATOM 2931 O O . SER A 1 374 ? 16.605 -9.075 -7.651 1.00 75.25 374 SER A O 1
ATOM 2933 N N . PRO A 1 375 ? 18.060 -10.793 -7.425 1.00 77.19 375 PRO A N 1
ATOM 2934 C CA . PRO A 1 375 ? 18.825 -10.510 -8.644 1.00 77.19 375 PRO A CA 1
ATOM 2935 C C . PRO A 1 375 ? 17.951 -10.257 -9.875 1.00 77.19 375 PRO A C 1
ATOM 2937 O O . PRO A 1 375 ? 18.046 -9.196 -10.490 1.00 77.19 375 PRO A O 1
ATOM 2940 N N . ASP A 1 376 ? 17.013 -11.167 -10.152 1.00 70.75 376 ASP A N 1
ATOM 2941 C CA . ASP A 1 376 ? 16.095 -11.067 -11.294 1.00 70.75 376 ASP A CA 1
ATOM 2942 C C . ASP A 1 376 ? 15.264 -9.779 -11.273 1.00 70.75 376 ASP A C 1
ATOM 2944 O O . ASP A 1 376 ? 14.997 -9.178 -12.317 1.00 70.75 376 ASP A O 1
ATOM 2948 N N . ARG A 1 377 ? 14.851 -9.331 -10.078 1.00 71.31 377 ARG A N 1
ATOM 2949 C CA . ARG A 1 377 ? 14.019 -8.133 -9.915 1.00 71.31 377 ARG A CA 1
ATOM 2950 C C . ARG A 1 377 ? 14.827 -6.885 -10.205 1.00 71.31 377 ARG A C 1
ATOM 2952 O O . ARG A 1 377 ? 14.391 -6.077 -11.018 1.00 71.31 377 ARG A O 1
ATOM 2959 N N . PHE A 1 378 ? 16.002 -6.757 -9.595 1.00 78.94 378 PHE A N 1
ATOM 2960 C CA . PHE A 1 378 ? 16.887 -5.621 -9.834 1.00 78.94 378 PHE A CA 1
ATOM 2961 C C . PHE A 1 378 ? 17.279 -5.522 -11.314 1.00 78.94 378 PHE A C 1
ATOM 2963 O O . PHE A 1 378 ? 17.133 -4.465 -11.925 1.00 78.94 378 PHE A O 1
ATOM 2970 N N . SER A 1 379 ? 17.674 -6.636 -11.935 1.00 78.56 379 SER A N 1
ATOM 2971 C CA . SER A 1 379 ? 18.033 -6.649 -13.357 1.00 78.56 379 SER A CA 1
ATOM 2972 C C . SER A 1 379 ? 16.849 -6.346 -14.274 1.00 78.56 379 SER A C 1
ATOM 2974 O O . SER A 1 379 ? 17.042 -5.719 -15.312 1.00 78.56 379 SER A O 1
ATOM 2976 N N . SER A 1 380 ? 15.626 -6.722 -13.893 1.00 74.50 380 SER A N 1
ATOM 2977 C CA . SER A 1 380 ? 14.414 -6.353 -14.637 1.00 74.50 380 SER A CA 1
ATOM 2978 C C . SER A 1 380 ? 14.109 -4.858 -14.540 1.00 74.50 380 SER A C 1
ATOM 2980 O O . SER A 1 380 ? 13.762 -4.250 -15.552 1.00 74.50 380 SER A O 1
ATOM 2982 N N . VAL A 1 381 ? 14.299 -4.249 -13.359 1.00 74.25 381 VAL A N 1
ATOM 2983 C CA . VAL A 1 381 ? 14.183 -2.790 -13.184 1.00 74.25 381 VAL A CA 1
ATOM 2984 C C . VAL A 1 381 ? 15.178 -2.073 -14.089 1.00 74.25 381 VAL A C 1
ATOM 2986 O O . VAL A 1 381 ? 14.798 -1.175 -14.841 1.00 74.25 381 VAL A O 1
ATOM 2989 N N . LEU A 1 382 ? 16.440 -2.511 -14.067 1.00 79.44 382 LEU A N 1
ATOM 2990 C CA . LEU A 1 382 ? 17.483 -1.938 -14.911 1.00 79.44 382 LEU A CA 1
ATOM 2991 C C . LEU A 1 382 ? 17.189 -2.135 -16.398 1.00 79.44 382 LEU A C 1
ATOM 2993 O O . LEU A 1 382 ? 17.279 -1.177 -17.160 1.00 79.44 382 LEU A O 1
ATOM 2997 N N . LYS A 1 383 ? 16.788 -3.341 -16.819 1.00 82.62 383 LYS A N 1
ATOM 2998 C CA . LYS A 1 383 ? 16.384 -3.619 -18.204 1.00 82.62 383 LYS A CA 1
ATOM 2999 C C . LYS A 1 383 ? 15.287 -2.671 -18.651 1.00 82.62 383 LYS A C 1
ATOM 3001 O O . LYS A 1 383 ? 15.411 -2.097 -19.724 1.00 82.62 383 LYS A O 1
ATOM 3006 N N . ARG A 1 384 ? 14.243 -2.470 -17.844 1.00 76.94 384 ARG A N 1
ATOM 3007 C CA . ARG A 1 384 ? 13.146 -1.590 -18.242 1.00 76.94 384 ARG A CA 1
ATOM 3008 C C . ARG A 1 384 ? 13.568 -0.124 -18.276 1.00 76.94 384 ARG A C 1
ATOM 3010 O O . ARG A 1 384 ? 13.229 0.562 -19.232 1.00 76.94 384 ARG A O 1
ATOM 3017 N N . GLY A 1 385 ? 14.362 0.332 -17.307 1.00 76.00 385 GLY A N 1
ATOM 3018 C CA . GLY A 1 385 ? 14.987 1.657 -17.362 1.00 76.00 385 GLY A CA 1
ATOM 3019 C C . GLY A 1 385 ? 15.788 1.851 -18.655 1.00 76.00 385 GLY A C 1
ATOM 3020 O O . GLY A 1 385 ? 15.640 2.865 -19.327 1.00 76.00 385 GLY A O 1
ATOM 3021 N N . LEU A 1 386 ? 16.555 0.839 -19.067 1.00 80.12 386 LEU A N 1
ATOM 3022 C CA . LEU A 1 386 ? 17.320 0.838 -20.319 1.00 80.12 386 LEU A CA 1
ATOM 3023 C C . LEU A 1 386 ? 16.448 0.781 -21.578 1.00 80.12 386 LEU A C 1
ATOM 3025 O O . LEU A 1 386 ? 16.743 1.458 -22.560 1.00 80.12 386 LEU A O 1
ATOM 3029 N N . GLU A 1 387 ? 15.369 0.005 -21.561 1.00 77.31 387 GLU A N 1
ATOM 3030 C CA . GLU A 1 387 ? 14.381 -0.009 -22.640 1.00 77.31 387 GLU A CA 1
ATOM 3031 C C . GLU A 1 387 ? 13.719 1.352 -22.791 1.00 77.31 387 GLU A C 1
ATOM 3033 O O . GLU A 1 387 ? 13.620 1.825 -23.912 1.00 77.31 387 GLU A O 1
ATOM 3038 N N . LEU A 1 388 ? 13.340 2.011 -21.692 1.00 70.38 388 LEU A N 1
ATOM 3039 C CA . LEU A 1 388 ? 12.770 3.359 -21.712 1.00 70.38 388 LEU A CA 1
ATOM 3040 C C . LEU A 1 388 ? 13.782 4.391 -22.208 1.00 70.38 388 LEU A C 1
ATOM 3042 O O . LEU A 1 388 ? 13.439 5.220 -23.049 1.00 70.38 388 LEU A O 1
ATOM 3046 N N . LEU A 1 389 ? 15.041 4.301 -21.759 1.00 71.12 389 LEU A N 1
ATOM 3047 C CA . LEU A 1 389 ? 16.127 5.111 -22.308 1.00 71.12 389 LEU A CA 1
ATOM 3048 C C . LEU A 1 389 ? 16.176 4.943 -23.829 1.00 71.12 389 LEU A C 1
ATOM 3050 O O . LEU A 1 389 ? 16.183 5.925 -24.561 1.00 71.12 389 LEU A O 1
ATOM 3054 N N . PHE A 1 390 ? 16.172 3.705 -24.319 1.00 71.06 390 PHE A N 1
ATOM 3055 C CA . PHE A 1 390 ? 16.246 3.433 -25.748 1.00 71.06 390 PHE A CA 1
ATOM 3056 C C . PHE A 1 390 ? 14.978 3.862 -26.503 1.00 71.06 390 PHE A C 1
ATOM 3058 O O . PHE A 1 390 ? 15.068 4.415 -27.603 1.00 71.06 390 PHE A O 1
ATOM 3065 N N . GLU A 1 391 ? 13.800 3.610 -25.934 1.00 69.38 391 GLU A N 1
ATOM 3066 C CA . GLU A 1 391 ? 12.496 3.880 -26.531 1.00 69.38 391 GLU A CA 1
ATOM 3067 C C . GLU A 1 391 ? 12.262 5.383 -26.685 1.00 69.38 391 GLU A C 1
ATOM 3069 O O . GLU A 1 391 ? 11.842 5.827 -27.759 1.00 69.38 391 GLU A O 1
ATOM 3074 N N . GLU A 1 392 ? 12.648 6.147 -25.664 1.00 70.81 392 GLU A N 1
ATOM 3075 C CA . GLU A 1 392 ? 12.267 7.539 -25.463 1.00 70.81 392 GLU A CA 1
ATOM 3076 C C . GLU A 1 392 ? 13.463 8.463 -25.193 1.00 70.81 392 GLU A C 1
ATOM 3078 O O . GLU A 1 392 ? 13.332 9.479 -24.517 1.00 70.81 392 GLU A O 1
ATOM 3083 N N . LEU A 1 393 ? 14.642 8.170 -25.751 1.00 66.19 393 LEU A N 1
ATOM 3084 C CA . LEU A 1 393 ? 15.880 8.918 -25.466 1.00 66.19 393 LEU A CA 1
ATOM 3085 C C . LEU A 1 393 ? 15.774 10.444 -25.697 1.00 66.19 393 LEU A C 1
ATOM 3087 O O . LEU A 1 393 ? 16.559 11.209 -25.147 1.00 66.19 393 LEU A O 1
ATOM 3091 N N . PHE A 1 394 ? 14.809 10.891 -26.508 1.00 63.53 394 PHE A N 1
ATOM 3092 C CA . PHE A 1 394 ? 14.507 12.307 -26.760 1.00 63.53 394 PHE A CA 1
ATOM 3093 C C . PHE A 1 394 ? 13.511 12.937 -25.770 1.00 63.53 394 PHE A C 1
ATOM 3095 O O . PHE A 1 394 ? 13.391 14.159 -25.742 1.00 63.53 394 PHE A O 1
ATOM 3102 N N . LEU A 1 395 ? 12.784 12.128 -24.998 1.00 68.31 395 LEU A N 1
ATOM 3103 C CA . LEU A 1 395 ? 11.793 12.553 -24.002 1.00 68.31 395 LEU A CA 1
ATOM 3104 C C . LEU A 1 395 ? 12.318 12.444 -22.566 1.00 68.31 395 LEU A C 1
ATOM 3106 O O . LEU A 1 395 ? 11.650 12.886 -21.630 1.00 68.31 395 LEU A O 1
ATOM 3110 N N . LEU A 1 396 ? 13.515 11.881 -22.376 1.00 73.00 396 LEU A N 1
ATOM 3111 C CA . LEU A 1 396 ? 14.167 11.863 -21.074 1.00 73.00 396 LEU A CA 1
ATOM 3112 C C . LEU A 1 396 ? 14.412 13.293 -20.602 1.00 73.00 396 LEU A C 1
ATOM 3114 O O . LEU A 1 396 ? 15.163 14.055 -21.210 1.00 73.00 396 LEU A O 1
ATOM 3118 N N . SER A 1 397 ? 13.773 13.640 -19.490 1.00 82.88 397 SER A N 1
ATOM 3119 C CA . SER A 1 397 ? 14.099 14.858 -18.769 1.00 82.88 397 SER A CA 1
ATOM 3120 C C . SER A 1 397 ? 15.462 14.714 -18.093 1.00 82.88 397 SER A C 1
ATOM 3122 O O . SER A 1 397 ? 15.903 13.604 -17.792 1.00 82.88 397 SER A O 1
ATOM 3124 N N . GLU A 1 398 ? 16.103 15.845 -17.809 1.00 87.12 398 GLU A N 1
ATOM 3125 C CA . GLU A 1 398 ? 17.322 15.906 -16.996 1.00 87.12 398 GLU A CA 1
ATOM 3126 C C . GLU A 1 398 ? 17.154 15.137 -15.679 1.00 87.12 398 GLU A C 1
ATOM 3128 O O . GLU A 1 398 ? 17.968 14.276 -15.367 1.00 87.12 398 GLU A O 1
ATOM 3133 N N . ARG A 1 399 ? 16.006 15.306 -15.011 1.00 82.38 399 ARG A N 1
ATOM 3134 C CA . ARG A 1 399 ? 15.645 14.584 -13.784 1.00 82.38 399 ARG A CA 1
ATOM 3135 C C . ARG A 1 399 ? 15.655 13.060 -13.940 1.00 82.38 399 ARG A C 1
ATOM 3137 O O . ARG A 1 399 ? 16.108 12.360 -13.045 1.00 82.38 399 ARG A O 1
ATOM 3144 N N . HIS A 1 400 ? 15.186 12.521 -15.069 1.00 81.75 400 HIS A N 1
ATOM 3145 C CA . HIS A 1 400 ? 15.231 11.069 -15.293 1.00 81.75 400 HIS A CA 1
ATOM 3146 C C . HIS A 1 400 ? 16.672 10.556 -15.409 1.00 81.75 400 HIS A C 1
ATOM 3148 O O . HIS A 1 400 ? 16.972 9.454 -14.946 1.00 81.75 400 HIS A O 1
ATOM 3154 N N . LEU A 1 401 ? 17.559 11.343 -16.026 1.00 87.31 401 LEU A N 1
ATOM 3155 C CA . LEU A 1 401 ? 18.982 11.017 -16.097 1.00 87.31 401 LEU A CA 1
ATOM 3156 C C . LEU A 1 401 ? 19.635 11.119 -14.715 1.00 87.31 401 LEU A C 1
ATOM 3158 O O . LEU A 1 401 ? 20.404 10.229 -14.370 1.00 87.31 401 LEU A O 1
ATOM 3162 N N . GLU A 1 402 ? 19.300 12.136 -13.917 1.00 88.25 402 GLU A N 1
ATOM 3163 C CA . GLU A 1 402 ? 19.761 12.268 -12.525 1.00 88.25 402 GLU A CA 1
ATOM 3164 C C . GLU A 1 402 ? 19.346 11.070 -11.668 1.00 88.25 402 GLU A C 1
ATOM 3166 O O . GLU A 1 402 ? 20.188 10.497 -10.979 1.00 88.25 402 GLU A O 1
ATOM 3171 N N . ASP A 1 403 ? 18.080 10.651 -11.752 1.00 81.38 403 ASP A N 1
ATOM 3172 C CA . ASP A 1 403 ? 17.554 9.480 -11.041 1.00 81.38 403 ASP A CA 1
ATOM 3173 C C . ASP A 1 403 ? 18.337 8.211 -11.410 1.00 81.38 403 ASP A C 1
ATOM 3175 O O . ASP A 1 403 ? 18.780 7.456 -10.545 1.00 81.38 403 ASP A O 1
ATOM 3179 N N . LEU A 1 404 ? 18.556 7.982 -12.709 1.00 84.81 404 LEU A N 1
ATOM 3180 C CA . LEU A 1 404 ? 19.322 6.833 -13.196 1.00 84.81 404 LEU A CA 1
ATOM 3181 C C . LEU A 1 404 ? 20.786 6.879 -12.757 1.00 84.81 404 LEU A C 1
ATOM 3183 O O . LEU A 1 404 ? 21.301 5.868 -12.287 1.00 84.81 404 LEU A O 1
ATOM 3187 N N . VAL A 1 405 ? 21.451 8.028 -12.892 1.00 90.25 405 VAL A N 1
ATOM 3188 C CA . VAL A 1 405 ? 22.836 8.211 -12.433 1.00 90.25 405 VAL A CA 1
ATOM 3189 C C . VAL A 1 405 ? 22.927 7.943 -10.936 1.00 90.25 405 VAL A C 1
ATOM 3191 O O . VAL A 1 405 ? 23.750 7.137 -10.522 1.00 90.25 405 VAL A O 1
ATOM 3194 N N . THR A 1 406 ? 22.016 8.508 -10.143 1.00 86.25 406 THR A N 1
ATOM 3195 C CA . THR A 1 406 ? 21.955 8.296 -8.691 1.00 86.25 406 THR A CA 1
ATOM 3196 C C . THR A 1 406 ? 21.816 6.815 -8.349 1.00 86.25 406 THR A C 1
ATOM 3198 O O . THR A 1 406 ? 22.557 6.313 -7.505 1.00 86.25 406 THR A O 1
ATOM 3201 N N . ILE A 1 407 ? 20.924 6.086 -9.031 1.00 83.94 407 ILE A N 1
ATOM 3202 C CA . ILE A 1 407 ? 20.797 4.635 -8.851 1.00 83.94 407 ILE A CA 1
ATOM 3203 C C . ILE A 1 407 ? 22.120 3.945 -9.196 1.00 83.94 407 ILE A C 1
ATOM 3205 O O . ILE A 1 407 ? 22.609 3.156 -8.398 1.00 83.94 407 ILE A O 1
ATOM 3209 N N . PHE A 1 408 ? 22.730 4.209 -10.348 1.00 88.12 408 PHE A N 1
ATOM 3210 C CA . PHE A 1 408 ? 23.958 3.509 -10.741 1.00 88.12 408 PHE A CA 1
ATOM 3211 C C . PHE A 1 408 ? 25.173 3.857 -9.866 1.00 88.12 408 PHE A C 1
ATOM 3213 O O . PHE A 1 408 ? 25.988 2.973 -9.602 1.00 88.12 408 PHE A O 1
ATOM 3220 N N . ASP A 1 409 ? 25.266 5.087 -9.367 1.00 87.69 409 ASP A N 1
ATOM 3221 C CA . ASP A 1 409 ? 26.332 5.537 -8.467 1.00 87.69 409 ASP A CA 1
ATOM 3222 C C . ASP A 1 409 ? 26.194 4.913 -7.072 1.00 87.69 409 ASP A C 1
ATOM 3224 O O . ASP A 1 409 ? 27.187 4.544 -6.446 1.00 87.69 409 ASP A O 1
ATOM 3228 N N . GLN A 1 410 ? 24.957 4.739 -6.599 1.00 85.50 410 GLN A N 1
ATOM 3229 C CA . GLN A 1 410 ? 24.652 4.018 -5.358 1.00 85.50 410 GLN A CA 1
ATOM 3230 C C . GLN A 1 410 ? 24.823 2.497 -5.504 1.00 85.50 410 GLN A C 1
ATOM 3232 O O . GLN A 1 410 ? 25.001 1.794 -4.512 1.00 85.50 410 GLN A O 1
ATOM 3237 N N . HIS A 1 411 ? 24.797 1.977 -6.733 1.00 86.88 411 HIS A N 1
ATOM 3238 C CA . HIS A 1 411 ? 24.871 0.547 -7.040 1.00 86.88 411 HIS A CA 1
ATOM 3239 C C . HIS A 1 411 ? 25.999 0.256 -8.039 1.00 86.88 411 HIS A C 1
ATOM 3241 O O . HIS A 1 411 ? 25.735 -0.225 -9.148 1.00 86.88 411 HIS A O 1
ATOM 3247 N N . PRO A 1 412 ? 27.269 0.538 -7.691 1.00 92.19 412 PRO A N 1
ATOM 3248 C CA . PRO A 1 412 ? 28.372 0.315 -8.609 1.00 92.19 412 PRO A CA 1
ATOM 3249 C C . PRO A 1 412 ? 28.568 -1.185 -8.833 1.00 92.19 412 PRO A C 1
ATOM 3251 O O . PRO A 1 412 ? 28.432 -1.995 -7.910 1.00 92.19 412 PRO A O 1
ATOM 3254 N N . SER A 1 413 ? 28.945 -1.564 -10.054 1.00 93.06 413 SER A N 1
ATOM 3255 C CA . SER A 1 413 ? 29.133 -2.971 -10.430 1.00 93.06 413 SER A CA 1
ATOM 3256 C C . SER A 1 413 ? 30.202 -3.687 -9.599 1.00 93.06 413 SER A C 1
ATOM 3258 O O . SER A 1 413 ? 30.130 -4.899 -9.424 1.00 93.06 413 SER A O 1
ATOM 3260 N N . THR A 1 414 ? 31.154 -2.943 -9.030 1.00 92.19 414 THR A N 1
ATOM 3261 C CA . THR A 1 414 ? 32.192 -3.445 -8.116 1.00 92.19 414 THR A CA 1
ATOM 3262 C C . THR A 1 414 ? 31.641 -3.944 -6.780 1.00 92.19 414 THR A C 1
ATOM 3264 O O . THR A 1 414 ? 32.279 -4.773 -6.138 1.00 92.19 414 THR A O 1
ATOM 3267 N N . SER A 1 415 ? 30.466 -3.459 -6.370 1.00 89.44 415 SER A N 1
ATOM 3268 C CA . SER A 1 415 ? 29.767 -3.877 -5.146 1.00 89.44 415 SER A CA 1
ATOM 3269 C C . SER A 1 415 ? 28.658 -4.902 -5.401 1.00 89.44 415 SER A C 1
ATOM 3271 O O . SER A 1 415 ? 28.094 -5.456 -4.459 1.00 89.44 415 SER A O 1
ATOM 3273 N N . ALA A 1 416 ? 28.319 -5.152 -6.670 1.00 89.31 416 ALA A N 1
ATOM 3274 C CA . ALA A 1 416 ? 27.226 -6.036 -7.039 1.00 89.31 416 ALA A CA 1
ATOM 3275 C C . ALA A 1 416 ? 27.616 -7.510 -6.813 1.00 89.31 416 ALA A C 1
ATOM 3277 O O . ALA A 1 416 ? 28.613 -7.974 -7.376 1.00 89.31 416 ALA A O 1
ATOM 3278 N N . PRO A 1 417 ? 26.827 -8.296 -6.053 1.00 90.69 417 PRO A N 1
ATOM 3279 C CA . PRO A 1 417 ? 27.085 -9.724 -5.904 1.00 90.69 417 PRO A CA 1
ATOM 3280 C C . PRO A 1 417 ? 27.029 -10.449 -7.256 1.00 90.69 417 PRO A C 1
ATOM 3282 O O . PRO A 1 417 ? 26.230 -10.097 -8.125 1.00 90.69 417 PRO A O 1
ATOM 3285 N N . GLY A 1 418 ? 27.808 -11.524 -7.421 1.00 92.19 418 GLY A N 1
ATOM 3286 C CA . GLY A 1 418 ? 27.926 -12.239 -8.704 1.00 92.19 418 GLY A CA 1
ATOM 3287 C C . GLY A 1 418 ? 26.587 -12.667 -9.323 1.00 92.19 418 GLY A C 1
ATOM 3288 O O . GLY A 1 418 ? 26.409 -12.578 -10.532 1.00 92.19 418 GLY A O 1
ATOM 3289 N N . GLN A 1 419 ? 25.601 -13.037 -8.501 1.00 88.44 419 GLN A N 1
ATOM 3290 C CA . GLN A 1 419 ? 24.244 -13.364 -8.958 1.00 88.44 419 GLN A CA 1
ATOM 3291 C C . GLN A 1 419 ? 23.519 -12.190 -9.645 1.00 88.44 419 GLN A C 1
ATOM 3293 O O . GLN A 1 419 ? 22.786 -12.411 -10.606 1.00 88.44 419 GLN A O 1
ATOM 3298 N N . PHE A 1 420 ? 23.749 -10.945 -9.213 1.00 89.00 420 PHE A N 1
ATOM 3299 C CA . PHE A 1 420 ? 23.195 -9.751 -9.864 1.00 89.00 420 PHE A CA 1
ATOM 3300 C C . PHE A 1 420 ? 23.885 -9.465 -11.190 1.00 89.00 420 PHE A C 1
ATOM 3302 O O . PHE A 1 420 ? 23.222 -9.055 -12.138 1.00 89.00 420 PHE A O 1
ATOM 3309 N N . LEU A 1 421 ? 25.194 -9.710 -11.278 1.00 93.31 421 LEU A N 1
ATOM 3310 C CA . LEU A 1 421 ? 25.947 -9.571 -12.524 1.00 93.31 421 LEU A CA 1
ATOM 3311 C C . LEU A 1 421 ? 25.488 -10.602 -13.566 1.00 93.31 421 LEU A C 1
ATOM 3313 O O . LEU A 1 421 ? 25.253 -10.237 -14.718 1.00 93.31 421 LEU A O 1
ATOM 3317 N N . THR A 1 422 ? 25.281 -11.858 -13.157 1.00 90.75 422 THR A N 1
ATOM 3318 C CA . THR A 1 422 ? 24.704 -12.908 -14.015 1.00 90.75 422 THR A CA 1
ATOM 3319 C C . THR A 1 422 ? 23.289 -12.544 -14.454 1.00 90.75 422 THR A C 1
ATOM 3321 O O . THR A 1 422 ? 23.002 -12.523 -15.646 1.00 90.75 422 THR A O 1
ATOM 3324 N N . SER A 1 423 ? 22.428 -12.149 -13.516 1.00 86.69 423 SER A N 1
ATOM 3325 C CA . SER A 1 423 ? 21.066 -11.721 -13.840 1.00 86.69 423 SER A CA 1
ATOM 3326 C C . SER A 1 423 ? 21.052 -10.495 -14.764 1.00 86.69 423 SER A C 1
ATOM 3328 O O . SER A 1 423 ? 20.283 -10.445 -15.718 1.00 86.69 423 SER A O 1
ATOM 3330 N N . PHE A 1 424 ? 21.946 -9.518 -14.568 1.00 89.88 424 PHE A N 1
ATOM 3331 C CA . PHE A 1 424 ? 22.085 -8.374 -15.474 1.00 89.88 424 PHE A CA 1
ATOM 3332 C C . PHE A 1 424 ? 22.456 -8.834 -16.886 1.00 89.88 424 PHE A C 1
ATOM 3334 O O . PHE A 1 424 ? 21.823 -8.408 -17.852 1.00 89.88 424 PHE A O 1
ATOM 3341 N N . LYS A 1 425 ? 23.433 -9.741 -17.007 1.00 91.25 425 LYS A N 1
ATOM 3342 C CA . LYS A 1 425 ? 23.841 -10.337 -18.285 1.00 91.25 425 LYS A CA 1
ATOM 3343 C C . LYS A 1 425 ? 22.670 -11.007 -18.999 1.00 91.25 425 LYS A C 1
ATOM 3345 O O . LYS A 1 425 ? 22.503 -10.791 -20.198 1.00 91.25 425 LYS A O 1
ATOM 3350 N N . ASP A 1 426 ? 21.883 -11.791 -18.272 1.00 85.06 426 ASP A N 1
ATOM 3351 C CA . ASP A 1 426 ? 20.811 -12.612 -18.834 1.00 85.06 426 ASP A CA 1
ATOM 3352 C C . ASP A 1 426 ? 19.573 -11.779 -19.187 1.00 85.06 426 ASP A C 1
ATOM 3354 O O . ASP A 1 426 ? 18.958 -11.975 -20.235 1.00 85.06 426 ASP A O 1
ATOM 3358 N N . VAL A 1 427 ? 19.224 -10.817 -18.329 1.00 82.94 427 VAL A N 1
ATOM 3359 C CA . VAL A 1 427 ? 17.998 -10.020 -18.441 1.00 82.94 427 VAL A CA 1
ATOM 3360 C C . VAL A 1 427 ? 18.197 -8.823 -19.371 1.00 82.94 427 VAL A C 1
ATOM 3362 O O . VAL A 1 427 ? 17.398 -8.621 -20.286 1.00 82.94 427 VAL A O 1
ATOM 3365 N N . VAL A 1 428 ? 19.260 -8.032 -19.181 1.00 86.50 428 VAL A N 1
ATOM 3366 C CA . VAL A 1 428 ? 19.557 -6.894 -20.070 1.00 86.50 428 VAL A CA 1
ATOM 3367 C C . VAL A 1 428 ? 20.064 -7.411 -21.412 1.00 86.50 428 VAL A C 1
ATOM 3369 O O . VAL A 1 428 ? 19.618 -6.959 -22.465 1.00 86.50 428 VAL A O 1
ATOM 3372 N N . GLY A 1 429 ? 20.960 -8.395 -21.397 1.00 86.44 429 GLY A N 1
ATOM 3373 C CA . GLY A 1 429 ? 21.516 -8.961 -22.617 1.00 86.44 429 GLY A CA 1
ATOM 3374 C C . GLY A 1 429 ? 22.491 -8.028 -23.340 1.00 86.44 429 GLY A C 1
ATOM 3375 O O . GLY A 1 429 ? 22.528 -6.808 -23.169 1.00 86.44 429 GLY A O 1
ATOM 3376 N N . LEU A 1 430 ? 23.292 -8.629 -24.218 1.00 84.94 430 LEU A N 1
ATOM 3377 C CA . LEU A 1 430 ? 24.357 -7.951 -24.963 1.00 84.94 430 LEU A CA 1
ATOM 3378 C C . LEU A 1 430 ? 23.841 -6.805 -25.849 1.00 84.94 430 LEU A C 1
ATOM 3380 O O . LEU A 1 430 ? 24.469 -5.748 -25.955 1.00 84.94 430 LEU A O 1
ATOM 3384 N N . ARG A 1 431 ? 22.689 -7.009 -26.496 1.00 82.19 431 ARG A N 1
ATOM 3385 C CA . ARG A 1 431 ? 22.134 -6.059 -27.465 1.00 82.19 431 ARG A CA 1
ATOM 3386 C C . ARG A 1 431 ? 21.601 -4.797 -26.794 1.00 82.19 431 ARG A C 1
ATOM 3388 O O . ARG A 1 431 ? 22.013 -3.705 -27.168 1.00 82.19 431 ARG A O 1
ATOM 3395 N N . LEU A 1 432 ? 20.704 -4.932 -25.816 1.00 84.50 432 LEU A N 1
ATOM 3396 C CA . LEU A 1 432 ? 20.109 -3.771 -25.148 1.00 84.50 432 LEU A CA 1
ATOM 3397 C C . LEU A 1 432 ? 21.183 -2.948 -24.436 1.00 84.50 432 LEU A C 1
ATOM 3399 O O . LEU A 1 432 ? 21.187 -1.725 -24.555 1.00 84.50 432 LEU A O 1
ATOM 3403 N N . TRP A 1 433 ? 22.129 -3.613 -23.767 1.00 89.69 433 TRP A N 1
ATOM 3404 C CA . TRP A 1 433 ? 23.249 -2.940 -23.119 1.00 89.69 433 TRP A CA 1
ATOM 3405 C C . TRP A 1 433 ? 24.100 -2.135 -24.115 1.00 89.69 433 TRP A C 1
ATOM 3407 O O . TRP A 1 433 ? 24.270 -0.928 -23.939 1.00 89.69 433 TRP A O 1
ATOM 3417 N N . SER A 1 434 ? 24.589 -2.764 -25.192 1.00 86.06 434 SER A N 1
ATOM 3418 C CA . SER A 1 434 ? 25.449 -2.084 -26.176 1.00 86.06 434 SER A CA 1
ATOM 3419 C C . SER A 1 434 ? 24.743 -0.917 -26.875 1.00 86.06 434 SER A C 1
ATOM 3421 O O . SER A 1 434 ? 25.337 0.154 -27.037 1.00 86.06 434 SER A O 1
ATOM 3423 N N . LEU A 1 435 ? 23.463 -1.082 -27.227 1.00 83.75 435 LEU A N 1
ATOM 3424 C CA . LEU A 1 435 ? 22.648 -0.015 -27.810 1.00 83.75 435 LEU A CA 1
ATOM 3425 C C . LEU A 1 435 ? 22.423 1.143 -26.831 1.00 83.75 435 LEU A C 1
ATOM 3427 O O . LEU A 1 435 ? 22.544 2.301 -27.231 1.00 83.75 435 LEU A O 1
ATOM 3431 N N . SER A 1 436 ? 22.150 0.848 -25.557 1.00 87.75 436 SER A N 1
ATOM 3432 C CA . SER A 1 436 ? 21.934 1.870 -24.524 1.00 87.75 436 SER A CA 1
ATOM 3433 C C . SER A 1 436 ? 23.197 2.697 -24.279 1.00 87.75 436 SER A C 1
ATOM 3435 O O . SER A 1 436 ? 23.143 3.927 -24.290 1.00 87.75 436 SER A O 1
ATOM 3437 N N . VAL A 1 437 ? 24.359 2.042 -24.156 1.00 90.44 437 VAL A N 1
ATOM 3438 C CA . VAL A 1 437 ? 25.656 2.724 -23.993 1.00 90.44 437 VAL A CA 1
ATOM 3439 C C . VAL A 1 437 ? 25.968 3.609 -25.204 1.00 90.44 437 VAL A C 1
ATOM 3441 O O . VAL A 1 437 ? 26.380 4.759 -25.043 1.00 90.44 437 VAL A O 1
ATOM 3444 N N . ALA A 1 438 ? 25.754 3.107 -26.425 1.00 86.12 438 ALA A N 1
ATOM 3445 C CA . ALA A 1 438 ? 25.983 3.885 -27.641 1.00 86.12 438 ALA A CA 1
ATOM 3446 C C . ALA A 1 438 ? 25.055 5.108 -27.730 1.00 86.12 438 ALA A C 1
ATOM 3448 O O . ALA A 1 438 ? 25.508 6.204 -28.073 1.00 86.12 438 ALA A O 1
ATOM 3449 N N . ALA A 1 439 ? 23.774 4.941 -27.391 1.00 85.06 439 ALA A N 1
ATOM 3450 C CA . ALA A 1 439 ? 22.794 6.018 -27.438 1.00 85.06 439 ALA A CA 1
ATOM 3451 C C . ALA A 1 439 ? 23.099 7.122 -26.410 1.00 85.06 439 ALA A C 1
ATOM 3453 O O . ALA A 1 439 ? 23.107 8.300 -26.773 1.00 85.06 439 ALA A O 1
ATOM 3454 N N . LEU A 1 440 ? 23.448 6.753 -25.173 1.00 90.06 440 LEU A N 1
ATOM 3455 C CA . LEU A 1 440 ? 23.838 7.703 -24.127 1.00 90.06 440 LEU A CA 1
ATOM 3456 C C . LEU A 1 440 ? 25.131 8.456 -24.470 1.00 90.06 440 LEU A C 1
ATOM 3458 O O . LEU A 1 440 ? 25.185 9.674 -24.318 1.00 90.06 440 LEU A O 1
ATOM 3462 N N . ARG A 1 441 ? 26.146 7.781 -25.031 1.00 92.25 441 ARG A N 1
ATOM 3463 C CA . ARG A 1 441 ? 27.363 8.453 -25.536 1.00 92.25 441 ARG A CA 1
ATOM 3464 C C . ARG A 1 441 ? 27.050 9.429 -26.670 1.00 92.25 441 ARG A C 1
ATOM 3466 O O . ARG A 1 441 ? 27.606 10.526 -26.721 1.00 92.25 441 ARG A O 1
ATOM 3473 N N . GLY A 1 442 ? 26.143 9.047 -27.570 1.00 86.69 442 GLY A N 1
ATOM 3474 C CA . GLY A 1 442 ? 25.661 9.921 -28.636 1.00 86.69 442 GLY A CA 1
ATOM 3475 C C . GLY A 1 442 ? 24.945 11.163 -28.099 1.00 86.69 442 GLY A C 1
ATOM 3476 O O . GLY A 1 442 ? 25.153 12.259 -28.622 1.00 86.69 442 GLY A O 1
ATOM 3477 N N . LEU A 1 443 ? 24.136 11.009 -27.047 1.00 87.75 443 LEU A N 1
ATOM 3478 C CA . LEU A 1 443 ? 23.475 12.117 -26.353 1.00 87.75 443 LEU A CA 1
ATOM 3479 C C . LEU A 1 443 ? 24.495 13.032 -25.661 1.00 87.75 443 LEU A C 1
ATOM 3481 O O . LEU A 1 443 ? 24.485 14.238 -25.906 1.00 87.75 443 LEU A O 1
ATOM 3485 N N . ALA A 1 444 ? 25.430 12.455 -24.901 1.00 94.25 444 ALA A N 1
ATOM 3486 C CA . ALA A 1 444 ? 26.503 13.176 -24.218 1.00 94.25 444 ALA A CA 1
ATOM 3487 C C . ALA A 1 444 ? 27.355 14.009 -25.188 1.00 94.25 444 ALA A C 1
ATOM 3489 O O . ALA A 1 444 ? 27.651 15.174 -24.931 1.00 94.25 444 ALA A O 1
ATOM 3490 N N . SER A 1 445 ? 27.697 13.445 -26.352 1.00 91.75 445 SER A N 1
ATOM 3491 C CA . SER A 1 445 ? 28.453 14.156 -27.387 1.00 91.75 445 SER A CA 1
ATOM 3492 C C . SER A 1 445 ? 27.659 15.307 -28.010 1.00 91.75 445 SER A C 1
ATOM 3494 O O . SER A 1 445 ? 28.208 16.396 -28.187 1.00 91.75 445 SER A O 1
ATOM 3496 N N . LYS A 1 446 ? 26.373 15.094 -28.318 1.00 89.38 446 LYS A N 1
ATOM 3497 C CA . LYS A 1 446 ? 25.502 16.132 -28.898 1.00 89.38 446 LYS A CA 1
ATOM 3498 C C . LYS A 1 446 ? 25.219 17.273 -27.928 1.00 89.38 446 LYS A C 1
ATOM 3500 O O . LYS A 1 446 ? 25.014 18.396 -28.374 1.00 89.38 446 LYS A O 1
ATOM 3505 N N . GLN A 1 447 ? 25.198 16.989 -26.629 1.00 93.44 447 GLN A N 1
ATOM 3506 C CA . GLN A 1 447 ? 24.837 17.945 -25.588 1.00 93.44 447 GLN A CA 1
ATOM 3507 C C . GLN A 1 447 ? 26.002 18.255 -24.634 1.00 93.44 447 GLN A C 1
ATOM 3509 O O . GLN A 1 447 ? 25.782 18.497 -23.448 1.00 93.44 447 GLN A O 1
ATOM 3514 N N . LYS A 1 448 ? 27.238 18.267 -25.153 1.00 94.94 448 LYS A N 1
ATOM 3515 C CA . LYS A 1 448 ? 28.496 18.324 -24.381 1.00 94.94 448 LYS A CA 1
ATOM 3516 C C . LYS A 1 448 ? 28.571 19.436 -23.324 1.00 94.94 448 LYS A C 1
ATOM 3518 O O . LYS A 1 448 ? 29.264 19.271 -22.329 1.00 94.94 448 LYS A O 1
ATOM 3523 N N . THR A 1 449 ? 27.904 20.567 -23.546 1.00 95.56 449 THR A N 1
ATOM 3524 C CA . THR A 1 449 ? 27.921 21.731 -22.642 1.00 95.56 449 THR A CA 1
ATOM 3525 C C . THR A 1 449 ? 26.719 21.806 -21.699 1.00 95.56 449 THR A C 1
ATOM 3527 O O . THR A 1 449 ? 26.645 22.736 -20.904 1.00 95.56 449 THR A O 1
ATOM 3530 N N . SER A 1 450 ? 25.764 20.877 -21.792 1.00 94.88 450 SER A N 1
ATOM 3531 C CA . SER A 1 450 ? 24.565 20.864 -20.944 1.00 94.88 450 SER A CA 1
ATOM 3532 C C . SER A 1 450 ? 24.712 19.900 -19.757 1.00 94.88 450 SER A C 1
ATOM 3534 O O . SER A 1 450 ? 25.438 18.906 -19.878 1.00 94.88 450 SER A O 1
ATOM 3536 N N . PRO A 1 451 ? 23.968 20.117 -18.657 1.00 94.69 451 PRO A N 1
ATOM 3537 C CA . PRO A 1 451 ? 23.888 19.160 -17.552 1.00 94.69 451 PRO A CA 1
ATOM 3538 C C . PRO A 1 451 ? 23.438 17.762 -18.003 1.00 94.69 451 PRO A C 1
ATOM 3540 O O . PRO A 1 451 ? 24.073 16.765 -17.667 1.00 94.69 451 PRO A O 1
ATOM 3543 N N . ALA A 1 452 ? 22.418 17.684 -18.866 1.00 91.69 452 ALA A N 1
ATOM 3544 C CA . ALA A 1 452 ? 21.922 16.424 -19.421 1.00 91.69 452 ALA A CA 1
ATOM 3545 C C . ALA A 1 452 ? 23.003 15.645 -20.196 1.00 91.69 452 ALA A C 1
ATOM 3547 O O . ALA A 1 452 ? 23.078 14.420 -20.101 1.00 91.69 452 ALA A O 1
ATOM 3548 N N . GLY A 1 453 ? 23.886 16.341 -20.919 1.00 93.56 453 GLY A N 1
ATOM 3549 C CA . GLY A 1 453 ? 25.019 15.716 -21.601 1.00 93.56 453 GLY A CA 1
ATOM 3550 C C . GLY A 1 453 ? 26.060 15.139 -20.640 1.00 93.56 453 GLY A C 1
ATOM 3551 O O . GLY A 1 453 ? 26.570 14.044 -20.885 1.00 93.56 453 GLY A O 1
ATOM 3552 N N . ALA A 1 454 ? 26.340 15.833 -19.532 1.00 95.50 454 ALA A N 1
ATOM 3553 C CA . ALA A 1 454 ? 27.226 15.332 -18.481 1.00 95.50 454 ALA A CA 1
ATOM 3554 C C . ALA A 1 454 ? 26.631 14.097 -17.781 1.00 95.50 454 ALA A C 1
ATOM 3556 O O . ALA A 1 454 ? 27.315 13.079 -17.652 1.00 95.50 454 ALA A O 1
ATOM 3557 N N . LEU A 1 455 ? 25.342 14.144 -17.424 1.00 94.44 455 LEU A N 1
ATOM 3558 C CA . LEU A 1 455 ? 24.617 13.022 -16.815 1.00 94.44 455 LEU A CA 1
ATOM 3559 C C . LEU A 1 455 ? 24.561 11.803 -17.741 1.00 94.44 455 LEU A C 1
ATOM 3561 O O . LEU A 1 455 ? 24.859 10.689 -17.315 1.00 94.44 455 LEU A O 1
ATOM 3565 N N . ALA A 1 456 ? 24.256 12.005 -19.027 1.00 93.00 456 ALA A N 1
ATOM 3566 C CA . ALA A 1 456 ? 24.269 10.932 -20.020 1.00 93.00 456 ALA A CA 1
ATOM 3567 C C . ALA A 1 456 ? 25.662 10.299 -20.166 1.00 93.00 456 ALA A C 1
ATOM 3569 O O . ALA A 1 456 ? 25.774 9.085 -20.341 1.00 93.00 456 ALA A O 1
ATOM 3570 N N . GLY A 1 457 ? 26.723 11.109 -20.072 1.00 95.00 457 GLY A N 1
ATOM 3571 C CA . GLY A 1 457 ? 28.106 10.636 -20.061 1.00 95.00 457 GLY A CA 1
ATOM 3572 C C . GLY A 1 457 ? 28.415 9.759 -18.846 1.00 95.00 457 GLY A C 1
ATOM 3573 O O . GLY A 1 457 ? 28.952 8.665 -19.022 1.00 95.00 457 GLY A O 1
ATOM 3574 N N . SER A 1 458 ? 28.019 10.205 -17.649 1.00 95.62 458 SER A N 1
ATOM 3575 C CA . SER A 1 458 ? 28.176 9.436 -16.406 1.00 95.62 458 SER A CA 1
ATOM 3576 C C . SER A 1 458 ? 27.419 8.108 -16.477 1.00 95.62 458 SER A C 1
ATOM 3578 O O . SER A 1 458 ? 28.009 7.038 -16.339 1.00 95.62 458 SER A O 1
ATOM 3580 N N . LEU A 1 459 ? 26.135 8.151 -16.845 1.00 93.62 459 LEU A N 1
ATOM 3581 C CA . LEU A 1 459 ? 25.299 6.957 -16.958 1.00 93.62 459 LEU A CA 1
ATOM 3582 C C . LEU A 1 459 ? 25.840 5.956 -17.988 1.00 93.62 459 LEU A C 1
ATOM 3584 O O . LEU A 1 459 ? 25.816 4.747 -17.756 1.00 93.62 459 LEU A O 1
ATOM 3588 N N . ALA A 1 460 ? 26.355 6.444 -19.123 1.00 93.94 460 ALA A N 1
ATOM 3589 C CA . ALA A 1 460 ? 26.987 5.590 -20.124 1.00 93.94 460 ALA A CA 1
ATOM 3590 C C . ALA A 1 460 ? 28.221 4.866 -19.575 1.00 93.94 460 ALA A C 1
ATOM 3592 O O . ALA A 1 460 ? 28.464 3.718 -19.956 1.00 93.94 460 ALA A O 1
ATOM 3593 N N . GLN A 1 461 ? 29.000 5.531 -18.718 1.00 95.50 461 GLN A N 1
ATOM 3594 C CA . GLN A 1 461 ? 30.167 4.942 -18.072 1.00 95.50 461 GLN A CA 1
ATOM 3595 C C . GLN A 1 461 ? 29.745 3.878 -17.054 1.00 95.50 461 GLN A C 1
ATOM 3597 O O . GLN A 1 461 ? 30.197 2.740 -17.158 1.00 95.50 461 GLN A O 1
ATOM 3602 N N . SER A 1 462 ? 28.793 4.181 -16.170 1.00 94.50 462 SER A N 1
ATOM 3603 C CA . SER A 1 462 ? 28.321 3.212 -15.173 1.00 94.50 462 SER A CA 1
ATOM 3604 C C . SER A 1 462 ? 27.706 1.967 -15.823 1.00 94.50 462 SER A C 1
ATOM 3606 O O . SER A 1 462 ? 28.011 0.838 -15.436 1.00 94.50 462 SER A O 1
ATOM 3608 N N . LEU A 1 463 ? 26.907 2.137 -16.884 1.00 92.94 463 LEU A N 1
ATOM 3609 C CA . LEU A 1 463 ? 26.374 1.011 -17.659 1.00 92.94 463 LEU A CA 1
ATOM 3610 C C . LEU A 1 463 ? 27.468 0.204 -18.351 1.00 92.94 463 LEU A C 1
ATOM 3612 O O . LEU A 1 463 ? 27.384 -1.023 -18.427 1.00 92.94 463 LEU A O 1
ATOM 3616 N N . HIS A 1 464 ? 28.486 0.874 -18.883 1.00 93.56 464 HIS A N 1
ATOM 3617 C CA . HIS A 1 464 ? 29.634 0.206 -19.475 1.00 93.56 464 HIS A CA 1
ATOM 3618 C C . HIS A 1 464 ? 30.354 -0.667 -18.435 1.00 93.56 464 HIS A C 1
ATOM 3620 O O . HIS A 1 464 ? 30.636 -1.832 -18.720 1.00 93.56 464 HIS A O 1
ATOM 3626 N N . ASP A 1 465 ? 30.553 -0.161 -17.219 1.00 94.69 465 ASP A N 1
ATOM 3627 C CA . ASP A 1 465 ? 31.232 -0.879 -16.136 1.00 94.69 465 ASP A CA 1
ATOM 3628 C C . ASP A 1 465 ? 30.415 -2.074 -15.622 1.00 94.69 465 ASP A C 1
ATOM 3630 O O . ASP A 1 465 ? 30.973 -3.142 -15.359 1.00 94.69 465 ASP A O 1
ATOM 3634 N N . TRP A 1 466 ? 29.084 -1.955 -15.566 1.00 94.06 466 TRP A N 1
ATOM 3635 C CA . TRP A 1 466 ? 28.176 -3.087 -15.329 1.00 94.06 466 TRP A CA 1
ATOM 3636 C C . TRP A 1 466 ? 28.268 -4.157 -16.422 1.00 94.06 466 TRP A C 1
ATOM 3638 O O . TRP A 1 466 ? 28.299 -5.357 -16.135 1.00 94.06 466 TRP A O 1
ATOM 3648 N N . GLY A 1 467 ? 28.364 -3.743 -17.685 1.00 93.94 467 GLY A N 1
ATOM 3649 C CA . GLY A 1 467 ? 28.570 -4.656 -18.805 1.00 93.94 467 GLY A CA 1
ATOM 3650 C C . GLY A 1 467 ? 29.899 -5.408 -18.733 1.00 93.94 467 GLY A C 1
ATOM 3651 O O . GLY A 1 467 ? 29.944 -6.611 -18.983 1.00 93.94 467 GLY A O 1
ATOM 3652 N N . HIS A 1 468 ? 30.988 -4.743 -18.346 1.00 93.69 468 HIS A N 1
ATOM 3653 C CA . HIS A 1 468 ? 32.279 -5.415 -18.151 1.00 93.69 468 HIS A CA 1
ATOM 3654 C C . HIS A 1 468 ? 32.253 -6.383 -16.973 1.00 93.69 468 HIS A C 1
ATOM 3656 O O . HIS A 1 468 ? 32.624 -7.543 -17.149 1.00 93.69 468 HIS A O 1
ATOM 3662 N N . ALA A 1 469 ? 31.745 -5.952 -15.816 1.00 94.88 469 ALA A N 1
ATOM 3663 C CA . ALA A 1 469 ? 31.653 -6.796 -14.624 1.00 94.88 469 ALA A CA 1
ATOM 3664 C C . ALA A 1 469 ? 30.773 -8.042 -14.843 1.00 94.88 469 ALA A C 1
ATOM 3666 O O . ALA A 1 469 ? 31.087 -9.121 -14.349 1.00 94.88 469 ALA A O 1
ATOM 3667 N N . SER A 1 470 ? 29.706 -7.925 -15.640 1.00 93.75 470 SER A N 1
ATOM 3668 C CA . SER A 1 470 ? 28.835 -9.049 -16.024 1.00 93.75 470 SER A CA 1
ATOM 3669 C C . SER A 1 470 ? 29.391 -9.930 -17.156 1.00 93.75 470 SER A C 1
ATOM 3671 O O . SER A 1 470 ? 28.770 -10.921 -17.549 1.00 93.75 470 SER A O 1
ATOM 3673 N N . GLY A 1 471 ? 30.564 -9.595 -17.705 1.00 92.75 471 GLY A N 1
ATOM 3674 C CA . GLY A 1 471 ? 31.202 -10.329 -18.800 1.00 92.75 471 GLY A CA 1
ATOM 3675 C C . GLY A 1 471 ? 30.633 -10.031 -20.194 1.00 92.75 471 GLY A C 1
ATOM 3676 O O . GLY A 1 471 ? 31.033 -10.679 -21.162 1.00 92.75 471 GLY A O 1
ATOM 3677 N N . LEU A 1 472 ? 29.735 -9.050 -20.338 1.00 88.81 472 LEU A N 1
ATOM 3678 C CA . LEU A 1 472 ? 29.297 -8.544 -21.646 1.00 88.81 472 LEU A CA 1
ATOM 3679 C C . LEU A 1 472 ? 30.412 -7.759 -22.361 1.00 88.81 472 LEU A C 1
ATOM 3681 O O . LEU A 1 472 ? 30.479 -7.765 -23.588 1.00 88.81 472 LEU A O 1
ATOM 3685 N N . GLY A 1 473 ? 31.323 -7.133 -21.611 1.00 85.25 473 GLY A N 1
ATOM 3686 C CA . GLY A 1 473 ? 32.458 -6.380 -22.155 1.00 85.25 473 GLY A CA 1
ATOM 3687 C C . GLY A 1 473 ? 33.414 -7.205 -23.021 1.00 85.25 473 GLY A C 1
ATOM 3688 O O . GLY A 1 473 ? 33.795 -6.771 -24.110 1.00 85.25 473 GLY A O 1
ATOM 3689 N N . ALA A 1 474 ? 33.726 -8.434 -22.597 1.00 83.50 474 ALA A N 1
ATOM 3690 C CA . ALA A 1 474 ? 34.557 -9.361 -23.367 1.00 83.50 474 ALA A CA 1
ATOM 3691 C C . ALA A 1 474 ? 33.920 -9.732 -24.721 1.00 83.50 474 ALA A C 1
ATOM 3693 O O . ALA A 1 474 ? 34.628 -9.892 -25.712 1.00 83.50 474 ALA A O 1
ATOM 3694 N N . LEU A 1 475 ? 32.583 -9.788 -24.787 1.00 73.88 475 LEU A N 1
ATOM 3695 C CA . LEU A 1 475 ? 31.843 -10.056 -26.026 1.00 73.88 475 LEU A CA 1
ATOM 3696 C C . LEU A 1 475 ? 31.892 -8.872 -27.007 1.00 73.88 475 LEU A C 1
ATOM 3698 O O . LEU A 1 475 ? 31.785 -9.075 -28.211 1.00 73.88 475 LEU A O 1
ATOM 3702 N N . VAL A 1 476 ? 32.069 -7.640 -26.516 1.00 71.25 476 VAL A N 1
ATOM 3703 C CA . VAL A 1 476 ? 32.172 -6.430 -27.360 1.00 71.25 476 VAL A CA 1
ATOM 3704 C C . VAL A 1 476 ? 33.589 -6.196 -27.866 1.00 71.25 476 VAL A C 1
ATOM 3706 O O . VAL A 1 476 ? 33.753 -5.668 -28.966 1.00 71.25 476 VAL A O 1
ATOM 3709 N N . ALA A 1 477 ? 34.611 -6.614 -27.111 1.00 75.06 477 ALA A N 1
ATOM 3710 C CA . ALA A 1 477 ? 35.999 -6.580 -27.577 1.00 75.06 477 ALA A CA 1
ATOM 3711 C C . ALA A 1 477 ? 36.164 -7.340 -28.908 1.00 75.06 477 ALA A C 1
ATOM 3713 O O . ALA A 1 477 ? 36.965 -6.945 -29.755 1.00 75.06 477 ALA A O 1
ATOM 3714 N N . ASN A 1 478 ? 35.328 -8.357 -29.142 1.00 78.31 478 ASN A N 1
ATOM 3715 C CA . ASN A 1 478 ? 35.163 -8.994 -30.438 1.00 78.31 478 ASN A CA 1
ATOM 3716 C C . ASN A 1 478 ? 33.991 -8.381 -31.222 1.00 78.31 478 ASN A C 1
ATOM 3718 O O . ASN A 1 478 ? 32.930 -8.986 -31.380 1.00 78.31 478 ASN A O 1
ATOM 3722 N N . ARG A 1 479 ? 34.185 -7.165 -31.748 1.00 72.31 479 ARG A N 1
ATOM 3723 C CA . ARG A 1 479 ? 33.141 -6.444 -32.499 1.00 72.31 479 ARG A CA 1
ATOM 3724 C C . ARG A 1 479 ? 32.546 -7.265 -33.649 1.00 72.31 479 ARG A C 1
ATOM 3726 O O . ARG A 1 479 ? 31.354 -7.166 -33.899 1.00 72.31 479 ARG A O 1
ATOM 3733 N N . SER A 1 480 ? 33.347 -8.118 -34.292 1.00 76.50 480 SER A N 1
ATOM 3734 C CA . SER A 1 480 ? 32.872 -9.008 -35.358 1.00 76.50 480 SER A CA 1
ATOM 3735 C C . SER A 1 480 ? 31.878 -10.067 -34.862 1.00 76.50 480 SER A C 1
ATOM 3737 O O . SER A 1 480 ? 30.884 -10.339 -35.529 1.00 76.50 480 SER A O 1
ATOM 3739 N N . GLU A 1 481 ? 32.092 -10.616 -33.665 1.00 79.44 481 GLU A N 1
ATOM 3740 C CA . GLU A 1 481 ? 31.180 -11.572 -33.034 1.00 79.44 481 GLU A CA 1
ATOM 3741 C C . GLU A 1 481 ? 29.921 -10.882 -32.505 1.00 79.44 481 GLU A C 1
ATOM 3743 O O . GLU A 1 481 ? 28.822 -11.430 -32.610 1.00 79.44 481 GLU A O 1
ATOM 3748 N N . LEU A 1 482 ? 30.057 -9.657 -31.990 1.00 78.19 482 LEU A N 1
ATOM 3749 C CA . LEU A 1 482 ? 28.916 -8.826 -31.618 1.00 78.19 482 LEU A CA 1
ATOM 3750 C C . LEU A 1 482 ? 28.032 -8.532 -32.832 1.00 78.19 482 LEU A C 1
ATOM 3752 O O . LEU A 1 482 ? 26.828 -8.769 -32.769 1.00 78.19 482 LEU A O 1
ATOM 3756 N N . ASP A 1 483 ? 28.620 -8.049 -33.926 1.00 80.19 483 ASP A N 1
ATOM 3757 C CA . ASP A 1 483 ? 27.895 -7.743 -35.159 1.00 80.19 483 ASP A CA 1
ATOM 3758 C C . ASP A 1 483 ? 27.251 -9.017 -35.730 1.00 80.19 483 ASP A C 1
ATOM 3760 O O . ASP A 1 483 ? 26.081 -8.988 -36.115 1.00 80.19 483 ASP A O 1
ATOM 3764 N N . ALA A 1 484 ? 27.953 -10.158 -35.686 1.00 84.62 484 ALA A N 1
ATOM 3765 C CA . ALA A 1 484 ? 27.395 -11.454 -36.064 1.00 84.62 484 ALA A CA 1
ATOM 3766 C C . ALA A 1 484 ? 26.183 -11.832 -35.200 1.00 84.62 484 ALA A C 1
ATOM 3768 O O . ALA A 1 484 ? 25.155 -12.213 -35.745 1.00 84.62 484 ALA A O 1
ATOM 3769 N N . ARG A 1 485 ? 26.249 -11.668 -33.871 1.00 82.50 485 ARG A N 1
ATOM 3770 C CA . ARG A 1 485 ? 25.129 -11.962 -32.956 1.00 82.50 485 ARG A CA 1
ATOM 3771 C C . ARG A 1 485 ? 23.959 -10.993 -33.123 1.00 82.50 485 ARG A C 1
ATOM 3773 O O . ARG A 1 485 ? 22.810 -11.431 -33.147 1.00 82.50 485 ARG A O 1
ATOM 3780 N N . ILE A 1 486 ? 24.225 -9.690 -33.239 1.00 83.38 486 ILE A N 1
ATOM 3781 C CA . ILE A 1 486 ? 23.190 -8.664 -33.439 1.00 83.38 486 ILE A CA 1
ATOM 3782 C C . ILE A 1 486 ? 22.489 -8.866 -34.784 1.00 83.38 486 ILE A C 1
ATOM 3784 O O . ILE A 1 486 ? 21.282 -8.628 -34.865 1.00 83.38 486 ILE A O 1
ATOM 3788 N N . ALA A 1 487 ? 23.192 -9.379 -35.800 1.00 89.31 487 ALA A N 1
ATOM 3789 C CA . ALA A 1 487 ? 22.605 -9.681 -37.099 1.00 89.31 487 ALA A CA 1
ATOM 3790 C C . ALA A 1 487 ? 21.443 -10.685 -37.034 1.00 89.31 487 ALA A C 1
ATOM 3792 O O . ALA A 1 487 ? 20.676 -10.758 -37.985 1.00 89.31 487 ALA A O 1
ATOM 3793 N N . HIS A 1 488 ? 21.260 -11.421 -35.936 1.00 92.19 488 HIS A N 1
ATOM 3794 C CA . HIS A 1 488 ? 20.120 -12.320 -35.738 1.00 92.19 488 HIS A CA 1
ATOM 3795 C C . HIS A 1 488 ? 18.903 -11.660 -35.065 1.00 92.19 488 HIS A C 1
ATOM 3797 O O . HIS A 1 488 ? 17.885 -12.319 -34.859 1.00 92.19 488 HIS A O 1
ATOM 3803 N N . TYR A 1 489 ? 18.963 -10.371 -34.722 1.00 90.19 489 TYR A N 1
ATOM 3804 C CA . TYR A 1 489 ? 17.861 -9.671 -34.061 1.00 90.19 489 TYR A CA 1
ATOM 3805 C C . TYR A 1 489 ? 17.258 -8.579 -34.938 1.00 90.19 489 TYR A C 1
ATOM 3807 O O . TYR A 1 489 ? 17.960 -7.767 -35.544 1.00 90.19 489 TYR A O 1
ATOM 3815 N N . CYS A 1 490 ? 15.927 -8.508 -34.970 1.00 93.38 490 CYS A N 1
ATOM 3816 C CA . CYS A 1 490 ? 15.245 -7.486 -35.754 1.00 93.38 490 CYS A CA 1
ATOM 3817 C C . CYS A 1 490 ? 15.358 -6.120 -35.065 1.00 93.38 490 CYS A C 1
ATOM 3819 O O . CYS A 1 490 ? 15.225 -6.015 -33.850 1.00 93.38 490 CYS A O 1
ATOM 3821 N N . SER A 1 491 ? 15.617 -5.057 -35.820 1.00 91.56 491 SER A N 1
ATOM 3822 C CA . SER A 1 491 ? 15.686 -3.670 -35.346 1.00 91.56 491 SER A CA 1
ATOM 3823 C C . SER A 1 491 ? 14.318 -3.010 -35.183 1.00 91.56 491 SER A C 1
ATOM 3825 O O . SER A 1 491 ? 14.229 -1.993 -34.506 1.00 91.56 491 SER A O 1
ATOM 3827 N N . TRP A 1 492 ? 13.245 -3.602 -35.721 1.00 92.88 492 TRP A N 1
ATOM 3828 C CA . TRP A 1 492 ? 11.890 -3.103 -35.497 1.00 92.88 492 TRP A CA 1
ATOM 3829 C C . TRP A 1 492 ? 11.392 -3.471 -34.098 1.00 92.88 492 TRP A C 1
ATOM 3831 O O . TRP A 1 492 ? 11.219 -4.652 -33.803 1.00 92.88 492 TRP A O 1
ATOM 3841 N N . ARG A 1 493 ? 11.108 -2.468 -33.260 1.00 84.94 493 ARG A N 1
ATOM 3842 C CA . ARG A 1 493 ? 10.706 -2.650 -31.849 1.00 84.94 493 ARG A CA 1
ATOM 3843 C C . ARG A 1 493 ? 9.424 -3.464 -31.669 1.00 84.94 493 ARG A C 1
ATOM 3845 O O . ARG A 1 493 ? 9.301 -4.201 -30.702 1.00 84.94 493 ARG A O 1
ATOM 3852 N N . GLY A 1 494 ? 8.496 -3.379 -32.623 1.00 86.69 494 GLY A N 1
ATOM 3853 C CA . GLY A 1 494 ? 7.263 -4.174 -32.617 1.00 86.69 494 GLY A CA 1
ATOM 3854 C C . GLY A 1 494 ? 7.447 -5.641 -33.031 1.00 86.69 494 GLY A C 1
ATOM 3855 O O . GLY A 1 494 ? 6.467 -6.377 -33.101 1.00 86.69 494 GLY A O 1
ATOM 3856 N N . CYS A 1 495 ? 8.667 -6.079 -33.360 1.00 92.38 495 CYS A N 1
ATOM 3857 C CA . CYS A 1 495 ? 8.945 -7.452 -33.773 1.00 92.38 495 CYS A CA 1
ATOM 3858 C C . CYS A 1 495 ? 9.239 -8.359 -32.568 1.00 92.38 495 CYS A C 1
ATOM 3860 O O . CYS A 1 495 ? 10.036 -8.011 -31.700 1.00 92.38 495 CYS A O 1
ATOM 3862 N N . ALA A 1 496 ? 8.705 -9.585 -32.568 1.00 87.38 496 ALA A N 1
ATOM 3863 C CA . ALA A 1 496 ? 9.031 -10.597 -31.556 1.00 87.38 496 ALA A CA 1
ATOM 3864 C C . ALA A 1 496 ? 10.543 -10.915 -31.486 1.00 87.38 496 ALA A C 1
ATOM 3866 O O . ALA A 1 496 ? 11.088 -11.133 -30.403 1.00 87.38 496 ALA A O 1
ATOM 3867 N N . HIS A 1 497 ? 11.236 -10.844 -32.629 1.00 89.44 497 HIS A N 1
ATOM 3868 C CA . HIS A 1 497 ? 12.687 -11.041 -32.740 1.00 89.44 497 HIS A CA 1
ATOM 3869 C C . HIS A 1 497 ? 13.516 -9.821 -32.313 1.00 89.44 497 HIS A C 1
ATOM 3871 O O . HIS A 1 497 ? 14.733 -9.816 -32.490 1.00 89.44 497 HIS A O 1
ATOM 3877 N N . PHE A 1 498 ? 12.890 -8.753 -31.809 1.00 83.81 498 PHE A N 1
ATOM 3878 C CA . PHE A 1 498 ? 13.635 -7.632 -31.241 1.00 83.81 498 PHE A CA 1
ATOM 3879 C C . PHE A 1 498 ? 14.184 -7.978 -29.851 1.00 83.81 498 PHE A C 1
ATOM 3881 O O . PHE A 1 498 ? 15.364 -7.733 -29.597 1.00 83.81 498 PHE A O 1
ATOM 3888 N N . TYR A 1 499 ? 13.338 -8.560 -28.985 1.00 69.94 499 TYR A N 1
ATOM 3889 C CA . TYR A 1 499 ? 13.628 -8.781 -27.560 1.00 69.94 499 TYR A CA 1
ATOM 3890 C C . TYR A 1 499 ? 13.774 -10.250 -27.143 1.00 69.94 499 TYR A C 1
ATOM 3892 O O . TYR A 1 499 ? 14.459 -10.509 -26.160 1.00 69.94 499 TYR A O 1
ATOM 3900 N N . ARG A 1 500 ? 13.086 -11.198 -27.798 1.00 69.31 500 ARG A N 1
ATOM 3901 C CA . ARG A 1 500 ? 12.897 -12.545 -27.222 1.00 69.31 500 ARG A CA 1
ATOM 3902 C C . ARG A 1 500 ? 13.799 -13.606 -27.824 1.00 69.31 500 ARG A C 1
ATOM 3904 O O . ARG A 1 500 ? 14.549 -14.239 -27.096 1.00 69.31 500 ARG A O 1
ATOM 3911 N N . GLU A 1 501 ? 13.715 -13.807 -29.134 1.00 79.06 501 GLU A N 1
ATOM 3912 C CA . GLU A 1 501 ? 14.379 -14.939 -29.780 1.00 79.06 501 GLU A CA 1
ATOM 3913 C C . GLU A 1 501 ? 15.122 -14.478 -31.036 1.00 79.06 501 GLU A C 1
ATOM 3915 O O . GLU A 1 501 ? 14.473 -13.965 -31.962 1.00 79.06 501 GLU A O 1
ATOM 3920 N N . PRO A 1 502 ? 16.462 -14.632 -31.084 1.00 85.50 502 PRO A N 1
ATOM 3921 C CA . PRO A 1 502 ? 17.211 -14.405 -32.308 1.00 85.50 502 PRO A CA 1
ATOM 3922 C C . PRO A 1 502 ? 16.729 -15.373 -33.387 1.00 85.50 502 PRO A C 1
ATOM 3924 O O . PRO A 1 502 ? 16.361 -16.515 -33.110 1.00 85.50 502 PRO A O 1
ATOM 3927 N N . THR A 1 503 ? 16.743 -14.935 -34.638 1.00 90.81 503 THR A N 1
ATOM 3928 C CA . THR A 1 503 ? 16.472 -15.829 -35.761 1.00 90.81 503 THR A CA 1
ATOM 3929 C C . THR A 1 503 ? 17.647 -16.775 -35.978 1.00 90.81 503 THR A C 1
ATOM 3931 O O . THR A 1 503 ? 18.795 -16.377 -35.830 1.00 90.81 503 THR A O 1
ATOM 3934 N N . GLU A 1 504 ? 17.401 -18.011 -36.416 1.00 91.81 504 GLU A N 1
ATOM 3935 C CA . GLU A 1 504 ? 18.482 -18.976 -36.712 1.00 91.81 504 GLU A CA 1
ATOM 3936 C C . GLU A 1 504 ? 19.466 -18.464 -37.778 1.00 91.81 504 GLU A C 1
ATOM 3938 O O . GLU A 1 504 ? 20.649 -18.789 -37.782 1.00 91.81 504 GLU A O 1
ATOM 3943 N N . ARG A 1 505 ? 18.971 -17.620 -38.683 1.00 92.69 505 ARG A N 1
ATOM 3944 C CA . ARG A 1 505 ? 19.710 -17.044 -39.809 1.00 92.69 505 ARG A CA 1
ATOM 3945 C C . ARG A 1 505 ? 19.920 -15.552 -39.607 1.00 92.69 505 ARG A C 1
ATOM 3947 O O . ARG A 1 505 ? 19.044 -14.878 -39.064 1.00 92.69 505 ARG A O 1
ATOM 3954 N N . ALA A 1 506 ? 21.059 -15.053 -40.082 1.00 91.62 506 ALA A N 1
ATOM 3955 C CA . ALA A 1 506 ? 21.350 -13.629 -40.095 1.00 91.62 506 ALA A CA 1
ATOM 3956 C C . ALA A 1 506 ? 20.308 -12.884 -40.943 1.00 91.62 506 ALA A C 1
ATOM 3958 O O . ALA A 1 506 ? 19.886 -13.337 -42.011 1.00 91.62 506 ALA A O 1
ATOM 3959 N N . LEU A 1 507 ? 19.872 -11.743 -40.435 1.00 95.56 507 LEU A N 1
ATOM 3960 C CA . LEU A 1 507 ? 18.818 -10.926 -41.000 1.00 95.56 507 LEU A CA 1
ATOM 3961 C C . LEU A 1 507 ? 19.355 -9.976 -42.067 1.00 95.56 507 LEU A C 1
ATOM 3963 O O . LEU A 1 507 ? 20.537 -9.637 -42.106 1.00 95.56 507 LEU A O 1
ATOM 3967 N N . SER A 1 508 ? 18.469 -9.508 -42.944 1.00 93.19 508 SER A N 1
ATOM 3968 C CA . SER A 1 508 ? 18.857 -8.55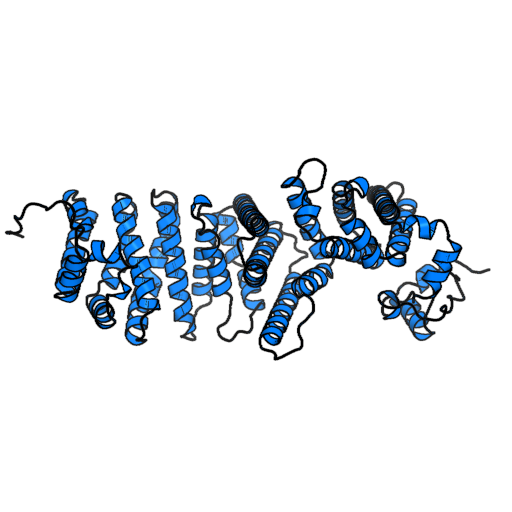3 -43.981 1.00 93.19 508 SER A CA 1
ATOM 3969 C C . SER A 1 508 ? 19.134 -7.180 -43.378 1.00 93.19 508 SER A C 1
ATOM 3971 O O . SER A 1 508 ? 18.301 -6.664 -42.628 1.00 93.19 508 SER A O 1
ATOM 3973 N N . THR A 1 509 ? 20.257 -6.566 -43.743 1.00 93.44 509 THR A N 1
ATOM 3974 C CA . THR A 1 509 ? 20.575 -5.192 -43.348 1.00 93.44 509 THR A CA 1
ATOM 3975 C C . THR A 1 509 ? 19.759 -4.172 -44.139 1.00 93.44 509 THR A C 1
ATOM 3977 O O . THR A 1 509 ? 19.354 -4.401 -45.285 1.00 93.44 509 THR A O 1
ATOM 3980 N N . CYS A 1 510 ? 19.521 -3.003 -43.543 1.00 94.00 510 CYS A N 1
ATOM 3981 C CA . CYS A 1 510 ? 19.013 -1.855 -44.284 1.00 94.00 510 CYS A CA 1
ATOM 3982 C C . CYS A 1 510 ? 19.998 -1.494 -45.399 1.00 94.00 510 CYS A C 1
ATOM 3984 O O . CYS A 1 510 ? 21.141 -1.146 -45.124 1.00 94.00 510 CYS A O 1
ATOM 3986 N N . ARG A 1 511 ? 19.541 -1.514 -46.654 1.00 90.12 511 ARG A N 1
ATOM 3987 C CA . ARG A 1 511 ? 20.379 -1.173 -47.818 1.00 90.12 511 ARG A CA 1
ATOM 3988 C C . ARG A 1 511 ? 20.881 0.274 -47.820 1.00 90.12 511 ARG A C 1
ATOM 3990 O O . ARG A 1 511 ? 21.821 0.563 -48.543 1.00 90.12 511 ARG A O 1
ATOM 3997 N N . GLY A 1 512 ? 20.235 1.164 -47.063 1.00 88.06 512 GLY A N 1
ATOM 3998 C CA . GLY A 1 512 ? 20.653 2.559 -46.930 1.00 88.06 512 GLY A CA 1
ATOM 3999 C C . GLY A 1 512 ? 21.868 2.696 -46.017 1.00 88.06 512 GLY A C 1
ATOM 4000 O O . GLY A 1 512 ? 22.953 3.017 -46.480 1.00 88.06 512 GLY A O 1
ATOM 4001 N N . CYS A 1 513 ? 21.692 2.437 -44.718 1.00 87.25 513 CYS A N 1
ATOM 4002 C CA . CYS A 1 513 ? 22.751 2.663 -43.733 1.00 87.25 513 CYS A CA 1
ATOM 4003 C C . CYS A 1 513 ? 23.631 1.442 -43.429 1.00 87.25 513 CYS A C 1
ATOM 4005 O O . CYS A 1 513 ? 24.687 1.607 -42.832 1.00 87.25 513 CYS A O 1
ATOM 4007 N N . GLY A 1 514 ? 23.192 0.217 -43.735 1.00 88.19 514 GLY A N 1
ATOM 4008 C CA . GLY A 1 514 ? 23.891 -1.021 -43.365 1.00 88.19 514 GLY A CA 1
ATOM 4009 C C . GLY A 1 514 ? 23.941 -1.333 -41.860 1.00 88.19 514 GLY A C 1
ATOM 4010 O O . GLY A 1 514 ? 24.506 -2.351 -41.484 1.00 88.19 514 GLY A O 1
ATOM 4011 N N . GLN A 1 515 ? 23.354 -0.491 -41.002 1.00 84.50 515 GLN A N 1
ATOM 4012 C CA . GLN A 1 515 ? 23.534 -0.538 -39.539 1.00 84.50 515 GLN A CA 1
ATOM 4013 C C . GLN A 1 515 ? 22.406 -1.225 -38.759 1.00 84.50 515 GLN A C 1
ATOM 4015 O O . GLN A 1 515 ? 22.529 -1.430 -37.555 1.00 84.50 515 GLN A O 1
ATOM 4020 N N . VAL A 1 516 ? 21.279 -1.518 -39.402 1.00 90.44 516 VAL A N 1
ATOM 4021 C CA . VAL A 1 516 ? 20.112 -2.137 -38.757 1.00 90.44 516 VAL A CA 1
ATOM 4022 C C . VAL A 1 516 ? 19.668 -3.358 -39.548 1.00 90.44 516 VAL A C 1
ATOM 4024 O O . VAL A 1 516 ? 19.850 -3.396 -40.766 1.00 90.44 516 VAL A O 1
ATOM 4027 N N . TRP A 1 517 ? 19.073 -4.334 -38.867 1.00 94.44 517 TRP A N 1
ATOM 4028 C CA . TRP A 1 517 ? 18.743 -5.647 -39.416 1.00 94.44 517 TRP A CA 1
ATOM 4029 C C . TRP A 1 517 ? 17.245 -5.931 -39.307 1.00 94.44 517 TRP A C 1
ATOM 4031 O O . TRP A 1 517 ? 16.613 -5.608 -38.305 1.00 94.44 517 TRP A O 1
ATOM 4041 N N . TYR A 1 518 ? 16.645 -6.558 -40.315 1.00 95.88 518 TYR A N 1
ATOM 4042 C CA . TYR A 1 518 ? 15.207 -6.833 -40.336 1.00 95.88 518 TYR A CA 1
ATOM 4043 C C . TYR A 1 518 ? 14.903 -8.282 -40.686 1.00 95.88 518 TYR A C 1
ATOM 4045 O O . TYR A 1 518 ? 15.459 -8.823 -41.641 1.00 95.88 518 TYR A O 1
ATOM 4053 N N . CYS A 1 519 ? 13.954 -8.882 -39.960 1.00 95.75 519 CYS A N 1
ATOM 4054 C CA . CYS A 1 519 ? 13.462 -10.228 -40.263 1.00 95.75 519 CYS A CA 1
ATOM 4055 C C . CYS A 1 519 ? 12.645 -10.291 -41.561 1.00 95.75 519 CYS A C 1
ATOM 4057 O O . CYS A 1 519 ? 12.415 -11.368 -42.102 1.00 95.75 519 CYS A O 1
ATOM 4059 N N . GLY A 1 520 ? 12.248 -9.135 -42.098 1.00 95.50 520 GLY A N 1
ATOM 4060 C CA . GLY A 1 520 ? 11.609 -9.022 -43.398 1.00 95.50 520 GLY A CA 1
ATOM 4061 C C . GLY A 1 520 ? 11.291 -7.579 -43.772 1.00 95.50 520 GLY A C 1
ATOM 4062 O O . GLY A 1 520 ? 11.427 -6.653 -42.967 1.00 95.50 520 GLY A O 1
ATOM 4063 N N . LYS A 1 521 ? 10.811 -7.398 -45.009 1.00 96.19 521 LYS A N 1
ATOM 4064 C CA . LYS A 1 521 ? 10.446 -6.082 -45.563 1.00 96.19 521 LYS A CA 1
ATOM 4065 C C . LYS A 1 521 ? 9.359 -5.374 -44.756 1.00 96.19 521 LYS A C 1
ATOM 4067 O O . LYS A 1 521 ? 9.351 -4.149 -44.715 1.00 96.19 521 LYS A O 1
ATOM 4072 N N . GLU A 1 522 ? 8.461 -6.119 -44.111 1.00 96.81 522 GLU A N 1
ATOM 4073 C CA . GLU A 1 522 ? 7.392 -5.508 -43.320 1.00 96.81 522 GLU A CA 1
ATOM 4074 C C . GLU A 1 522 ? 7.933 -4.836 -42.059 1.00 96.81 522 GLU A C 1
ATOM 4076 O O . GLU A 1 522 ? 7.639 -3.669 -41.826 1.00 96.81 522 GLU A O 1
ATOM 4081 N N . CYS A 1 523 ? 8.810 -5.508 -41.306 1.00 97.00 523 CYS A N 1
ATOM 4082 C CA . CYS A 1 523 ? 9.472 -4.895 -40.152 1.00 97.00 523 CYS A CA 1
ATOM 4083 C C . CYS A 1 523 ? 10.320 -3.686 -40.565 1.00 97.00 523 CYS A C 1
ATOM 4085 O O . CYS A 1 523 ? 10.272 -2.661 -39.896 1.00 97.00 523 CYS A O 1
ATOM 4087 N N . GLN A 1 524 ? 11.020 -3.759 -41.703 1.00 96.19 524 GLN A N 1
ATOM 4088 C CA . GLN A 1 524 ? 11.730 -2.602 -42.256 1.00 96.19 524 GLN A CA 1
ATOM 4089 C C . GLN A 1 524 ? 10.778 -1.436 -42.563 1.00 96.19 524 GLN A C 1
ATOM 4091 O O . GLN A 1 524 ? 11.075 -0.291 -42.237 1.00 96.19 524 GLN A O 1
ATOM 4096 N N . ARG A 1 525 ? 9.627 -1.707 -43.192 1.00 96.00 525 ARG A N 1
ATOM 4097 C CA . ARG A 1 525 ? 8.634 -0.686 -43.558 1.00 96.00 525 ARG A CA 1
ATOM 4098 C C . ARG A 1 525 ? 7.994 -0.046 -42.328 1.00 96.00 525 ARG A C 1
ATOM 4100 O O . ARG A 1 525 ? 7.785 1.167 -42.328 1.00 96.00 525 ARG A O 1
ATOM 4107 N N . LEU A 1 526 ? 7.674 -0.846 -41.314 1.00 96.12 526 LEU A N 1
ATOM 4108 C CA . LEU A 1 526 ? 7.115 -0.369 -40.052 1.00 96.12 526 LEU A CA 1
ATOM 4109 C C . LEU A 1 526 ? 8.137 0.477 -39.293 1.00 96.12 526 LEU A C 1
ATOM 4111 O O . LEU A 1 526 ? 7.826 1.610 -38.949 1.00 96.12 526 LEU A O 1
ATOM 4115 N N . ASP A 1 527 ? 9.378 0.011 -39.158 1.00 94.25 527 ASP A N 1
ATOM 4116 C CA . ASP A 1 527 ? 10.451 0.775 -38.511 1.00 94.25 527 ASP A CA 1
ATOM 4117 C C . ASP A 1 527 ? 10.767 2.084 -39.247 1.00 94.25 527 ASP A C 1
ATOM 4119 O O . ASP A 1 527 ? 10.949 3.136 -38.636 1.00 94.25 527 ASP A O 1
ATOM 4123 N N . TRP A 1 528 ? 10.722 2.058 -40.581 1.00 93.25 528 TRP A N 1
ATOM 4124 C CA . TRP A 1 528 ? 10.868 3.255 -41.406 1.00 93.25 528 TRP A CA 1
ATOM 4125 C C . TRP A 1 528 ? 9.751 4.279 -41.180 1.00 93.25 528 TRP A C 1
ATOM 4127 O O . TRP A 1 528 ? 10.002 5.480 -41.208 1.00 93.25 528 TRP A O 1
ATOM 4137 N N . ARG A 1 529 ? 8.502 3.834 -41.006 1.00 92.56 529 ARG A N 1
ATOM 4138 C CA . ARG A 1 529 ? 7.340 4.732 -40.881 1.00 92.56 529 ARG A CA 1
ATOM 4139 C C . ARG A 1 529 ? 7.056 5.161 -39.445 1.00 92.56 529 ARG A C 1
ATOM 4141 O O . ARG A 1 529 ? 6.560 6.261 -39.248 1.00 92.56 529 ARG A O 1
ATOM 4148 N N . GLN A 1 530 ? 7.306 4.278 -38.486 1.00 91.31 530 GLN A N 1
ATOM 4149 C CA . GLN A 1 530 ? 6.849 4.394 -37.101 1.00 91.31 530 GLN A CA 1
ATOM 4150 C C . GLN A 1 530 ? 8.008 4.359 -36.098 1.00 91.31 530 GLN A C 1
ATOM 4152 O O . GLN A 1 530 ? 7.900 4.946 -35.032 1.00 91.31 530 GLN A O 1
ATOM 4157 N N . GLY A 1 531 ? 9.120 3.694 -36.424 1.00 85.00 531 GLY A N 1
ATOM 4158 C CA . GLY A 1 531 ? 10.251 3.493 -35.507 1.00 85.00 531 GLY A CA 1
ATOM 4159 C C . GLY A 1 531 ? 11.305 4.590 -35.507 1.00 85.00 531 GLY A C 1
ATOM 4160 O O . GLY A 1 531 ? 12.319 4.466 -34.826 1.00 85.00 531 GLY A O 1
ATOM 4161 N N . GLY A 1 532 ? 11.100 5.655 -36.284 1.00 84.56 532 GLY A N 1
ATOM 4162 C CA . GLY A 1 532 ? 12.066 6.747 -36.416 1.00 84.56 532 GLY A CA 1
ATOM 4163 C C . GLY A 1 532 ? 13.293 6.395 -37.267 1.00 84.56 532 GLY A C 1
ATOM 4164 O O . GLY A 1 532 ? 14.252 7.173 -37.344 1.00 84.56 532 GLY A O 1
ATOM 4165 N N . HIS A 1 533 ? 13.310 5.220 -37.917 1.00 89.06 533 HIS A N 1
ATOM 4166 C CA . HIS A 1 533 ? 14.466 4.816 -38.714 1.00 89.06 533 HIS A CA 1
ATOM 4167 C C . HIS A 1 533 ? 14.643 5.696 -39.955 1.00 89.06 533 HIS A C 1
ATOM 4169 O O . HIS A 1 533 ? 15.772 5.929 -40.377 1.00 89.06 533 HIS A O 1
ATOM 4175 N N . ARG A 1 534 ? 13.567 6.250 -40.523 1.00 89.00 534 ARG A N 1
ATOM 4176 C CA . ARG A 1 534 ? 13.657 7.161 -41.673 1.00 89.00 534 ARG A CA 1
ATOM 4177 C C . ARG A 1 534 ? 14.505 8.395 -41.367 1.00 89.00 534 ARG A C 1
ATOM 4179 O O . ARG A 1 534 ? 15.311 8.806 -42.204 1.00 89.00 534 ARG A O 1
ATOM 4186 N N . GLU A 1 535 ? 14.339 8.976 -40.185 1.00 82.44 535 GLU A N 1
ATOM 4187 C CA . GLU A 1 535 ? 15.073 10.154 -39.721 1.00 82.44 535 GLU A CA 1
ATOM 4188 C C . GLU A 1 535 ? 16.529 9.802 -39.394 1.00 82.44 535 GLU A C 1
ATOM 4190 O O . GLU A 1 535 ? 17.441 10.570 -39.710 1.00 82.44 535 GLU A O 1
ATOM 4195 N N . ALA A 1 536 ? 16.759 8.625 -38.802 1.00 78.94 536 ALA A N 1
ATOM 4196 C CA . ALA A 1 536 ? 18.095 8.144 -38.453 1.00 78.94 536 ALA A CA 1
ATOM 4197 C C . ALA A 1 536 ? 18.915 7.718 -39.685 1.00 78.94 536 ALA A C 1
ATOM 4199 O O . ALA A 1 536 ? 20.086 8.076 -39.802 1.00 78.94 536 ALA A O 1
ATOM 4200 N N . CYS A 1 537 ? 18.295 7.002 -40.628 1.00 84.56 537 CYS A N 1
ATOM 4201 C CA . CYS A 1 537 ? 18.942 6.471 -41.827 1.00 84.56 537 CYS A CA 1
ATOM 4202 C C . CYS A 1 537 ? 19.396 7.586 -42.774 1.00 84.56 537 CYS A C 1
ATOM 4204 O O . CYS A 1 537 ? 20.470 7.487 -43.3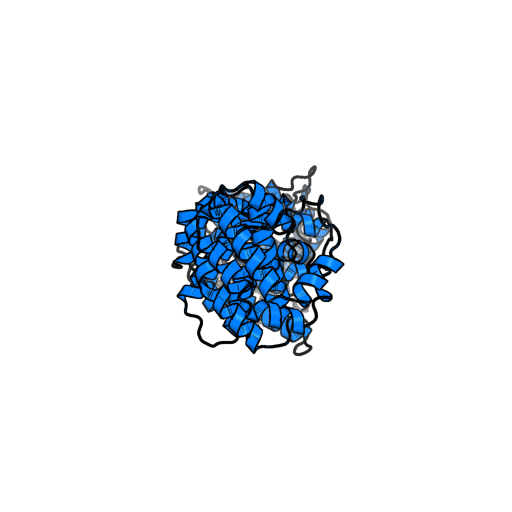55 1.00 84.56 537 CYS A O 1
ATOM 4206 N N . ARG A 1 538 ? 18.614 8.670 -42.902 1.00 65.25 538 ARG A N 1
ATOM 4207 C CA . ARG A 1 538 ? 18.928 9.818 -43.777 1.00 65.25 538 ARG A CA 1
ATOM 4208 C C . ARG A 1 538 ? 20.167 10.616 -43.364 1.00 65.25 538 ARG A C 1
ATOM 4210 O O . ARG A 1 538 ? 20.650 11.412 -44.156 1.00 65.25 538 ARG A O 1
ATOM 4217 N N . ARG A 1 539 ? 20.681 10.432 -42.143 1.00 58.66 539 ARG A N 1
ATOM 4218 C CA . ARG A 1 539 ? 21.936 11.069 -41.699 1.00 58.66 539 ARG A CA 1
ATOM 4219 C C . ARG A 1 539 ? 23.186 10.327 -42.171 1.00 58.66 539 ARG A C 1
ATOM 4221 O O . ARG A 1 539 ? 24.287 10.844 -42.019 1.00 58.66 539 ARG A O 1
ATOM 4228 N N . LEU A 1 540 ? 23.012 9.138 -42.737 1.00 56.22 540 LEU A N 1
ATOM 4229 C CA . LEU A 1 540 ? 24.065 8.306 -43.292 1.00 56.22 540 LEU A CA 1
ATOM 4230 C C . LEU A 1 540 ? 23.745 8.136 -44.771 1.00 56.22 540 LEU A C 1
ATOM 4232 O O . LEU A 1 540 ? 23.182 7.123 -45.177 1.00 56.22 540 LEU A O 1
ATOM 4236 N N . ASN A 1 541 ? 24.028 9.163 -45.570 1.00 44.38 541 ASN A N 1
ATOM 4237 C CA . ASN A 1 541 ? 24.099 8.967 -47.011 1.00 44.38 541 ASN A CA 1
ATOM 4238 C C . ASN A 1 541 ? 25.152 7.868 -47.252 1.00 44.38 541 ASN A C 1
ATOM 4240 O O . ASN A 1 541 ? 26.346 8.112 -47.092 1.00 44.38 541 ASN A O 1
ATOM 4244 N N . GLY A 1 542 ? 24.710 6.642 -47.547 1.00 46.81 542 GLY A N 1
ATOM 4245 C CA . GLY A 1 542 ? 25.497 5.752 -48.397 1.00 46.81 542 GLY A CA 1
ATOM 4246 C C . GLY A 1 542 ? 25.647 6.439 -49.760 1.00 46.81 542 GLY A C 1
ATOM 4247 O O . GLY A 1 542 ? 24.730 7.175 -50.121 1.00 46.81 542 GLY A O 1
ATOM 4248 N N . PRO A 1 543 ? 26.782 6.225 -50.444 1.00 45.88 543 PRO A N 1
ATOM 4249 C CA . PRO A 1 543 ? 27.497 7.163 -51.325 1.00 45.88 543 PRO A CA 1
ATOM 4250 C C . PRO A 1 543 ? 26.677 8.241 -52.041 1.00 45.88 543 PRO A C 1
ATOM 4252 O O . PRO A 1 543 ? 25.670 7.894 -52.700 1.00 45.88 543 PRO A O 1
#

pLDDT: mean 73.8, std 16.25, range [35.53, 97.0]